Protein 7AAQ (pdb70)

Sequence (487 aa):
VTAFVIMTCIVAAMGGLLFGYDLGISGGVTSMEEFLTKFFPQVESQMKKAKHDTAYCKFDNQMLQLFTSSLYLAALVASFMASVITRKHGRKVSMFIGGLAFLIGALFNAFAVNVSMLIIGRLLLGVGVGFANQSTPVYLSEMAPAKIRGALNIGFQMAITIGILVANLINYGTSKMAQHGWRVSLGLAAVPAVVMVIGSFILPDTPNSMLERGKNEEAKQMLKKIRGADNVDHEFQDLIDAVEAAKKVENPWKNIMESKYRPALIFCSAIPFFQQITGINVIMFYAPVLFKTLGFGDDAALMSAVITGVVNMLSTFVSIYAVDRYGRRLLFLEGGIQMFICQLLVGSFIGARFGTSGTGTLTPATADWILAFICVYVAGFAWSWGPLGWLVPSEICPLEIRPAGQAINVSVNMFFTFLIGQFFLTMLCHMKFGLFYFFASMVAIMTVFIYFLLPETKGVPIEEMGRVWKQHWFWKKYIPEDAIIGG

Structure (mmCIF, N/CA/C/O backbone):
data_7AAQ
#
_entry.id   7AAQ
#
_cell.length_a   59.496
_cell.length_b   92.780
_cell.length_c   119.788
_cell.angle_alpha   90.000
_cell.angle_beta   90.000
_cell.angle_gamma   90.000
#
_symmetry.space_group_name_H-M   'P 21 21 21'
#
loop_
_entity.id
_entity.type
_entity.pdbx_description
1 polymer 'Sugar transport protein 10'
2 non-polymer beta-D-glucopyranose
3 non-polymer '(2R)-2,3-dihydroxypropyl (9Z)-octadec-9-enoate'
4 non-polymer 3,6,9,12,15,18,21,24,27-NONAOXANONACOSANE-1,29-DIOL
5 non-polymer 'ACETATE ION'
6 water water
#
loop_
_atom_site.group_PDB
_atom_site.id
_atom_site.type_symbol
_atom_site.label_atom_id
_atom_site.label_alt_id
_atom_site.label_comp_id
_a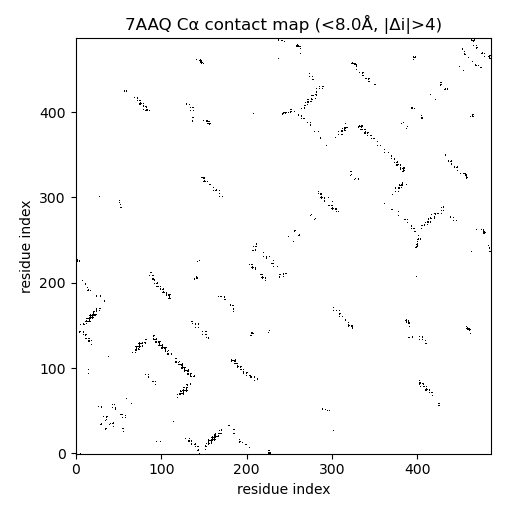tom_site.label_asym_id
_atom_site.label_entity_id
_atom_site.label_seq_id
_atom_site.pdbx_PDB_ins_code
_atom_site.Cartn_x
_atom_site.Cartn_y
_atom_site.Cartn_z
_atom_site.occupancy
_atom_site.B_iso_or_equiv
_atom_site.auth_seq_id
_atom_site.auth_comp_id
_atom_site.auth_asym_id
_atom_site.auth_atom_id
_atom_site.pdbx_PDB_model_num
ATOM 1 N N . VAL A 1 21 ? 38.698 97.960 3.151 1.00 52.85 21 VAL A N 1
ATOM 2 C CA . VAL A 1 21 ? 39.130 98.351 4.490 1.00 57.07 21 VAL A CA 1
ATOM 3 C C . VAL A 1 21 ? 40.303 99.316 4.434 1.00 57.96 21 VAL A C 1
ATOM 4 O O . VAL A 1 21 ? 41.369 98.965 3.939 1.00 67.74 21 VAL A O 1
ATOM 8 N N . THR A 1 22 ? 40.115 100.524 4.962 1.00 52.31 22 THR A N 1
ATOM 9 C CA . THR A 1 22 ? 41.140 101.556 4.950 1.00 49.26 22 THR A CA 1
ATOM 10 C C . THR A 1 22 ? 41.447 102.010 6.370 1.00 52.51 22 THR A C 1
ATOM 11 O O . THR A 1 22 ? 40.680 101.766 7.304 1.00 49.82 22 THR A O 1
ATOM 15 N N . ALA A 1 23 ? 42.583 102.693 6.519 1.00 51.21 23 ALA A N 1
ATOM 16 C CA . ALA A 1 23 ? 42.895 103.299 7.807 1.00 51.59 23 ALA A CA 1
ATOM 17 C C . ALA A 1 23 ? 41.922 104.424 8.133 1.00 52.32 23 ALA A C 1
ATOM 18 O O . ALA A 1 23 ? 41.607 104.648 9.307 1.00 54.83 23 ALA A O 1
ATOM 20 N N . PHE A 1 24 ? 41.424 105.124 7.110 1.00 44.71 24 PHE A N 1
ATOM 21 C CA . PHE A 1 24 ? 40.480 106.213 7.341 1.00 43.60 24 PHE A CA 1
ATOM 22 C C . PHE A 1 24 ? 39.164 105.705 7.923 1.00 42.49 24 PHE A C 1
ATOM 23 O O . PHE A 1 24 ? 38.613 106.315 8.849 1.00 38.34 24 PHE A O 1
ATOM 31 N N . VAL A 1 25 ? 38.641 104.595 7.396 1.00 38.05 25 VAL A N 1
ATOM 32 C CA . VAL A 1 25 ? 37.354 104.109 7.882 1.00 36.41 25 VAL A CA 1
ATOM 33 C C . VAL A 1 25 ? 37.490 103.542 9.291 1.00 35.56 25 VAL A C 1
ATOM 34 O O . VAL A 1 25 ? 36.564 103.661 10.101 1.00 35.86 25 VAL A O 1
ATOM 38 N N . ILE A 1 26 ? 38.636 102.938 9.619 1.00 34.21 26 ILE A N 1
ATOM 39 C CA . ILE A 1 26 ? 38.820 102.386 10.958 1.00 40.18 26 ILE A CA 1
ATOM 40 C C . ILE A 1 26 ? 38.922 103.510 11.982 1.00 38.65 26 ILE A C 1
ATOM 41 O O . ILE A 1 26 ? 38.284 103.466 13.041 1.00 39.12 26 ILE A O 1
ATOM 46 N N . MET A 1 27 ? 39.708 104.545 11.672 1.00 40.62 27 MET A N 1
ATOM 47 C CA . MET A 1 27 ? 39.786 105.700 12.564 1.00 45.12 27 MET A CA 1
ATOM 48 C C . MET A 1 27 ? 38.439 106.403 12.677 1.00 40.42 27 MET A C 1
ATOM 49 O O . MET A 1 27 ? 38.051 106.843 13.765 1.00 39.53 27 MET A O 1
ATOM 54 N N . THR A 1 28 ? 37.714 106.521 11.562 1.00 36.64 28 THR A N 1
ATOM 55 C CA . THR A 1 28 ? 36.370 107.089 11.596 1.00 35.54 28 THR A CA 1
ATOM 56 C C . THR A 1 28 ? 35.467 106.316 12.559 1.00 33.27 28 THR A C 1
ATOM 57 O O . THR A 1 28 ? 34.734 106.911 13.358 1.00 30.29 28 THR A O 1
ATOM 61 N N . CYS A 1 29 ? 35.516 104.984 12.501 1.00 28.81 29 CYS A N 1
ATOM 62 C CA . CYS A 1 29 ? 34.628 104.170 13.325 1.00 27.32 29 CYS A CA 1
ATOM 63 C C . CYS A 1 29 ? 35.069 104.136 14.785 1.00 30.49 29 CYS A C 1
ATOM 64 O O . CYS A 1 29 ? 34.224 104.045 15.685 1.00 30.77 29 CYS A O 1
ATOM 67 N N . ILE A 1 30 ? 36.371 104.217 15.047 1.00 28.56 30 ILE A N 1
ATOM 68 C CA . ILE A 1 30 ? 36.836 104.278 16.426 1.00 29.89 30 ILE A CA 1
ATOM 69 C C . ILE A 1 30 ? 36.367 105.570 17.087 1.00 35.09 30 ILE A C 1
ATOM 70 O O . ILE A 1 30 ? 35.860 105.562 18.217 1.00 30.73 30 ILE A O 1
ATOM 75 N N . VAL A 1 31 ? 36.512 106.700 16.384 1.00 35.06 31 VAL A N 1
ATOM 76 C CA . VAL A 1 31 ? 36.078 107.984 16.937 1.00 30.31 31 VAL A CA 1
ATOM 77 C C . VAL A 1 31 ? 34.571 107.986 17.157 1.00 26.59 31 VAL A C 1
ATOM 78 O O . VAL A 1 31 ? 34.079 108.415 18.206 1.00 30.96 31 VAL A O 1
ATOM 82 N N . ALA A 1 32 ? 33.815 107.506 16.170 1.00 24.24 32 ALA A N 1
ATOM 83 C CA . ALA A 1 32 ? 32.365 107.457 16.326 1.00 32.00 32 ALA A CA 1
ATOM 84 C C . ALA A 1 32 ? 31.964 106.546 17.479 1.00 30.27 32 ALA A C 1
ATOM 85 O O . ALA A 1 32 ? 31.043 106.864 18.239 1.00 28.85 32 ALA A O 1
ATOM 87 N N . ALA A 1 33 ? 32.632 105.396 17.618 1.00 29.65 33 ALA A N 1
ATOM 88 C CA . ALA A 1 33 ? 32.270 104.461 18.676 1.00 25.98 33 ALA A CA 1
ATOM 89 C C . ALA A 1 33 ? 32.448 105.055 20.066 1.00 28.94 33 ALA A C 1
ATOM 90 O O . ALA A 1 33 ? 31.821 104.574 21.016 1.00 27.37 33 ALA A O 1
ATOM 92 N N . MET A 1 34 ? 33.268 106.098 20.212 1.00 28.75 34 MET A N 1
ATOM 93 C CA . MET A 1 34 ? 33.444 106.709 21.525 1.00 35.97 34 MET A CA 1
ATOM 94 C C . MET A 1 34 ? 32.168 107.359 22.053 1.00 30.63 34 MET A C 1
ATOM 95 O O . MET A 1 34 ? 32.111 107.688 23.245 1.00 25.43 34 MET A O 1
ATOM 100 N N . GLY A 1 35 ? 31.134 107.505 21.222 1.00 29.11 35 GLY A N 1
ATOM 101 C CA . GLY A 1 35 ? 29.818 107.850 21.729 1.00 31.28 35 GLY A CA 1
ATOM 102 C C . GLY A 1 35 ? 29.255 106.871 22.750 1.00 28.71 35 GLY A C 1
ATOM 103 O O . GLY A 1 35 ? 28.399 107.258 23.552 1.00 28.80 35 GLY A O 1
ATOM 104 N N . GLY A 1 36 ? 29.680 105.600 22.720 1.00 23.39 36 GLY A N 1
ATOM 105 C CA . GLY A 1 36 ? 29.262 104.666 23.764 1.00 25.10 36 GLY A CA 1
ATOM 106 C C . GLY A 1 36 ? 29.858 104.949 25.136 1.00 27.81 36 GLY A C 1
ATOM 107 O O . GLY A 1 36 ? 29.358 104.425 26.145 1.00 26.54 36 GLY A O 1
ATOM 108 N N . LEU A 1 37 ? 30.925 105.750 25.199 1.00 29.49 37 LEU A N 1
ATOM 109 C CA . LEU A 1 37 ? 31.497 106.103 26.497 1.00 30.59 37 LEU A CA 1
ATOM 110 C C . LEU A 1 37 ? 30.497 106.852 27.365 1.00 31.09 37 LEU A C 1
ATOM 111 O O . LEU A 1 37 ? 30.556 106.766 28.598 1.00 29.37 37 LEU A O 1
ATOM 116 N N . LEU A 1 38 ? 29.568 107.575 26.745 1.00 27.60 38 LEU A N 1
ATOM 117 C CA . LEU A 1 38 ? 28.637 108.410 27.502 1.00 29.99 38 LEU A CA 1
ATOM 118 C C . LEU A 1 38 ? 27.709 107.552 28.359 1.00 26.91 38 LEU A C 1
ATOM 119 O O . LEU A 1 38 ? 27.690 107.667 29.595 1.00 22.93 38 LEU A O 1
ATOM 124 N N . PHE A 1 39 ? 26.928 106.684 27.710 1.00 24.76 39 PHE A N 1
ATOM 125 C CA . PHE A 1 39 ? 26.049 105.753 28.415 1.00 24.44 39 PHE A CA 1
ATOM 126 C C . PHE A 1 39 ? 26.836 104.875 29.382 1.00 25.69 39 PHE A C 1
ATOM 127 O O . PHE A 1 39 ? 26.384 104.623 30.505 1.00 23.82 39 PHE A O 1
ATOM 135 N N . GLY A 1 40 ? 28.014 104.398 28.970 1.00 22.53 40 GLY A N 1
ATOM 136 C CA . GLY A 1 40 ? 28.782 103.514 29.842 1.00 24.11 40 GLY A CA 1
ATOM 137 C C . GLY A 1 40 ? 29.287 104.235 31.079 1.00 24.70 40 GLY A C 1
ATOM 138 O O . GLY A 1 40 ? 29.243 103.696 32.188 1.00 25.93 40 GLY A O 1
ATOM 139 N N . TYR A 1 41 ? 29.768 105.465 30.908 1.00 23.35 41 TYR A N 1
ATOM 140 C CA . TYR A 1 41 ? 30.180 106.266 32.060 1.00 22.35 41 TYR A CA 1
ATOM 141 C C . TYR A 1 41 ? 29.034 106.406 33.047 1.00 27.12 41 TYR A C 1
ATOM 142 O O . TYR A 1 41 ? 29.211 106.237 34.263 1.00 26.69 41 TYR A O 1
ATOM 151 N N . ASP A 1 42 ? 27.842 106.722 32.540 1.00 23.73 42 ASP A N 1
ATOM 152 C CA . ASP A 1 42 ? 26.719 106.923 33.444 1.00 24.76 42 ASP A CA 1
ATOM 153 C C . ASP A 1 42 ? 26.341 105.635 34.158 1.00 28.71 42 ASP A C 1
ATOM 154 O O . ASP A 1 42 ? 26.019 105.658 35.352 1.00 27.89 42 ASP A O 1
ATOM 159 N N . LEU A 1 43 ? 26.358 104.503 33.439 1.00 23.84 43 LEU A N 1
ATOM 160 C CA . LEU A 1 43 ? 26.044 103.215 34.056 1.00 21.81 43 LEU A CA 1
ATOM 161 C C . LEU A 1 43 ? 27.024 102.879 35.167 1.00 25.24 43 LEU A C 1
ATOM 162 O O . LEU A 1 43 ? 26.645 102.278 36.179 1.00 28.86 43 LEU A O 1
ATOM 167 N N . GLY A 1 44 ? 28.293 103.247 34.995 1.00 23.41 44 GLY A N 1
ATOM 168 C CA . GLY A 1 44 ? 29.307 102.863 35.954 1.00 22.82 44 GLY A CA 1
ATOM 169 C C . GLY A 1 44 ? 29.502 103.855 37.086 1.00 27.16 44 GLY A C 1
ATOM 170 O O . GLY A 1 44 ? 30.019 103.483 38.140 1.00 25.26 44 GLY A O 1
ATOM 171 N N . ILE A 1 45 ? 29.117 105.117 36.887 1.00 24.05 45 ILE A N 1
ATOM 172 C CA . ILE A 1 45 ? 29.383 106.131 37.905 1.00 26.56 45 ILE A CA 1
ATOM 173 C C . ILE A 1 45 ? 28.295 106.176 38.977 1.00 27.17 45 ILE A C 1
ATOM 174 O O . ILE A 1 45 ? 28.584 106.537 40.122 1.00 24.34 45 ILE A O 1
ATOM 179 N N . SER A 1 46 ? 27.056 105.806 38.638 1.00 26.31 46 SER A N 1
ATOM 180 C CA . SER A 1 46 ? 25.918 106.143 39.495 1.00 27.73 46 SER A CA 1
ATOM 181 C C . SER A 1 46 ? 25.959 105.399 40.817 1.00 32.44 46 SER A C 1
ATOM 182 O O . SER A 1 46 ? 25.679 105.987 41.866 1.00 33.30 46 SER A O 1
ATOM 185 N N . GLY A 1 47 ? 26.271 104.103 40.783 1.00 30.00 47 GLY A N 1
ATOM 186 C CA . GLY A 1 47 ? 26.308 103.328 42.014 1.00 30.08 47 GLY A CA 1
ATOM 187 C C . GLY A 1 47 ? 27.223 103.939 43.056 1.00 34.42 47 GLY A C 1
ATOM 188 O O . GLY A 1 47 ? 26.816 104.182 44.193 1.00 32.15 47 GLY A O 1
ATOM 189 N N . GLY A 1 48 ? 28.473 104.209 42.674 1.00 29.62 48 GLY A N 1
ATOM 190 C CA . GLY A 1 48 ? 29.426 104.780 43.611 1.00 30.27 48 GLY A CA 1
ATOM 191 C C . GLY A 1 48 ? 29.064 106.176 44.086 1.00 32.33 48 GLY A C 1
ATOM 192 O O . GLY A 1 48 ? 29.374 106.540 45.223 1.00 30.20 48 GLY A O 1
ATOM 193 N N . VAL A 1 49 ? 28.420 106.982 43.232 1.00 27.87 49 VAL A N 1
ATOM 194 C CA . VAL A 1 49 ? 28.048 108.336 43.651 1.00 27.54 49 VAL A CA 1
ATOM 195 C C . VAL A 1 49 ? 26.928 108.287 44.686 1.00 31.09 49 VAL A C 1
ATOM 196 O O . VAL A 1 49 ? 26.957 109.017 45.687 1.00 29.23 49 VAL A O 1
ATOM 200 N N . THR A 1 50 ? 25.938 107.413 44.485 1.00 28.35 50 THR A N 1
ATOM 201 C CA . THR A 1 50 ? 24.863 107.310 45.466 1.00 32.34 50 THR A CA 1
ATOM 202 C C . THR A 1 50 ? 25.366 106.834 46.820 1.00 31.75 50 THR A C 1
ATOM 203 O O . THR A 1 50 ? 24.720 107.105 47.837 1.00 33.40 50 THR A O 1
ATOM 207 N N . SER A 1 51 ? 26.503 106.142 46.868 1.00 28.04 51 SER A N 1
ATOM 208 C CA . SER A 1 51 ? 26.995 105.689 48.165 1.00 34.29 51 SER A CA 1
ATOM 209 C C . SER A 1 51 ? 27.808 106.749 48.894 1.00 35.75 51 SER A C 1
ATOM 210 O O . SER A 1 51 ? 28.176 106.533 50.050 1.00 36.46 51 SER A O 1
ATOM 213 N N . MET A 1 52 ? 28.098 107.889 48.263 1.00 29.09 52 MET A N 1
ATOM 214 C CA . MET A 1 52 ? 28.870 108.937 48.921 1.00 29.75 52 MET A CA 1
ATOM 215 C C . MET A 1 52 ? 27.961 109.713 49.868 1.00 35.74 52 MET A C 1
ATOM 216 O O . MET A 1 52 ? 26.971 110.312 49.431 1.00 34.82 52 MET A O 1
ATOM 221 N N . GLU A 1 53 ? 28.296 109.716 51.165 1.00 39.12 53 GLU A N 1
ATOM 222 C CA . GLU A 1 53 ? 27.393 110.336 52.130 1.00 39.53 53 GLU A CA 1
ATOM 223 C C . GLU A 1 53 ? 27.311 111.850 51.945 1.00 36.24 53 GLU A C 1
ATOM 224 O O . GLU A 1 53 ? 26.293 112.457 52.299 1.00 39.36 53 GLU A O 1
ATOM 230 N N . GLU A 1 54 ? 28.343 112.478 51.374 1.00 39.30 54 GLU A N 1
ATOM 231 C CA . GLU A 1 54 ? 28.255 113.912 51.096 1.00 43.67 54 GLU A CA 1
ATOM 232 C C . GLU A 1 54 ? 27.196 114.198 50.033 1.00 39.93 54 GLU A C 1
ATOM 233 O O . GLU A 1 54 ? 26.447 115.179 50.132 1.00 38.12 54 GLU A O 1
ATOM 239 N N . PHE A 1 55 ? 27.128 113.351 49.010 1.00 33.90 55 PHE A N 1
ATOM 240 C CA . PHE A 1 55 ? 26.090 113.462 47.989 1.00 34.36 55 PHE A CA 1
ATOM 241 C C . PHE A 1 55 ? 24.702 113.279 48.596 1.00 35.65 55 PHE A C 1
ATOM 242 O O . PHE A 1 55 ? 23.807 114.106 48.389 1.00 34.27 55 PHE A O 1
ATOM 250 N N . LEU A 1 56 ? 24.512 112.191 49.356 1.00 35.51 56 LEU A N 1
ATOM 251 C CA . LEU A 1 56 ? 23.240 111.927 50.033 1.00 34.50 56 LEU A CA 1
ATOM 252 C C . LEU A 1 56 ? 22.840 113.068 50.964 1.00 36.22 56 LEU A C 1
ATOM 253 O O . LEU A 1 56 ? 21.676 113.490 50.983 1.00 35.68 56 LEU A O 1
ATOM 258 N N . THR A 1 57 ? 23.783 113.559 51.774 1.00 33.26 57 THR A N 1
ATOM 259 C CA . THR A 1 57 ? 23.455 114.625 52.718 1.00 37.92 57 THR A CA 1
ATOM 260 C C . THR A 1 57 ? 22.920 115.852 51.993 1.00 39.38 57 THR A C 1
ATOM 261 O O . THR A 1 57 ? 21.981 116.505 52.464 1.00 41.95 57 THR A O 1
ATOM 265 N N . LYS A 1 58 ? 23.481 116.164 50.831 1.00 40.93 58 LYS A N 1
ATOM 266 C CA . LYS A 1 58 ? 23.084 117.380 50.130 1.00 44.26 58 LYS A CA 1
ATOM 267 C C . LYS A 1 58 ? 21.740 117.225 49.427 1.00 44.73 58 LYS A C 1
ATOM 268 O O . LYS A 1 58 ? 20.885 118.113 49.520 1.00 45.44 58 LYS A O 1
ATOM 274 N N . PHE A 1 59 ? 21.524 116.107 48.732 1.00 35.80 59 PHE A N 1
ATOM 275 C CA . PHE A 1 59 ? 20.358 115.969 47.867 1.00 36.44 59 PHE A CA 1
ATOM 276 C C . PHE A 1 59 ? 19.286 115.019 48.385 1.00 39.29 59 PHE A C 1
ATOM 277 O O . PHE A 1 59 ? 18.111 115.213 48.063 1.00 38.78 59 PHE A O 1
ATOM 285 N N . PHE A 1 60 ? 19.640 114.008 49.177 1.00 33.18 60 PHE A N 1
ATOM 286 C CA . PHE A 1 60 ? 18.687 112.990 49.622 1.00 34.87 60 PHE A CA 1
ATOM 287 C C . PHE A 1 60 ? 18.848 112.734 51.115 1.00 34.20 60 PHE A C 1
ATOM 288 O O . PHE A 1 60 ? 19.267 111.646 51.536 1.00 36.99 60 PHE A O 1
ATOM 296 N N . PRO A 1 61 ? 18.503 113.721 51.952 1.00 35.49 61 PRO A N 1
ATOM 297 C CA . PRO A 1 61 ? 18.736 113.565 53.398 1.00 38.15 61 PRO A CA 1
ATOM 298 C C . PRO A 1 61 ? 17.923 112.449 54.026 1.00 40.04 61 PRO A C 1
ATOM 299 O O . PRO A 1 61 ? 18.344 111.897 55.048 1.00 42.21 61 PRO A O 1
ATOM 303 N N . GLN A 1 62 ? 16.775 112.096 53.441 1.00 41.70 62 GLN A N 1
ATOM 304 C CA . GLN A 1 62 ? 16.016 110.950 53.927 1.00 44.76 62 GLN A CA 1
ATOM 305 C C . GLN A 1 62 ? 16.782 109.645 53.707 1.00 45.81 62 GLN A C 1
ATOM 306 O O . GLN A 1 62 ? 16.683 108.721 54.527 1.00 40.39 62 GLN A O 1
ATOM 312 N N . VAL A 1 63 ? 17.557 109.556 52.621 1.00 39.98 63 VAL A N 1
ATOM 313 C CA . VAL A 1 63 ? 18.390 108.382 52.381 1.00 35.04 63 VAL A CA 1
ATOM 314 C C . VAL A 1 63 ? 19.618 108.402 53.281 1.00 37.22 63 VAL A C 1
ATOM 315 O O . VAL A 1 63 ? 20.004 107.371 53.851 1.00 34.93 63 VAL A O 1
ATOM 319 N N . GLU A 1 64 ? 20.235 109.578 53.435 1.00 34.97 64 GLU A N 1
ATOM 320 C CA . GLU A 1 64 ? 21.379 109.720 54.334 1.00 35.62 64 GLU A CA 1
ATOM 321 C C . GLU A 1 64 ? 21.033 109.301 55.758 1.00 36.98 64 GLU A C 1
ATOM 322 O O . GLU A 1 64 ? 21.830 108.630 56.428 1.00 39.18 64 GLU A O 1
ATOM 328 N N . SER A 1 65 ? 19.847 109.684 56.241 1.00 38.88 65 SER A N 1
ATOM 329 C CA . SER A 1 65 ? 19.430 109.264 57.575 1.00 43.55 65 SER A CA 1
ATOM 330 C C . SER A 1 65 ? 19.370 107.743 57.688 1.00 41.56 65 SER A C 1
ATOM 331 O O . SER A 1 65 ? 19.741 107.176 58.722 1.00 42.39 65 SER A O 1
ATOM 334 N N . GLN A 1 66 ? 18.900 107.067 56.637 1.00 37.76 66 GLN A N 1
ATOM 335 C CA . GLN A 1 66 ? 18.839 105.608 56.637 1.00 38.96 66 GLN A CA 1
ATOM 336 C C . GLN A 1 66 ? 20.213 104.960 56.531 1.00 44.18 66 GLN A C 1
ATOM 337 O O . GLN A 1 66 ? 20.372 103.803 56.939 1.00 41.20 66 GLN A O 1
ATOM 343 N N . MET A 1 67 ? 21.195 105.660 55.967 1.00 37.48 67 MET A N 1
ATOM 344 C CA . MET A 1 67 ? 22.517 105.093 55.736 1.00 35.72 67 MET A CA 1
ATOM 345 C C . MET A 1 67 ? 23.497 105.401 56.860 1.00 39.93 67 MET A C 1
ATOM 346 O O . MET A 1 67 ? 24.595 104.830 56.880 1.00 40.24 67 MET A O 1
ATOM 351 N N . LYS A 1 68 ? 23.132 106.282 57.787 1.00 41.85 68 LYS A N 1
ATOM 352 C CA . LYS A 1 68 ? 24.043 106.667 58.858 1.00 49.71 68 LYS A CA 1
ATOM 353 C C . LYS A 1 68 ? 24.281 105.478 59.775 1.00 42.19 68 LYS A C 1
ATOM 354 O O . LYS A 1 68 ? 23.340 104.948 60.377 1.00 41.39 68 LYS A O 1
ATOM 360 N N . LYS A 1 69 ? 25.541 105.059 59.869 1.00 46.14 69 LYS A N 1
ATOM 361 C CA . LYS A 1 69 ? 25.951 103.898 60.656 1.00 41.25 69 LYS A CA 1
ATOM 362 C C . LYS A 1 69 ? 25.309 102.597 60.166 1.00 41.75 69 LYS A C 1
ATOM 363 O O . LYS A 1 69 ? 25.250 101.610 60.908 1.00 47.65 69 LYS A O 1
ATOM 369 N N . ALA A 1 70 ? 24.807 102.570 58.934 1.00 37.31 70 ALA A N 1
ATOM 370 C CA . ALA A 1 70 ? 24.282 101.333 58.356 1.00 35.51 70 ALA A CA 1
ATOM 371 C C . ALA A 1 70 ? 25.428 100.629 57.630 1.00 35.01 70 ALA A C 1
ATOM 372 O O . ALA A 1 70 ? 25.567 100.680 56.407 1.00 35.85 70 ALA A O 1
ATOM 374 N N . LYS A 1 71 ? 26.273 99.966 58.425 1.00 36.36 71 LYS A N 1
ATOM 375 C CA . LYS A 1 71 ? 27.499 99.368 57.909 1.00 36.44 71 LYS A CA 1
ATOM 376 C C . LYS A 1 71 ? 27.236 98.249 56.909 1.00 38.97 71 LYS A C 1
ATOM 377 O O . LYS A 1 71 ? 28.101 97.969 56.072 1.00 44.07 71 LYS A O 1
ATOM 383 N N . HIS A 1 72 ? 26.073 97.600 56.976 1.00 38.17 72 HIS A N 1
ATOM 384 C CA . HIS A 1 72 ? 25.766 96.469 56.104 1.00 35.49 72 HIS A CA 1
ATOM 385 C C . HIS A 1 72 ? 24.768 96.815 55.004 1.00 37.23 72 HIS A C 1
ATOM 386 O O . HIS A 1 72 ? 24.288 95.909 54.315 1.00 38.94 72 HIS A O 1
ATOM 393 N N . ASP A 1 73 ? 24.460 98.099 54.805 1.00 34.48 73 ASP A N 1
ATOM 394 C CA . ASP A 1 73 ? 23.471 98.531 53.828 1.00 31.60 73 ASP A CA 1
ATOM 395 C C . ASP A 1 73 ? 24.147 99.195 52.632 1.00 33.51 73 ASP A C 1
ATOM 396 O O . ASP A 1 73 ? 25.297 99.635 52.705 1.00 32.87 73 ASP A O 1
ATOM 401 N N . THR A 1 74 ? 23.409 99.270 51.524 1.00 30.93 74 THR A N 1
ATOM 402 C CA . THR A 1 74 ? 23.878 99.886 50.286 1.00 30.57 74 THR A CA 1
ATOM 403 C C . THR A 1 74 ? 22.906 100.989 49.894 1.00 31.07 74 THR A C 1
ATOM 404 O O . THR A 1 74 ? 21.698 100.749 49.817 1.00 33.53 74 THR A O 1
ATOM 408 N N . ALA A 1 75 ? 23.440 102.192 49.640 1.00 28.84 75 ALA A N 1
ATOM 409 C CA . ALA A 1 75 ? 22.601 103.386 49.542 1.00 28.40 75 ALA A CA 1
ATOM 410 C C . ALA A 1 75 ? 21.581 103.299 48.403 1.00 28.09 75 ALA A C 1
ATOM 411 O O . ALA A 1 75 ? 20.446 103.763 48.554 1.00 30.20 75 ALA A O 1
ATOM 413 N N . TYR A 1 76 ? 21.950 102.728 47.250 1.00 29.37 76 TYR A N 1
ATOM 414 C CA . TYR A 1 76 ? 20.968 102.744 46.161 1.00 29.95 76 TYR A CA 1
ATOM 415 C C . TYR A 1 76 ? 19.791 101.817 46.440 1.00 30.26 76 TYR A C 1
ATOM 416 O O . TYR A 1 76 ? 18.739 101.960 45.806 1.00 27.61 76 TYR A O 1
ATOM 425 N N . CYS A 1 77 ? 19.941 100.886 47.390 1.00 27.45 77 CYS A N 1
ATOM 426 C CA . CYS A 1 77 ? 18.817 100.104 47.884 1.00 31.75 77 CYS A CA 1
ATOM 427 C C . CYS A 1 77 ? 17.726 100.964 48.511 1.00 34.64 77 CYS A C 1
ATOM 428 O O . CYS A 1 77 ? 16.579 100.511 48.601 1.00 29.85 77 CYS A O 1
ATOM 431 N N . LYS A 1 78 ? 18.048 102.184 48.955 1.00 29.99 78 LYS A N 1
ATOM 432 C CA . LYS A 1 78 ? 17.050 103.057 49.568 1.00 32.49 78 LYS A CA 1
ATOM 433 C C . LYS A 1 78 ? 16.226 103.834 48.544 1.00 32.70 78 LYS A C 1
ATOM 434 O O . LYS A 1 78 ? 15.282 104.531 48.931 1.00 30.39 78 LYS A O 1
ATOM 440 N N . PHE A 1 79 ? 16.548 103.732 47.258 1.00 29.14 79 PHE A N 1
ATOM 441 C CA . PHE A 1 79 ? 15.824 104.465 46.217 1.00 33.97 79 PHE A CA 1
ATOM 442 C C . PHE A 1 79 ? 14.588 103.679 45.768 1.00 32.21 79 PHE A C 1
ATOM 443 O O . PHE A 1 79 ? 14.403 103.350 44.598 1.00 34.46 79 PHE A O 1
ATOM 451 N N . ASP A 1 80 ? 13.714 103.388 46.735 1.00 42.22 80 ASP A N 1
ATOM 452 C CA . ASP A 1 80 ? 12.556 102.541 46.481 1.00 38.91 80 ASP A CA 1
ATOM 453 C C . ASP A 1 80 ? 11.219 103.215 46.778 1.00 46.17 80 ASP A C 1
ATOM 454 O O . ASP A 1 80 ? 10.188 102.539 46.729 1.00 54.35 80 ASP A O 1
ATOM 459 N N . ASN A 1 81 ? 11.184 104.510 47.086 1.00 42.65 81 ASN A N 1
ATOM 460 C CA . ASN A 1 81 ? 9.890 105.169 47.227 1.00 40.18 81 ASN A CA 1
ATOM 461 C C . ASN A 1 81 ? 9.534 105.901 45.934 1.00 38.20 81 ASN A C 1
ATOM 462 O O . ASN A 1 81 ? 10.368 106.074 45.045 1.00 37.54 81 ASN A O 1
ATOM 467 N N . GLN A 1 82 ? 8.267 106.324 45.841 1.00 41.51 82 GLN A N 1
ATOM 468 C CA . GLN A 1 82 ? 7.741 106.880 44.593 1.00 50.42 82 GLN A CA 1
ATOM 469 C C . GLN A 1 82 ? 8.578 108.047 44.085 1.00 44.66 82 GLN A C 1
ATOM 470 O O . GLN A 1 82 ? 8.868 108.132 42.886 1.00 42.15 82 GLN A O 1
ATOM 476 N N . MET A 1 83 ? 8.969 108.963 44.976 1.00 37.84 83 MET A N 1
ATOM 477 C CA . MET A 1 83 ? 9.702 110.144 44.522 1.00 36.80 83 MET A CA 1
ATOM 478 C C . MET A 1 83 ? 11.102 109.783 44.043 1.00 37.39 83 MET A C 1
ATOM 479 O O . MET A 1 83 ? 11.577 110.317 43.032 1.00 33.07 83 MET A O 1
ATOM 484 N N . LEU A 1 84 ? 11.783 108.877 44.749 1.00 31.90 84 LEU A N 1
ATOM 485 C CA . LEU A 1 84 ? 13.125 108.501 44.318 1.00 29.34 84 LEU A CA 1
ATOM 486 C C . LEU A 1 84 ? 13.076 107.679 43.033 1.00 30.64 84 LEU A C 1
ATOM 487 O O . LEU A 1 84 ? 13.959 107.809 42.175 1.00 30.40 84 LEU A O 1
ATOM 492 N N . GLN A 1 85 ? 12.047 106.841 42.873 1.00 29.44 85 GLN A N 1
ATOM 493 C CA . GLN A 1 85 ? 11.880 106.126 41.612 1.00 29.28 85 GLN A CA 1
ATOM 494 C C . GLN A 1 85 ? 11.663 107.097 40.461 1.00 31.50 85 GLN A C 1
ATOM 495 O O . GLN A 1 85 ? 12.145 106.871 39.342 1.00 30.75 85 GLN A O 1
ATOM 501 N N . LEU A 1 86 ? 10.935 108.186 40.716 1.00 29.74 86 LEU A N 1
ATOM 502 C CA . LEU A 1 86 ? 10.751 109.200 39.685 1.00 29.01 86 LEU A CA 1
ATOM 503 C C . LEU A 1 86 ? 12.088 109.805 39.274 1.00 33.91 86 LEU A C 1
ATOM 504 O O . LEU A 1 86 ? 12.371 109.949 38.078 1.00 33.33 86 LEU A O 1
ATOM 509 N N . PHE A 1 87 ? 12.941 110.129 40.254 1.00 31.52 87 PHE A N 1
ATOM 510 C CA . PHE A 1 87 ? 14.265 110.665 39.946 1.00 28.46 87 PHE A CA 1
ATOM 511 C C . PHE A 1 87 ? 15.083 109.674 39.128 1.00 28.40 87 PHE A C 1
ATOM 512 O O . PHE A 1 87 ? 15.658 110.028 38.094 1.00 30.08 87 PHE A O 1
ATOM 520 N N . THR A 1 88 ? 15.157 108.421 39.586 1.00 23.04 88 THR A N 1
ATOM 521 C CA . THR A 1 88 ? 15.875 107.403 38.825 1.00 22.76 88 THR A CA 1
ATOM 522 C C . THR A 1 88 ? 15.303 107.252 37.420 1.00 28.73 88 THR A C 1
ATOM 523 O O . THR A 1 88 ? 16.057 107.175 36.439 1.00 25.53 88 THR A O 1
ATOM 527 N N . SER A 1 89 ? 13.970 107.223 37.300 1.00 22.07 89 SER A N 1
ATOM 528 C CA . SER A 1 89 ? 13.351 106.974 35.999 1.00 27.91 89 SER A CA 1
ATOM 529 C C . SER A 1 89 ? 13.592 108.100 35.005 1.00 29.39 89 SER A C 1
ATOM 530 O O . SER A 1 89 ? 13.498 107.866 33.791 1.00 27.58 89 SER A O 1
ATOM 533 N N . SER A 1 90 ? 13.885 109.314 35.484 1.00 27.62 90 SER A N 1
ATOM 534 C CA . SER A 1 90 ? 13.873 110.473 34.594 1.00 27.16 90 SER A CA 1
ATOM 535 C C . SER A 1 90 ? 14.913 110.337 33.488 1.00 26.94 90 SER A C 1
ATOM 536 O O . SER A 1 90 ? 14.671 110.769 32.354 1.00 25.51 90 SER A O 1
ATOM 539 N N . LEU A 1 91 ? 16.059 109.718 33.784 1.00 25.00 91 LEU A N 1
ATOM 540 C CA . LEU A 1 91 ? 17.081 109.547 32.757 1.00 28.00 91 LEU A CA 1
ATOM 541 C C . LEU A 1 91 ? 16.566 108.661 31.639 1.00 30.18 91 LEU A C 1
ATOM 542 O O . LEU A 1 91 ? 16.731 108.976 30.454 1.00 25.97 91 LEU A O 1
ATOM 547 N N . TYR A 1 92 ? 15.923 107.547 32.004 1.00 25.13 92 TYR A N 1
ATOM 548 C CA . TYR A 1 92 ? 15.471 106.588 31.004 1.00 25.23 92 TYR A CA 1
ATOM 549 C C . TYR A 1 92 ? 14.264 107.107 30.239 1.00 26.04 92 TYR A C 1
ATOM 550 O O . TYR A 1 92 ? 14.099 106.797 29.053 1.00 27.98 92 TYR A O 1
ATOM 559 N N . LEU A 1 93 ? 13.416 107.898 30.895 1.00 26.34 93 LEU A N 1
ATOM 560 C CA . LEU A 1 93 ? 12.275 108.492 30.210 1.00 29.83 93 LEU A CA 1
ATOM 561 C C . LEU A 1 93 ? 12.730 109.544 29.203 1.00 32.50 93 LEU A C 1
ATOM 562 O O . LEU A 1 93 ? 12.233 109.580 28.067 1.00 28.11 93 LEU A O 1
ATOM 567 N N . ALA A 1 94 ? 13.681 110.401 29.599 1.00 29.20 94 ALA A N 1
ATOM 568 C CA . ALA A 1 94 ? 14.235 111.381 28.663 1.00 30.54 94 ALA A CA 1
ATOM 569 C C . ALA A 1 94 ? 14.938 110.693 27.498 1.00 28.23 94 ALA A C 1
ATOM 570 O O . ALA A 1 94 ? 14.809 111.120 26.344 1.00 28.85 94 ALA A O 1
ATOM 572 N N . ALA A 1 95 ? 15.687 109.625 27.784 1.00 26.53 95 ALA A N 1
ATOM 573 C CA . ALA A 1 95 ? 16.353 108.872 26.725 1.00 26.13 95 ALA A CA 1
ATOM 574 C C . ALA A 1 95 ? 15.342 108.221 25.787 1.00 28.92 95 ALA A C 1
ATOM 575 O O . ALA A 1 95 ? 15.514 108.244 24.562 1.00 28.69 95 ALA A O 1
ATOM 577 N N . LEU A 1 96 ? 14.275 107.644 26.347 1.00 28.18 96 LEU A N 1
ATOM 578 C CA . LEU A 1 96 ? 13.259 106.992 25.527 1.00 32.10 96 LEU A CA 1
ATOM 579 C C . LEU A 1 96 ? 12.591 107.982 24.577 1.00 30.47 96 LEU A C 1
ATOM 580 O O . LEU A 1 96 ? 12.346 107.662 23.407 1.00 28.46 96 LEU A O 1
ATOM 585 N N . VAL A 1 97 ? 12.270 109.182 25.069 1.00 26.43 97 VAL A N 1
ATOM 586 C CA . VAL A 1 97 ? 11.644 110.200 24.231 1.00 29.41 97 VAL A CA 1
ATOM 587 C C . VAL A 1 97 ? 12.645 110.774 23.234 1.00 28.25 97 VAL A C 1
ATOM 588 O O . VAL A 1 97 ? 12.326 110.959 22.054 1.00 30.74 97 VAL A O 1
ATOM 592 N N . ALA A 1 98 ? 13.859 111.088 23.691 1.00 25.70 98 ALA A N 1
ATOM 593 C CA . ALA A 1 98 ? 14.860 111.662 22.793 1.00 29.92 98 ALA A CA 1
ATOM 594 C C . ALA A 1 98 ? 15.212 110.704 21.663 1.00 31.52 98 ALA A C 1
ATOM 595 O O . ALA A 1 98 ? 15.561 111.139 20.559 1.00 29.09 98 ALA A O 1
ATOM 597 N N . SER A 1 99 ? 15.151 109.400 21.934 1.00 25.32 99 SER A N 1
ATOM 598 C CA . SER A 1 99 ? 15.405 108.409 20.899 1.00 25.12 99 SER A CA 1
ATOM 599 C C . SER A 1 99 ? 14.433 108.570 19.738 1.00 28.01 99 SER A C 1
ATOM 600 O O . SER A 1 99 ? 14.837 108.536 18.567 1.00 27.14 99 SER A O 1
ATOM 603 N N . PHE A 1 100 ? 13.148 108.776 20.036 1.00 27.68 100 PHE A N 1
ATOM 604 C CA . PHE A 1 100 ? 12.188 108.977 18.954 1.00 29.06 100 PHE A CA 1
ATOM 605 C C . PHE A 1 100 ? 12.471 110.270 18.195 1.00 33.25 100 PHE A C 1
ATOM 606 O O . PH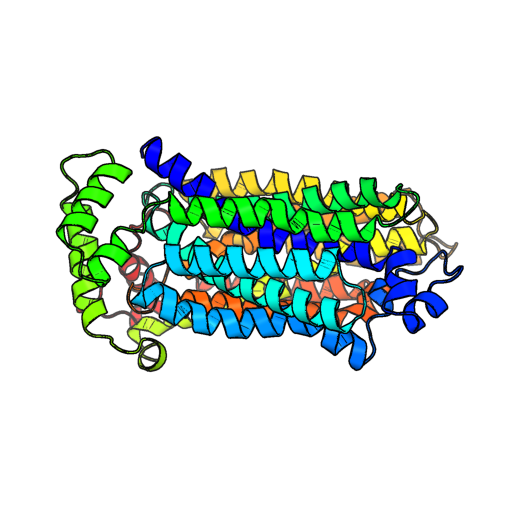E A 1 100 ? 12.376 110.302 16.962 1.00 34.53 100 PHE A O 1
ATOM 614 N N . MET A 1 101 ? 12.834 111.344 18.907 1.00 34.10 101 MET A N 1
ATOM 615 C CA . MET A 1 101 ? 13.204 112.582 18.224 1.00 34.05 101 MET A CA 1
ATOM 616 C C . MET A 1 101 ? 14.429 112.370 17.344 1.00 31.09 101 MET A C 1
ATOM 617 O O . MET A 1 101 ? 14.513 112.912 16.234 1.00 31.35 101 MET A O 1
ATOM 622 N N . ALA A 1 102 ? 15.387 111.583 17.832 1.00 28.10 102 ALA A N 1
ATOM 623 C CA . ALA A 1 102 ? 16.615 111.327 17.091 1.00 31.40 102 ALA A CA 1
ATOM 624 C C . ALA A 1 102 ? 16.350 110.588 15.785 1.00 35.58 102 ALA A C 1
ATOM 625 O O . ALA A 1 102 ? 17.091 110.777 14.817 1.00 33.43 102 ALA A O 1
ATOM 627 N N . SER A 1 103 ? 15.313 109.740 15.734 1.00 31.00 103 SER A N 1
ATOM 628 C CA . SER A 1 103 ? 15.015 109.034 14.490 1.00 32.54 103 SER A CA 1
ATOM 629 C C . SER A 1 103 ? 14.682 110.013 13.372 1.00 33.41 103 SER A C 1
ATOM 630 O O . SER A 1 103 ? 15.053 109.792 12.214 1.00 30.68 103 SER A O 1
ATOM 633 N N . VAL A 1 104 ? 13.965 111.087 13.697 1.00 31.87 104 VAL A N 1
ATOM 634 C CA . VAL A 1 104 ? 13.599 112.075 12.686 1.00 34.89 104 VAL A CA 1
ATOM 635 C C . VAL A 1 104 ? 14.823 112.879 12.263 1.00 32.60 104 VAL A C 1
ATOM 636 O O . VAL A 1 104 ? 15.066 113.096 11.070 1.00 37.21 104 VAL A O 1
ATOM 640 N N . ILE A 1 105 ? 15.611 113.332 13.239 1.00 32.77 105 ILE A N 1
ATOM 641 C CA . ILE A 1 105 ? 16.785 114.148 12.944 1.00 34.34 105 ILE A CA 1
ATOM 642 C C . ILE A 1 105 ? 17.837 113.336 12.192 1.00 34.28 105 ILE A C 1
ATOM 643 O O . ILE A 1 105 ? 18.435 113.819 11.217 1.00 32.65 105 ILE A O 1
ATOM 648 N N . THR A 1 106 ? 18.074 112.093 12.629 1.00 28.65 106 THR A N 1
ATOM 649 C CA . THR A 1 106 ? 19.051 111.228 11.972 1.00 28.56 106 THR A CA 1
ATOM 650 C C . THR A 1 106 ? 18.724 111.033 10.500 1.00 29.28 106 THR A C 1
ATOM 651 O O . THR A 1 106 ? 19.622 111.047 9.646 1.00 33.17 106 THR A O 1
ATOM 655 N N . ARG A 1 107 ? 17.444 110.863 10.174 1.00 31.16 107 ARG A N 1
ATOM 656 C CA . ARG A 1 107 ? 17.084 110.673 8.770 1.00 30.56 107 ARG A CA 1
ATOM 657 C C . ARG A 1 107 ? 17.118 111.988 8.000 1.00 36.96 107 ARG A C 1
ATOM 658 O O . ARG A 1 107 ? 17.663 112.058 6.890 1.00 35.53 107 ARG A O 1
ATOM 666 N N . LYS A 1 108 ? 16.534 113.040 8.575 1.00 34.70 108 LYS A N 1
ATOM 667 C CA . LYS A 1 108 ? 16.339 114.284 7.830 1.00 40.68 108 LYS A CA 1
ATOM 668 C C . LYS A 1 108 ? 17.637 115.071 7.677 1.00 37.04 108 LYS A C 1
ATOM 669 O O . LYS A 1 108 ? 17.862 115.715 6.639 1.00 38.65 108 LYS A O 1
ATOM 675 N N . HIS A 1 109 ? 18.500 115.041 8.689 1.00 35.27 109 HIS A N 1
ATOM 676 C CA . HIS A 1 109 ? 19.712 115.848 8.689 1.00 41.96 109 HIS A CA 1
ATOM 677 C C . HIS A 1 109 ? 21.008 115.049 8.714 1.00 38.75 109 HIS A C 1
ATOM 678 O O . HIS A 1 109 ? 22.051 115.600 8.345 1.00 38.40 109 HIS A O 1
ATOM 685 N N . GLY A 1 110 ? 20.980 113.779 9.113 1.00 37.39 110 GLY A N 1
ATOM 686 C CA . GLY A 1 110 ? 22.175 112.957 9.073 1.00 37.86 110 GLY A CA 1
ATOM 687 C C . GLY A 1 110 ? 22.504 112.320 10.408 1.00 35.32 110 GLY A C 1
ATOM 688 O O . GLY A 1 110 ? 22.083 112.809 11.456 1.00 31.56 110 GLY A O 1
ATOM 689 N N . ARG A 1 111 ? 23.248 111.213 10.378 1.00 30.49 111 ARG A N 1
ATOM 690 C CA . ARG A 1 111 ? 23.578 110.502 11.606 1.00 27.82 111 ARG A CA 1
ATOM 691 C C . ARG A 1 111 ? 24.474 111.356 12.497 1.00 28.61 111 ARG A C 1
ATOM 692 O O . ARG A 1 111 ? 24.331 111.354 13.728 1.00 28.55 111 ARG A O 1
ATOM 700 N N . LYS A 1 112 ? 25.367 112.127 11.871 1.00 32.80 112 LYS A N 1
ATOM 701 C CA . LYS A 1 112 ? 26.316 112.984 12.578 1.00 40.89 112 LYS A CA 1
ATOM 702 C C . LYS A 1 112 ? 25.618 114.061 13.397 1.00 37.43 112 LYS A C 1
ATOM 703 O O . LYS A 1 112 ? 26.122 114.479 14.451 1.00 35.00 112 LYS A O 1
ATOM 709 N N . VAL A 1 113 ? 24.497 114.581 12.893 1.00 36.84 113 VAL A N 1
ATOM 710 C CA . VAL A 1 113 ? 23.795 115.645 13.606 1.00 37.00 113 VAL A CA 1
ATOM 711 C C . VAL A 1 113 ? 23.220 115.115 14.917 1.00 34.88 113 VAL A C 1
ATOM 712 O O . VAL A 1 113 ? 23.320 115.766 15.965 1.00 31.73 113 VAL A O 1
ATOM 716 N N . SER A 1 114 ? 22.642 113.909 14.890 1.00 32.25 114 SER A N 1
ATOM 717 C CA . SER A 1 114 ? 22.141 113.312 16.128 1.00 31.34 114 SER A CA 1
ATOM 718 C C . SER A 1 114 ? 23.282 112.981 17.088 1.00 30.67 114 SER A C 1
ATOM 719 O O . SER A 1 114 ? 23.124 113.097 18.310 1.00 30.85 114 SER A O 1
ATOM 722 N N . MET A 1 115 ? 24.430 112.545 16.559 1.00 27.58 115 MET A N 1
ATOM 723 C CA . MET A 1 115 ? 25.577 112.293 17.425 1.00 27.58 115 MET A CA 1
ATOM 724 C C . MET A 1 115 ? 26.051 113.584 18.080 1.00 27.51 115 MET A C 1
ATOM 725 O O . MET A 1 115 ? 26.416 113.594 19.265 1.00 27.73 115 MET A O 1
ATOM 730 N N . PHE A 1 116 ? 26.020 114.690 17.330 1.00 28.75 116 PHE A N 1
ATOM 731 C CA . PHE A 1 116 ? 26.346 115.996 17.892 1.00 30.17 116 PHE A CA 1
ATOM 732 C C . PHE A 1 116 ? 25.381 116.378 19.010 1.00 31.42 116 PHE A C 1
ATOM 733 O O . PHE A 1 116 ? 25.802 116.804 20.093 1.00 31.38 116 PHE A O 1
ATOM 741 N N . ILE A 1 117 ? 24.074 116.275 18.746 1.00 28.71 117 ILE A N 1
ATOM 742 C CA . ILE A 1 117 ? 23.076 116.615 19.755 1.00 28.74 117 ILE A CA 1
ATOM 743 C C . ILE A 1 117 ? 23.254 115.751 20.997 1.00 31.44 117 ILE A C 1
ATOM 744 O O . ILE A 1 117 ? 23.122 116.231 22.130 1.00 29.59 117 ILE A O 1
ATOM 749 N N . GLY A 1 118 ? 23.552 114.461 20.806 1.00 29.22 118 GLY A N 1
ATOM 750 C CA . GLY A 1 118 ? 23.727 113.583 21.956 1.00 33.47 118 GLY A CA 1
ATOM 751 C C . GLY A 1 118 ? 24.895 114.003 22.830 1.00 31.51 118 GLY A C 1
ATOM 752 O O . GLY A 1 118 ? 24.785 114.058 24.061 1.00 27.66 118 GLY A O 1
ATOM 753 N N . GLY A 1 119 ? 26.035 114.301 22.203 1.00 26.66 119 GLY A N 1
ATOM 754 C CA . GLY A 1 119 ? 27.189 114.739 22.965 1.00 28.85 119 GLY A CA 1
ATOM 755 C C . GLY A 1 119 ? 26.938 116.057 23.669 1.00 28.42 119 GLY A C 1
ATOM 756 O O . GLY A 1 119 ? 27.361 116.255 24.810 1.00 27.29 119 GLY A O 1
ATOM 757 N N . LEU A 1 120 ? 26.218 116.966 23.006 1.00 27.10 120 LEU A N 1
ATOM 758 C CA . LEU A 1 120 ? 26.015 118.305 23.565 1.00 25.77 120 LEU A CA 1
ATOM 759 C C . LEU A 1 120 ? 25.057 118.269 24.753 1.00 31.32 120 LEU A C 1
ATOM 760 O O . LEU A 1 120 ? 25.314 118.907 25.778 1.00 28.06 120 LEU A O 1
ATOM 765 N N . ALA A 1 121 ? 23.953 117.519 24.640 1.00 28.96 121 ALA A N 1
ATOM 766 C CA . ALA A 1 121 ? 23.031 117.389 25.770 1.00 32.61 121 ALA A CA 1
ATOM 767 C C . ALA A 1 121 ? 23.713 116.735 26.966 1.00 32.02 121 ALA A C 1
ATOM 768 O O . ALA A 1 121 ? 23.524 117.159 28.118 1.00 29.18 121 ALA A O 1
ATOM 770 N N . PHE A 1 122 ? 24.501 115.690 26.707 1.00 27.79 122 PHE A N 1
ATOM 771 C CA . PHE A 1 122 ? 25.209 114.992 27.777 1.00 28.26 122 PHE A CA 1
ATOM 772 C C . PHE A 1 122 ? 26.231 115.908 28.431 1.00 29.20 122 PHE A C 1
ATOM 773 O O . PHE A 1 122 ? 26.402 115.896 29.658 1.00 27.57 122 PHE A O 1
ATOM 781 N N . LEU A 1 123 ? 26.923 116.705 27.616 1.00 30.54 123 LEU A N 1
ATOM 782 C CA . LEU A 1 123 ? 27.894 117.663 28.130 1.00 31.47 123 LEU A CA 1
ATOM 783 C C . LEU A 1 123 ? 27.237 118.672 29.065 1.00 30.55 123 LEU A C 1
ATOM 784 O O . LEU A 1 123 ? 27.745 118.941 30.160 1.00 29.24 123 LEU A O 1
ATOM 789 N N . ILE A 1 124 ? 26.116 119.261 28.641 1.00 27.32 124 ILE A N 1
ATOM 790 C CA . ILE A 1 124 ? 25.451 120.260 29.475 1.00 30.80 124 ILE A CA 1
ATOM 791 C C . ILE A 1 124 ? 24.886 119.610 30.733 1.00 32.62 124 ILE A C 1
ATOM 792 O O . ILE A 1 124 ? 24.954 120.182 31.826 1.00 30.34 124 ILE A O 1
ATOM 797 N N . GLY A 1 125 ? 24.339 118.399 30.597 1.00 28.15 125 GLY A N 1
ATOM 798 C CA . GLY A 1 125 ? 23.875 117.660 31.763 1.00 29.06 125 GLY A CA 1
ATOM 799 C C . GLY A 1 125 ? 24.970 117.404 32.781 1.00 29.95 125 GLY A C 1
ATOM 800 O O . GLY A 1 125 ? 24.761 117.577 33.988 1.00 28.31 125 GLY A O 1
ATOM 801 N N . ALA A 1 126 ? 26.153 116.989 32.312 1.00 26.09 126 ALA A N 1
ATOM 802 C CA . ALA A 1 126 ? 27.265 116.739 33.224 1.00 27.99 126 ALA A CA 1
ATOM 803 C C . ALA A 1 126 ? 27.623 117.990 34.015 1.00 31.34 126 ALA A C 1
ATOM 804 O O . ALA A 1 126 ? 27.995 117.905 35.190 1.00 30.68 126 ALA A O 1
ATOM 806 N N . LEU A 1 127 ? 27.543 119.161 33.379 1.00 28.61 127 LEU A N 1
ATOM 807 C CA . LEU A 1 127 ? 27.897 120.394 34.070 1.00 31.38 127 LEU A CA 1
ATOM 808 C C . LEU A 1 127 ? 26.837 120.782 35.090 1.00 27.33 127 LEU A C 1
ATOM 809 O O . LEU A 1 127 ? 27.168 121.226 36.192 1.00 29.03 127 LEU A O 1
ATOM 814 N N . PHE A 1 128 ? 25.557 120.645 34.734 1.00 25.37 128 PHE A N 1
ATOM 815 C CA . PHE A 1 128 ? 24.501 120.875 35.714 1.00 28.04 128 PHE A CA 1
ATOM 816 C C . PHE A 1 128 ? 24.691 119.981 36.936 1.00 27.72 128 PHE A C 1
ATOM 817 O O . PHE A 1 128 ? 24.508 120.431 38.075 1.00 28.97 128 PHE A O 1
ATOM 825 N N . ASN A 1 129 ? 25.083 118.718 36.715 1.00 26.51 129 ASN A N 1
ATOM 826 C CA . ASN A 1 129 ? 25.303 117.787 37.823 1.00 26.92 129 ASN A CA 1
ATOM 827 C C . ASN A 1 129 ? 26.494 118.206 38.669 1.00 27.67 129 ASN A C 1
ATOM 828 O O . ASN A 1 129 ? 26.378 118.345 39.890 1.00 27.09 129 ASN A O 1
ATOM 833 N N . ALA A 1 130 ? 27.649 118.416 38.030 1.00 25.37 130 ALA A N 1
ATOM 834 C CA . ALA A 1 130 ? 28.875 118.691 38.775 1.00 26.87 130 ALA A CA 1
ATOM 835 C C . ALA A 1 130 ? 28.758 119.964 39.605 1.00 26.45 130 ALA A C 1
ATOM 836 O O . ALA A 1 130 ? 29.326 120.057 40.704 1.00 28.58 130 ALA A O 1
ATOM 838 N N . PHE A 1 131 ? 28.046 120.965 39.090 1.00 30.94 131 PHE A N 1
ATOM 839 C CA . PHE A 1 131 ? 27.905 122.243 39.776 1.00 31.12 131 PHE A CA 1
ATOM 840 C C . PHE A 1 131 ? 26.514 122.414 40.385 1.00 34.57 131 PHE A C 1
ATOM 841 O O . PHE A 1 131 ? 26.114 123.533 40.723 1.00 36.31 131 PHE A O 1
ATOM 849 N N . ALA A 1 132 ? 25.793 121.302 40.572 1.00 33.35 132 ALA A N 1
ATOM 850 C CA . ALA A 1 132 ? 24.475 121.337 41.192 1.00 30.79 132 ALA A CA 1
ATOM 851 C C . ALA A 1 132 ? 24.562 121.913 42.600 1.00 36.84 132 ALA A C 1
ATOM 852 O O . ALA A 1 132 ? 25.410 121.507 43.401 1.00 32.75 132 ALA A O 1
ATOM 854 N N . VAL A 1 133 ? 23.692 122.881 42.891 1.00 35.52 133 VAL A N 1
ATOM 855 C CA . VAL A 1 133 ? 23.543 123.408 44.244 1.00 35.03 133 VAL A CA 1
ATOM 856 C C . VAL A 1 133 ? 22.224 123.004 44.888 1.00 41.80 133 VAL A C 1
ATOM 857 O O . VAL A 1 133 ? 22.034 123.266 46.089 1.00 40.63 133 VAL A O 1
ATOM 861 N N . ASN A 1 134 ? 21.310 122.385 44.140 1.00 35.51 134 ASN A N 1
ATOM 862 C CA . ASN A 1 134 ? 20.064 121.866 44.689 1.00 37.52 134 ASN A CA 1
ATOM 863 C C . ASN A 1 134 ? 19.617 120.699 43.821 1.00 38.85 134 ASN A C 1
ATOM 864 O O . ASN A 1 134 ? 20.196 120.432 42.765 1.00 35.69 134 ASN A O 1
ATOM 869 N N . VAL A 1 135 ? 18.574 119.999 44.274 1.00 36.53 135 VAL A N 1
ATOM 870 C CA . VAL A 1 135 ? 18.117 118.825 43.537 1.00 39.39 135 VAL A CA 1
ATOM 871 C C . VAL A 1 135 ? 17.455 119.225 42.223 1.00 39.60 135 VAL A C 1
ATOM 872 O O . VAL A 1 135 ? 17.385 118.406 41.298 1.00 38.22 135 VAL A O 1
ATOM 876 N N . SER A 1 136 ? 17.004 120.479 42.091 1.00 36.40 136 SER A N 1
ATOM 877 C CA . SER A 1 136 ? 16.481 120.929 40.805 1.00 33.12 136 SER A CA 1
ATOM 878 C C . SER A 1 136 ? 17.544 120.831 39.724 1.00 35.26 136 SER A C 1
ATOM 879 O O . SER A 1 136 ? 17.267 120.369 38.611 1.00 35.19 136 SER A O 1
ATOM 882 N N . MET A 1 137 ? 18.770 121.260 40.034 1.00 34.49 137 MET A N 1
ATOM 883 C CA . MET A 1 137 ? 19.849 121.172 39.057 1.00 33.49 137 MET A CA 1
ATOM 884 C C . MET A 1 137 ? 20.231 119.724 38.772 1.00 30.65 137 MET A C 1
ATOM 885 O O . MET A 1 137 ? 20.601 119.399 37.639 1.00 31.18 137 MET A O 1
ATOM 890 N N . LEU A 1 138 ? 20.149 118.841 39.777 1.00 32.87 138 LEU A N 1
ATOM 891 C CA . LEU A 1 138 ? 20.399 117.423 39.527 1.00 30.07 138 LEU A CA 1
ATOM 892 C C . LEU A 1 138 ? 19.344 116.838 38.602 1.00 28.44 138 LEU A C 1
ATOM 893 O O . LEU A 1 138 ? 19.642 115.966 37.774 1.00 31.71 138 LEU A O 1
ATOM 898 N N . ILE A 1 139 ? 18.096 117.284 38.744 1.00 28.80 139 ILE A N 1
ATOM 899 C CA . ILE A 1 139 ? 17.042 116.750 37.887 1.00 33.01 139 ILE A CA 1
ATOM 900 C C . ILE A 1 139 ? 17.229 117.234 36.457 1.00 31.60 139 ILE A C 1
ATOM 901 O O . ILE A 1 139 ? 17.140 116.450 35.506 1.00 30.40 139 ILE A O 1
ATOM 906 N N . ILE A 1 140 ? 17.524 118.524 36.282 1.00 28.62 140 ILE A N 1
ATOM 907 C CA . ILE A 1 140 ? 17.817 119.035 34.945 1.00 28.44 140 ILE A CA 1
ATOM 908 C C . ILE A 1 140 ? 19.002 118.287 34.342 1.00 27.69 140 ILE A C 1
ATOM 909 O O . ILE A 1 140 ? 18.975 117.883 33.174 1.00 27.96 140 ILE A O 1
ATOM 914 N N . GLY A 1 141 ? 20.070 118.112 35.124 1.00 24.13 141 GLY A N 1
ATOM 915 C CA . GLY A 1 141 ? 21.251 117.449 34.597 1.00 28.30 141 GLY A CA 1
ATOM 916 C C . GLY A 1 141 ? 20.977 116.014 34.186 1.00 30.79 141 GLY A C 1
ATOM 917 O O . GLY A 1 141 ? 21.438 115.562 33.137 1.00 27.76 141 GLY A O 1
ATOM 918 N N . ARG A 1 142 ? 20.215 115.287 35.009 1.00 26.63 142 ARG A N 1
ATOM 919 C CA . ARG A 1 142 ? 19.874 113.896 34.721 1.00 22.17 142 ARG A CA 1
ATOM 920 C C . ARG A 1 142 ? 19.002 113.780 33.477 1.00 24.92 142 ARG A C 1
ATOM 921 O O . ARG A 1 142 ? 19.196 112.871 32.657 1.00 26.02 142 ARG A O 1
ATOM 929 N N . LEU A 1 143 ? 18.023 114.677 33.332 1.00 25.72 143 LEU A N 1
ATOM 930 C CA . LEU A 1 143 ? 17.216 114.703 32.115 1.00 29.53 143 LEU A CA 1
ATOM 931 C C . LEU A 1 143 ? 18.089 114.945 30.886 1.00 32.01 143 LEU A C 1
ATOM 932 O O . LEU A 1 143 ? 17.906 114.301 29.844 1.00 27.28 143 LEU A O 1
ATOM 937 N N . LEU A 1 144 ? 19.058 115.860 30.994 1.00 27.80 144 LEU A N 1
ATOM 938 C CA . LEU A 1 144 ? 19.935 116.141 29.859 1.00 27.72 144 LEU A CA 1
ATOM 939 C C . LEU A 1 144 ? 20.860 114.970 29.557 1.00 31.28 144 LEU A C 1
ATOM 940 O O . LEU A 1 144 ? 21.129 114.682 28.384 1.00 28.93 144 LEU A O 1
ATOM 945 N N . LEU A 1 145 ? 21.370 114.288 30.590 1.00 25.84 145 LEU A N 1
ATOM 946 C CA . LEU A 1 145 ? 22.098 113.050 30.326 1.00 25.14 145 LEU A CA 1
ATOM 947 C C . LEU A 1 145 ? 21.225 112.087 29.539 1.00 23.24 145 LEU A C 1
ATOM 948 O O . LEU A 1 145 ? 21.684 111.480 28.567 1.00 26.29 145 LEU A O 1
ATOM 953 N N . GLY A 1 146 ? 19.960 111.942 29.946 1.00 24.95 146 GLY A N 1
ATOM 954 C CA . GLY A 1 146 ? 19.064 111.033 29.252 1.00 23.96 146 GLY A CA 1
ATOM 955 C C . GLY A 1 146 ? 18.877 111.415 27.798 1.00 26.71 146 GLY A C 1
ATOM 956 O O . GLY A 1 146 ? 18.945 110.564 26.909 1.00 25.51 146 GLY A O 1
ATOM 957 N N . VAL A 1 147 ? 18.655 112.715 27.535 1.00 26.29 147 VAL A N 1
ATOM 958 C CA . VAL A 1 147 ? 18.584 113.187 26.153 1.00 24.95 147 VAL A CA 1
ATOM 959 C C . VAL A 1 147 ? 19.847 112.795 25.408 1.00 26.20 147 VAL A C 1
ATOM 960 O O . VAL A 1 147 ? 19.793 112.297 24.276 1.00 24.90 147 VAL A O 1
ATOM 964 N N . GLY A 1 148 ? 21.004 112.987 26.046 1.00 24.84 148 GLY A N 1
ATOM 965 C CA . GLY A 1 148 ? 22.261 112.655 25.396 1.00 27.09 148 GLY A CA 1
ATOM 966 C C . GLY A 1 148 ? 22.361 111.184 25.031 1.00 29.48 148 GLY A C 1
ATOM 967 O O . GLY A 1 148 ? 22.767 110.840 23.918 1.00 28.18 148 GLY A O 1
ATOM 968 N N . VAL A 1 149 ? 21.983 110.297 25.966 1.00 24.11 149 VAL A N 1
ATOM 969 C CA . VAL A 1 149 ? 22.023 108.856 25.707 1.00 24.04 149 VAL A CA 1
ATOM 970 C C . VAL A 1 149 ? 21.038 108.475 24.610 1.00 26.22 149 VAL A C 1
ATOM 971 O O . VAL A 1 149 ? 21.348 107.652 23.738 1.00 27.69 149 VAL A O 1
ATOM 975 N N . GLY A 1 150 ? 19.829 109.041 24.652 1.00 22.33 150 GLY A N 1
ATOM 976 C CA . GLY A 1 150 ? 18.853 108.745 23.614 1.00 24.16 150 GLY A CA 1
ATOM 977 C C . GLY A 1 150 ? 19.367 109.076 22.224 1.00 27.06 150 GLY A C 1
ATOM 978 O O . GLY A 1 150 ? 19.257 108.266 21.298 1.00 26.15 150 GLY A O 1
ATOM 979 N N . PHE A 1 151 ? 19.949 110.270 22.058 1.00 27.21 151 PHE A N 1
ATOM 980 C CA . PHE A 1 151 ? 20.472 110.640 20.741 1.00 26.08 151 PHE A CA 1
ATOM 981 C C . PHE A 1 151 ? 21.715 109.828 20.386 1.00 28.47 151 PHE A C 1
ATOM 982 O O . PHE A 1 151 ? 21.840 109.336 19.255 1.00 28.31 151 PHE A O 1
ATOM 990 N N . ALA A 1 152 ? 22.647 109.681 21.334 1.00 23.33 152 ALA A N 1
ATOM 991 C CA . ALA A 1 152 ? 23.893 108.968 21.046 1.00 28.78 152 ALA A CA 1
ATOM 992 C C . ALA A 1 152 ? 23.646 107.497 20.738 1.00 27.99 152 ALA A C 1
ATOM 993 O O . ALA A 1 152 ? 24.265 106.931 19.822 1.00 26.48 152 ALA A O 1
ATOM 995 N N . ASN A 1 153 ? 22.767 106.849 21.506 1.00 21.11 153 ASN A N 1
ATOM 996 C CA . ASN A 1 153 ? 22.534 105.419 21.292 1.00 21.14 153 ASN A CA 1
ATOM 997 C C . ASN A 1 153 ? 21.656 105.154 20.074 1.00 24.11 153 ASN A C 1
ATOM 998 O O . ASN A 1 153 ? 21.748 104.074 19.482 1.00 25.77 153 ASN A O 1
ATOM 1003 N N . GLN A 1 154 ? 20.781 106.096 19.710 1.00 24.40 154 GLN A N 1
ATOM 1004 C CA . GLN A 1 154 ? 19.970 105.920 18.508 1.00 26.33 154 GLN A CA 1
ATOM 1005 C C . GLN A 1 154 ? 20.827 106.023 17.252 1.00 26.00 154 GLN A C 1
ATOM 1006 O O . GLN A 1 154 ? 20.647 105.243 16.313 1.00 26.50 154 GLN A O 1
ATOM 1012 N N . SER A 1 155 ? 21.773 106.958 17.223 1.00 27.59 155 SER A N 1
ATOM 1013 C CA . SER A 1 155 ? 22.443 107.332 15.979 1.00 28.92 155 SER A CA 1
ATOM 1014 C C . SER A 1 155 ? 23.763 106.614 15.757 1.00 26.20 155 SER A C 1
ATOM 1015 O O . SER A 1 155 ? 24.062 106.217 14.622 1.00 27.91 155 SER A O 1
ATOM 1018 N N . THR A 1 156 ? 24.560 106.428 16.809 1.00 24.41 156 THR A N 1
ATOM 1019 C CA . THR A 1 156 ? 25.895 105.865 16.626 1.00 23.17 156 THR A CA 1
ATOM 1020 C C . THR A 1 156 ? 25.886 104.449 16.049 1.00 22.31 156 THR A C 1
ATOM 1021 O O . THR A 1 156 ? 26.690 104.189 15.135 1.00 25.26 156 THR A O 1
ATOM 1025 N N . PRO A 1 157 ? 25.034 103.515 16.484 1.00 25.39 157 PRO A N 1
ATOM 1026 C CA . PRO A 1 157 ? 25.055 102.187 15.842 1.00 25.94 157 PRO A CA 1
ATOM 1027 C C . PRO A 1 157 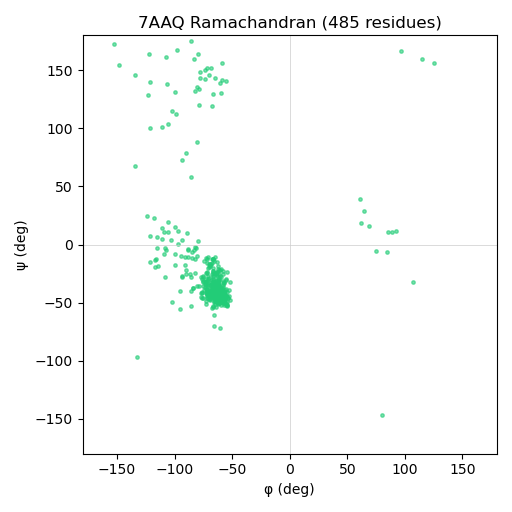? 24.672 102.241 14.365 1.00 27.31 157 PRO A C 1
ATOM 1028 O O . PRO A 1 157 ? 25.237 101.487 13.562 1.00 27.01 157 PRO A O 1
ATOM 1032 N N . VAL A 1 158 ? 23.750 103.130 13.979 1.00 25.51 158 VAL A N 1
ATOM 1033 C CA . VAL A 1 158 ? 23.441 103.315 12.559 1.00 29.26 158 VAL A CA 1
ATOM 1034 C C . VAL A 1 158 ? 24.678 103.799 11.814 1.00 32.88 158 VAL A C 1
ATOM 1035 O O . VAL A 1 158 ? 25.021 103.292 10.736 1.00 27.65 158 VAL A O 1
ATOM 1039 N N . TYR A 1 159 ? 25.360 104.797 12.381 1.00 28.60 159 TYR A N 1
ATOM 1040 C CA . TYR A 1 159 ? 26.567 105.347 11.775 1.00 30.10 159 TYR A CA 1
ATOM 1041 C C . TYR A 1 159 ? 27.594 104.250 11.505 1.00 29.44 159 TYR A C 1
ATOM 1042 O O . TYR A 1 159 ? 28.094 104.106 10.382 1.00 31.68 159 TYR A O 1
ATOM 1051 N N . LEU A 1 160 ? 27.907 103.455 12.533 1.00 24.15 160 LEU A N 1
ATOM 1052 C CA . LEU A 1 160 ? 28.930 102.418 12.408 1.00 27.20 160 LEU A CA 1
ATOM 1053 C C . LEU A 1 160 ? 28.530 101.356 11.395 1.00 27.36 160 LEU A C 1
ATOM 1054 O O . LEU A 1 160 ? 29.342 100.948 10.552 1.00 26.70 160 LEU A O 1
ATOM 1059 N N . SER A 1 161 ? 27.273 100.915 11.439 1.00 24.39 161 SER A N 1
ATOM 1060 C CA . SER A 1 161 ? 26.865 99.819 10.566 1.00 26.72 161 SER A CA 1
ATOM 1061 C C . SER A 1 161 ? 26.795 100.253 9.105 1.00 28.69 161 SER A C 1
ATOM 1062 O O . SER A 1 161 ? 26.993 99.423 8.207 1.00 29.41 161 SER A O 1
ATOM 1065 N N . GLU A 1 162 ? 26.555 101.543 8.839 1.00 26.82 162 GLU A N 1
ATOM 1066 C CA . GLU A 1 162 ? 26.577 102.007 7.453 1.00 28.22 162 GLU A CA 1
ATOM 1067 C C . GLU A 1 162 ? 27.994 102.322 6.991 1.00 30.13 162 GLU A C 1
ATOM 1068 O O . GLU A 1 162 ? 28.347 102.049 5.839 1.00 31.55 162 GLU A O 1
ATOM 1074 N N . MET A 1 163 ? 28.821 102.887 7.875 1.00 32.14 163 MET A N 1
ATOM 1075 C CA . MET A 1 163 ? 30.172 103.283 7.483 1.00 29.31 163 MET A CA 1
ATOM 1076 C C . MET A 1 163 ? 31.081 102.075 7.269 1.00 32.86 163 MET A C 1
ATOM 1077 O O . MET A 1 163 ? 31.934 102.086 6.372 1.00 30.67 163 MET A O 1
ATOM 1082 N N . ALA A 1 164 ? 30.920 101.036 8.086 1.00 30.20 164 ALA A N 1
ATOM 1083 C CA . ALA A 1 164 ? 31.846 99.909 8.081 1.00 30.25 164 ALA A CA 1
ATOM 1084 C C . ALA A 1 164 ? 31.794 99.155 6.758 1.00 27.72 164 ALA A C 1
ATOM 1085 O O . ALA A 1 164 ? 30.717 98.990 6.175 1.00 31.23 164 ALA A O 1
ATOM 1087 N N . PRO A 1 165 ? 32.929 98.657 6.276 1.00 29.93 165 PRO A N 1
ATOM 1088 C CA . PRO A 1 165 ? 32.882 97.662 5.200 1.00 34.42 165 PRO A CA 1
ATOM 1089 C C . PRO A 1 165 ? 32.086 96.461 5.685 1.00 36.46 165 PRO A C 1
ATOM 1090 O O . PRO A 1 165 ? 32.175 96.076 6.853 1.00 29.52 165 PRO A O 1
ATOM 1094 N N . ALA A 1 166 ? 31.284 95.885 4.781 1.00 33.82 166 ALA A N 1
ATOM 1095 C CA . ALA A 1 166 ? 30.404 94.779 5.161 1.00 35.26 166 ALA A CA 1
ATOM 1096 C C . ALA A 1 166 ? 31.162 93.650 5.853 1.00 34.86 166 ALA A C 1
ATOM 1097 O O . ALA A 1 166 ? 30.661 93.058 6.817 1.00 32.13 166 ALA A O 1
ATOM 1099 N N . LYS A 1 167 ? 32.376 93.341 5.377 1.00 29.79 167 LYS A N 1
ATOM 1100 C CA . LYS A 1 167 ? 33.118 92.189 5.892 1.00 33.83 167 LYS A CA 1
ATOM 1101 C C . LYS A 1 167 ? 33.441 92.322 7.376 1.00 34.87 167 LYS A C 1
ATOM 1102 O O . LYS A 1 167 ? 33.528 91.308 8.076 1.00 34.20 167 LYS A O 1
ATOM 1108 N N . ILE A 1 168 ? 33.629 93.544 7.878 1.00 30.14 168 ILE A N 1
ATOM 1109 C CA . ILE A 1 168 ? 33.991 93.734 9.279 1.00 29.22 168 ILE A CA 1
ATOM 1110 C C . ILE A 1 168 ? 33.004 94.644 10.008 1.00 25.40 168 ILE A C 1
ATOM 1111 O O . ILE A 1 168 ? 33.357 95.267 11.011 1.00 26.44 168 ILE A O 1
ATOM 1116 N N . ARG A 1 169 ? 31.761 94.727 9.521 1.00 27.26 169 ARG A N 1
ATOM 1117 C CA . ARG A 1 169 ? 30.776 95.589 10.168 1.00 27.00 169 ARG A CA 1
ATOM 1118 C C . ARG A 1 169 ? 30.563 95.192 11.622 1.00 29.92 169 ARG A C 1
ATOM 1119 O O . ARG A 1 169 ? 30.459 96.058 12.495 1.00 26.62 169 ARG A O 1
ATOM 1127 N N . GLY A 1 170 ? 30.476 93.887 11.898 1.00 27.69 170 GLY A N 1
ATOM 1128 C CA . GLY A 1 170 ? 30.275 93.457 13.272 1.00 26.85 170 GLY A CA 1
ATOM 1129 C C . GLY A 1 170 ? 31.338 94.004 14.206 1.00 23.63 170 GLY A C 1
ATOM 1130 O O . GLY A 1 170 ? 31.029 94.592 15.246 1.00 25.68 170 GLY A O 1
ATOM 1131 N N . ALA A 1 171 ? 32.609 93.803 13.845 1.00 26.69 171 ALA A N 1
ATOM 1132 C CA . ALA A 1 171 ? 33.715 94.232 14.697 1.00 25.99 171 ALA A CA 1
ATOM 1133 C C . ALA A 1 171 ? 33.707 95.742 14.914 1.00 27.29 171 ALA A C 1
ATOM 1134 O O . ALA A 1 171 ? 33.903 96.217 16.042 1.00 27.05 171 ALA A O 1
ATOM 1136 N N . LEU A 1 172 ? 33.463 96.517 13.855 1.00 28.05 172 LEU A N 1
ATOM 1137 C CA . LEU A 1 172 ? 33.516 97.973 14.001 1.00 27.69 172 LEU A CA 1
ATOM 1138 C C . LEU A 1 172 ? 32.302 98.506 14.749 1.00 27.30 172 LEU A C 1
ATOM 1139 O O . LEU A 1 172 ? 32.423 99.444 15.547 1.00 28.38 172 LEU A O 1
ATOM 1144 N N . ASN A 1 173 ? 31.119 97.948 14.491 1.00 25.63 173 ASN A N 1
ATOM 1145 C CA . ASN A 1 173 ? 29.948 98.367 15.254 1.00 25.44 173 ASN A CA 1
ATOM 1146 C C . ASN A 1 173 ? 30.128 98.075 16.739 1.00 28.14 173 ASN A C 1
ATOM 1147 O O . ASN A 1 173 ? 29.769 98.900 17.593 1.00 25.58 173 ASN A O 1
ATOM 1152 N N . ILE A 1 174 ? 30.704 96.914 17.071 1.00 27.08 174 ILE A N 1
ATOM 1153 C CA . ILE A 1 174 ? 30.889 96.545 18.472 1.00 22.79 174 ILE A CA 1
ATOM 1154 C C . ILE A 1 174 ? 31.880 97.454 19.185 1.00 25.13 174 ILE A C 1
ATOM 1155 O O . ILE A 1 174 ? 31.919 97.463 20.416 1.00 23.71 174 ILE A O 1
ATOM 1160 N N . GLY A 1 175 ? 32.642 98.275 18.451 1.00 27.65 175 GLY A N 1
ATOM 1161 C CA . GLY A 1 175 ? 33.381 99.341 19.109 1.00 24.86 175 GLY A CA 1
ATOM 1162 C C . GLY A 1 175 ? 32.496 100.193 19.999 1.00 25.94 175 GLY A C 1
ATOM 1163 O O . GLY A 1 175 ? 32.947 100.706 21.028 1.00 24.21 175 GLY A O 1
ATOM 1164 N N . PHE A 1 176 ? 31.228 100.359 19.616 1.00 24.95 176 PHE A N 1
ATOM 1165 C CA . PHE A 1 176 ? 30.288 101.121 20.430 1.00 26.22 176 PHE A CA 1
ATOM 1166 C C . PHE A 1 176 ? 30.061 100.435 21.771 1.00 26.73 176 PHE A C 1
ATOM 1167 O O . PHE A 1 176 ? 30.052 101.084 22.825 1.00 22.49 176 PHE A O 1
ATOM 1175 N N . GLN A 1 177 ? 29.855 99.118 21.739 1.00 23.77 177 GLN A N 1
ATOM 1176 C CA . GLN A 1 177 ? 29.705 98.346 22.969 1.00 21.38 177 GLN A CA 1
ATOM 1177 C C . GLN A 1 177 ? 30.994 98.337 23.781 1.00 23.62 177 GLN A C 1
ATOM 1178 O O . GLN A 1 177 ? 30.963 98.426 25.017 1.00 24.85 177 GLN A O 1
ATOM 1184 N N . MET A 1 178 ? 32.138 98.197 23.110 1.00 24.06 178 MET A N 1
ATOM 1185 C CA . MET A 1 178 ? 33.414 98.281 23.816 1.00 25.36 178 MET A CA 1
ATOM 1186 C C . MET A 1 178 ? 33.519 99.595 24.584 1.00 26.96 178 MET A C 1
ATOM 1187 O O . MET A 1 178 ? 33.930 99.617 25.752 1.00 25.19 178 MET A O 1
ATOM 1192 N N . ALA A 1 179 ? 33.150 100.708 23.930 1.00 22.53 179 ALA A N 1
ATOM 1193 C CA . ALA A 1 179 ? 33.162 102.009 24.601 1.00 19.99 179 ALA A CA 1
ATOM 1194 C C . ALA A 1 179 ? 32.228 102.024 25.808 1.00 24.55 179 ALA A C 1
ATOM 1195 O O . ALA A 1 179 ? 32.562 102.607 26.843 1.00 25.46 179 ALA A O 1
ATOM 1197 N N . ILE A 1 180 ? 31.056 101.389 25.704 1.00 22.64 180 ILE A N 1
ATOM 1198 C CA . ILE A 1 180 ? 30.186 101.282 26.877 1.00 23.11 180 ILE A CA 1
ATOM 1199 C C . ILE A 1 180 ? 30.920 100.601 28.029 1.00 27.90 180 ILE A C 1
ATOM 1200 O O . ILE A 1 180 ? 30.875 101.069 29.176 1.00 25.39 180 ILE A O 1
ATOM 1205 N N . THR A 1 181 ? 31.601 99.478 27.751 1.00 24.21 181 THR A N 1
ATOM 1206 C CA . THR A 1 181 ? 32.262 98.764 28.845 1.00 23.25 181 THR A CA 1
ATOM 1207 C C . THR A 1 181 ? 33.479 99.527 29.348 1.00 24.56 181 THR A C 1
ATOM 1208 O O . THR A 1 181 ? 33.830 99.429 30.529 1.00 26.48 181 THR A O 1
ATOM 1212 N N . ILE A 1 182 ? 34.154 100.265 28.471 1.00 25.84 182 ILE A N 1
ATOM 1213 C CA . ILE A 1 182 ? 35.257 101.093 28.932 1.00 22.57 182 ILE A CA 1
ATOM 1214 C C . ILE A 1 182 ? 34.735 102.195 29.849 1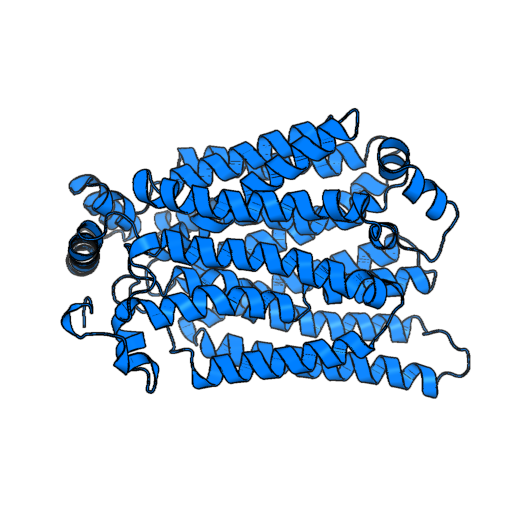.00 26.38 182 ILE A C 1
ATOM 1215 O O . ILE A 1 182 ? 35.325 102.476 30.897 1.00 25.84 182 ILE A O 1
ATOM 1220 N N . GLY A 1 183 ? 33.599 102.802 29.492 1.00 23.92 183 GLY A N 1
ATOM 1221 C CA . GLY A 1 183 ? 33.016 103.822 30.349 1.00 24.15 183 GLY A CA 1
ATOM 1222 C C . GLY A 1 183 ? 32.606 103.278 31.706 1.00 29.20 183 GLY A C 1
ATOM 1223 O O . GLY A 1 183 ? 32.824 103.925 32.737 1.00 24.71 183 GLY A O 1
ATOM 1224 N N . ILE A 1 184 ? 32.005 102.082 31.729 1.00 26.67 184 ILE A N 1
ATOM 1225 C CA . ILE A 1 184 ? 31.620 101.481 33.003 1.00 24.48 184 ILE A CA 1
ATOM 1226 C C . ILE A 1 184 ? 32.846 101.295 33.884 1.00 27.64 184 ILE A C 1
ATOM 1227 O O . ILE A 1 184 ? 32.857 101.685 35.057 1.00 29.19 184 ILE A O 1
ATOM 1232 N N . LEU A 1 185 ? 33.902 100.702 33.322 1.00 24.53 185 LEU A N 1
ATOM 1233 C CA . LEU A 1 185 ? 35.101 100.425 34.106 1.00 26.54 185 LEU A CA 1
ATOM 1234 C C . LEU A 1 185 ? 35.758 101.717 34.570 1.00 26.34 185 LEU A C 1
ATOM 1235 O O . LEU A 1 185 ? 36.066 101.876 35.757 1.00 28.29 185 LEU A O 1
ATOM 1240 N N . VAL A 1 186 ? 35.997 102.647 33.638 1.00 24.25 186 VAL A N 1
ATOM 1241 C CA . VAL A 1 186 ? 36.651 103.906 33.991 1.00 26.89 186 VAL A CA 1
ATOM 1242 C C . VAL A 1 186 ? 35.868 104.620 35.086 1.00 29.05 186 VAL A C 1
ATOM 1243 O O . VAL A 1 186 ? 36.443 105.114 36.065 1.00 29.37 186 VAL A O 1
ATOM 1247 N N . ALA A 1 187 ? 34.544 104.684 34.939 1.00 26.09 187 ALA A N 1
ATOM 1248 C CA . ALA A 1 187 ? 33.732 105.372 35.939 1.00 27.50 187 ALA A CA 1
ATOM 1249 C C . ALA A 1 187 ? 33.885 104.729 37.313 1.00 27.90 187 ALA A C 1
ATOM 1250 O O . ALA A 1 187 ? 33.979 105.435 38.324 1.00 26.89 187 ALA A O 1
ATOM 1252 N N . ASN A 1 188 ? 33.929 103.389 37.380 1.00 28.28 188 ASN A N 1
ATOM 1253 C CA . ASN A 1 188 ? 34.119 102.753 38.684 1.00 29.48 188 ASN A CA 1
ATOM 1254 C C . ASN A 1 188 ? 35.475 103.112 39.273 1.00 29.31 188 ASN A C 1
ATOM 1255 O O . ASN A 1 188 ? 35.601 103.322 40.484 1.00 30.68 188 ASN A O 1
ATOM 1260 N N . LEU A 1 189 ? 36.504 103.187 38.430 1.00 28.64 189 LEU A N 1
ATOM 1261 C CA . LEU A 1 189 ? 37.822 103.575 38.916 1.00 28.84 189 LEU A CA 1
ATOM 1262 C C . LEU A 1 189 ? 37.837 105.027 39.382 1.00 30.52 189 LEU A C 1
ATOM 1263 O O . LEU A 1 189 ? 38.515 105.362 40.360 1.00 32.06 189 LEU A O 1
ATOM 1268 N N . ILE A 1 190 ? 37.111 105.905 38.683 1.00 31.25 190 ILE A N 1
ATOM 1269 C CA . ILE A 1 190 ? 37.022 107.301 39.106 1.00 30.39 190 ILE A CA 1
ATOM 1270 C C . ILE A 1 190 ? 36.368 107.397 40.479 1.00 31.26 190 ILE A C 1
ATOM 1271 O O . ILE A 1 190 ? 36.846 108.123 41.357 1.00 35.32 190 ILE A O 1
ATOM 1276 N N . ASN A 1 191 ? 35.277 106.656 40.694 1.00 28.44 191 ASN A N 1
ATOM 1277 C CA . ASN A 1 191 ? 34.663 106.648 42.021 1.00 31.65 191 ASN A CA 1
ATOM 1278 C C . ASN A 1 191 ? 35.611 106.096 43.076 1.00 39.05 191 ASN A C 1
ATOM 1279 O O . ASN A 1 191 ? 35.571 106.533 44.231 1.00 38.34 191 ASN A O 1
ATOM 1284 N N . TYR A 1 192 ? 36.461 105.130 42.715 1.00 42.90 192 TYR A N 1
ATOM 1285 C CA . TYR A 1 192 ? 37.481 104.693 43.663 1.00 46.14 192 TYR A CA 1
ATOM 1286 C C . TYR A 1 192 ? 38.350 105.866 44.096 1.00 47.17 192 TYR A C 1
ATOM 1287 O O . TYR A 1 192 ? 38.669 106.012 45.282 1.00 52.64 192 TYR A O 1
ATOM 1296 N N . GLY A 1 193 ? 38.731 106.722 43.148 1.00 47.90 193 GLY A N 1
ATOM 1297 C CA . GLY A 1 193 ? 39.574 107.855 43.486 1.00 45.53 193 GLY A CA 1
ATOM 1298 C C . GLY A 1 193 ? 38.828 108.938 44.243 1.00 44.08 193 GLY A C 1
ATOM 1299 O O . GLY A 1 193 ? 39.278 109.393 45.299 1.00 50.87 193 GLY A O 1
ATOM 1300 N N . THR A 1 194 ? 37.677 109.370 43.716 1.00 39.25 194 THR A N 1
ATOM 1301 C CA . THR A 1 194 ? 36.982 110.497 44.335 1.00 37.77 194 THR A CA 1
ATOM 1302 C C . THR A 1 194 ? 36.382 110.135 45.688 1.00 40.44 194 THR A C 1
ATOM 1303 O O . THR A 1 194 ? 36.097 111.037 46.483 1.00 43.79 194 THR A O 1
ATOM 1307 N N . SER A 1 195 ? 36.194 108.842 45.971 1.00 37.33 195 SER A N 1
ATOM 1308 C CA . SER A 1 195 ? 35.787 108.427 47.311 1.00 44.41 195 SER A CA 1
ATOM 1309 C C . SER A 1 195 ? 36.823 108.770 48.369 1.00 50.43 195 SER A C 1
ATOM 1310 O O . SER A 1 195 ? 36.502 108.725 49.561 1.00 52.52 195 SER A O 1
ATOM 1313 N N . LYS A 1 196 ? 38.049 109.101 47.971 1.00 50.26 196 LYS A N 1
ATOM 1314 C CA . LYS A 1 196 ? 39.110 109.400 48.918 1.00 55.09 196 LYS A CA 1
ATOM 1315 C C . LYS A 1 196 ? 39.328 110.893 49.118 1.00 55.78 196 LYS A C 1
ATOM 1316 O O . LYS A 1 196 ? 40.104 111.274 49.998 1.00 57.15 196 LYS A O 1
ATOM 1322 N N . MET A 1 197 ? 38.674 111.741 48.327 1.00 44.90 197 MET A N 1
ATOM 1323 C CA . MET A 1 197 ? 38.813 113.179 48.488 1.00 45.12 197 MET A CA 1
ATOM 1324 C C . MET A 1 197 ? 38.128 113.634 49.770 1.00 46.56 197 MET A C 1
ATOM 1325 O O . MET A 1 197 ? 37.099 113.088 50.176 1.00 46.66 197 MET A O 1
ATOM 1330 N N . ALA A 1 198 ? 38.711 114.650 50.410 1.00 47.93 198 ALA A N 1
ATOM 1331 C CA . ALA A 1 198 ? 38.137 115.153 51.654 1.00 52.90 198 ALA A CA 1
ATOM 1332 C C . ALA A 1 198 ? 36.746 115.730 51.423 1.00 49.57 198 ALA A C 1
ATOM 1333 O O . ALA A 1 198 ? 35.844 115.550 52.252 1.00 48.70 198 ALA A O 1
ATOM 1335 N N . GLN A 1 199 ? 36.552 116.407 50.293 1.00 40.75 199 GLN A N 1
ATOM 1336 C CA . GLN A 1 199 ? 35.295 117.066 49.975 1.00 42.52 199 GLN A CA 1
ATOM 1337 C C . GLN A 1 199 ? 35.076 117.042 48.470 1.00 37.41 199 GLN A C 1
ATOM 1338 O O . GLN A 1 199 ? 36.031 116.979 47.693 1.00 41.29 199 GLN A O 1
ATOM 1344 N N . HIS A 1 200 ? 33.801 117.111 48.077 1.00 37.23 200 HIS A N 1
ATOM 1345 C CA . HIS A 1 200 ? 33.360 117.379 46.706 1.00 38.85 200 HIS A CA 1
ATOM 1346 C C . HIS A 1 200 ? 33.658 116.245 45.740 1.00 36.88 200 HIS A C 1
ATOM 1347 O O . HIS A 1 200 ? 33.593 116.447 44.516 1.00 34.97 200 HIS A O 1
ATOM 1354 N N . GLY A 1 201 ? 33.963 115.049 46.253 1.00 34.53 201 GLY A N 1
ATOM 1355 C CA . GLY A 1 201 ? 34.288 113.941 45.373 1.00 32.78 201 GLY A CA 1
ATOM 1356 C C . GLY A 1 201 ? 33.201 113.654 44.353 1.00 35.09 201 GLY A C 1
ATOM 1357 O O . GLY A 1 201 ? 33.492 113.333 43.195 1.00 31.55 201 GLY A O 1
ATOM 1358 N N . TRP A 1 202 ? 31.934 113.766 44.765 1.00 33.24 202 TRP A N 1
ATOM 1359 C CA . TRP A 1 202 ? 30.837 113.454 43.851 1.00 34.63 202 TRP A CA 1
ATOM 1360 C C . TRP A 1 202 ? 30.771 114.453 42.700 1.00 35.53 202 TRP A C 1
ATOM 1361 O O . TRP A 1 202 ? 30.328 114.100 41.601 1.00 29.25 202 TRP A O 1
ATOM 1372 N N . ARG A 1 203 ? 31.196 115.700 42.939 1.00 31.24 203 ARG A N 1
ATOM 1373 C CA . ARG A 1 203 ? 31.231 116.696 41.871 1.00 30.72 203 ARG A CA 1
ATOM 1374 C C . ARG A 1 203 ? 32.241 116.306 40.801 1.00 32.55 203 ARG A C 1
ATOM 1375 O O . ARG A 1 203 ? 31.981 116.467 39.601 1.00 32.57 203 ARG A O 1
ATOM 1383 N N . VAL A 1 204 ? 33.393 115.775 41.215 1.00 31.86 204 VAL A N 1
ATOM 1384 C CA . VAL A 1 204 ? 34.387 115.314 40.252 1.00 33.55 204 VAL A CA 1
ATOM 1385 C C . VAL A 1 204 ? 33.878 114.098 39.486 1.00 36.04 204 VAL A C 1
ATOM 1386 O O . VAL A 1 204 ? 34.049 114.007 38.260 1.00 32.12 204 VAL A O 1
ATOM 1390 N N . SER A 1 205 ? 33.253 113.140 40.185 1.00 27.53 205 SER A N 1
ATOM 1391 C CA . SER A 1 205 ? 32.730 111.950 39.510 1.00 31.64 205 SER A CA 1
ATOM 1392 C C . SER A 1 205 ? 31.687 112.320 38.458 1.00 30.14 205 SER A C 1
ATOM 1393 O O . SER A 1 205 ? 31.708 111.807 37.331 1.00 28.30 205 SER A O 1
ATOM 1396 N N . LEU A 1 206 ? 30.742 113.182 38.819 1.00 27.62 206 LEU A N 1
ATOM 1397 C CA . LEU A 1 206 ? 29.685 113.524 37.877 1.00 31.06 206 LEU A CA 1
ATOM 1398 C C . LEU A 1 206 ? 30.187 114.479 36.800 1.00 35.21 206 LEU A C 1
ATOM 1399 O O . LEU A 1 206 ? 29.740 114.393 35.650 1.00 29.61 206 LEU A O 1
ATOM 1404 N N . GLY A 1 207 ? 31.140 115.354 37.141 1.00 31.32 207 GLY A N 1
ATOM 1405 C CA . GLY A 1 207 ? 31.636 116.330 36.181 1.00 33.37 207 GLY A CA 1
ATOM 1406 C C . GLY A 1 207 ? 32.578 115.760 35.138 1.00 36.31 207 GLY A C 1
ATOM 1407 O O . GLY A 1 207 ? 32.643 116.269 34.012 1.00 32.59 207 GLY A O 1
ATOM 1408 N N . LEU A 1 208 ? 33.328 114.714 35.488 1.00 32.12 208 LEU A N 1
ATOM 1409 C CA . LEU A 1 208 ? 34.206 114.092 34.504 1.00 31.83 208 LEU A CA 1
ATOM 1410 C C . LEU A 1 208 ? 33.442 113.424 33.373 1.00 27.96 208 LEU A C 1
ATOM 1411 O O . LEU A 1 208 ? 34.049 113.116 32.341 1.00 28.01 208 LEU A O 1
ATOM 1416 N N . ALA A 1 209 ? 32.133 113.215 33.524 1.00 27.80 209 ALA A N 1
ATOM 1417 C CA . ALA A 1 209 ? 31.332 112.757 32.393 1.00 28.58 209 ALA A CA 1
ATOM 1418 C C . ALA A 1 209 ? 31.386 113.732 31.223 1.00 26.98 209 ALA A C 1
ATOM 1419 O O . ALA A 1 209 ? 31.111 113.333 30.082 1.00 28.19 209 ALA A O 1
ATOM 1421 N N . ALA A 1 210 ? 31.735 114.995 31.484 1.00 27.96 210 ALA A N 1
ATOM 1422 C CA . ALA A 1 210 ? 31.838 115.990 30.423 1.00 28.63 210 ALA A CA 1
ATOM 1423 C C . ALA A 1 210 ? 32.975 115.675 29.463 1.00 33.94 210 ALA A C 1
ATOM 1424 O O . ALA A 1 210 ? 32.938 116.096 28.300 1.00 30.51 210 ALA A O 1
ATOM 1426 N N . VAL A 1 211 ? 33.985 114.940 29.917 1.00 29.61 211 VAL A N 1
ATOM 1427 C CA . VAL A 1 211 ? 35.179 114.725 29.105 1.00 31.96 211 VAL A CA 1
ATOM 1428 C C . VAL A 1 211 ? 34.853 113.885 27.866 1.00 33.53 211 VAL A C 1
ATOM 1429 O O . VAL A 1 211 ? 35.171 114.328 26.746 1.00 30.03 211 VAL A O 1
ATOM 1433 N N . PRO A 1 212 ? 34.246 112.690 27.973 1.00 31.97 212 PRO A N 1
ATOM 1434 C CA . PRO A 1 212 ? 33.878 111.988 26.729 1.00 31.97 212 PRO A CA 1
ATOM 1435 C C . PRO A 1 212 ? 32.802 112.712 25.935 1.00 30.48 212 PRO A C 1
ATOM 1436 O O . PRO A 1 212 ? 32.727 112.536 24.709 1.00 31.19 212 PRO A O 1
ATOM 1440 N N . ALA A 1 213 ? 31.973 113.530 26.588 1.00 29.98 213 ALA A N 1
ATOM 1441 C CA . ALA A 1 213 ? 30.986 114.296 25.840 1.00 29.83 213 ALA A CA 1
ATOM 1442 C C . ALA A 1 213 ? 31.657 115.341 24.950 1.00 26.84 213 ALA A C 1
ATOM 1443 O O . ALA A 1 213 ? 31.268 115.511 23.790 1.00 31.32 213 ALA A O 1
ATOM 1445 N N . VAL A 1 214 ? 32.669 116.048 25.460 1.00 30.63 214 VAL A N 1
ATOM 1446 C CA . VAL A 1 214 ? 33.376 117.005 24.609 1.00 30.72 214 VAL A CA 1
ATOM 1447 C C . VAL A 1 214 ? 34.032 116.278 23.442 1.00 39.24 214 VAL A C 1
ATOM 1448 O O . VAL A 1 214 ? 34.003 116.751 22.299 1.00 34.36 214 VAL A O 1
ATOM 1452 N N . VAL A 1 215 ? 34.632 115.116 23.710 1.00 29.54 215 VAL A N 1
ATOM 1453 C CA . VAL A 1 215 ? 35.224 114.321 22.632 1.00 33.03 215 VAL A CA 1
ATOM 1454 C C . VAL A 1 215 ? 34.183 114.000 21.567 1.00 33.52 215 VAL A C 1
ATOM 1455 O O . VAL A 1 215 ? 34.437 114.136 20.361 1.00 34.15 215 VAL A O 1
ATOM 1459 N N . MET A 1 216 ? 32.992 113.577 21.993 1.00 30.26 216 MET A N 1
ATOM 1460 C CA . MET A 1 216 ? 31.951 113.218 21.032 1.00 31.89 216 MET A CA 1
ATOM 1461 C C . MET A 1 216 ? 31.479 114.426 20.223 1.00 31.38 216 MET A C 1
ATOM 1462 O O . MET A 1 216 ? 31.201 114.302 19.021 1.00 29.86 216 MET A O 1
ATOM 1467 N N . VAL A 1 217 ? 31.366 115.599 20.854 1.00 31.10 217 VAL A N 1
ATOM 1468 C CA . VAL A 1 217 ? 30.931 116.780 20.110 1.00 29.03 217 VAL A CA 1
ATOM 1469 C C . VAL A 1 217 ? 31.960 117.141 19.047 1.00 31.19 217 VAL A C 1
ATOM 1470 O O . VAL A 1 217 ? 31.620 117.370 17.880 1.00 31.58 217 VAL A O 1
ATOM 1474 N N . ILE A 1 218 ? 33.237 117.202 19.435 1.00 28.89 218 ILE A N 1
ATOM 1475 C CA . ILE A 1 218 ? 34.272 117.567 18.471 1.00 32.35 218 ILE A CA 1
ATOM 1476 C C . ILE A 1 218 ? 34.380 116.503 17.389 1.00 35.96 218 ILE A C 1
ATOM 1477 O O . ILE A 1 218 ? 34.562 116.821 16.204 1.00 37.00 218 ILE A O 1
ATOM 1482 N N . GLY A 1 219 ? 34.265 115.230 17.778 1.00 34.39 219 GLY A N 1
ATOM 1483 C CA . GLY A 1 219 ? 34.200 114.159 16.793 1.00 34.24 219 GLY A CA 1
ATOM 1484 C C . GLY A 1 219 ? 33.097 114.368 15.775 1.00 37.01 219 GLY A C 1
ATOM 1485 O O . GLY A 1 219 ? 33.312 114.218 14.571 1.00 37.95 219 GLY A O 1
ATOM 1486 N N . SER A 1 220 ? 31.907 114.759 16.239 1.00 36.31 220 SER A N 1
ATOM 1487 C CA . SER A 1 220 ? 30.798 114.989 15.320 1.00 32.94 220 SER A CA 1
ATOM 1488 C C . SER A 1 220 ? 31.073 116.125 14.336 1.00 36.66 220 SER A C 1
ATOM 1489 O O . SER A 1 220 ? 30.462 116.147 13.261 1.00 36.58 220 SER A O 1
ATOM 1492 N N . PHE A 1 221 ? 31.968 117.067 14.671 1.00 31.78 221 PHE A N 1
ATOM 1493 C CA . PHE A 1 221 ? 32.358 118.105 13.715 1.00 35.85 221 PHE A CA 1
ATOM 1494 C C . PHE A 1 221 ? 33.235 117.533 12.611 1.00 36.80 221 PHE A C 1
ATOM 1495 O O . PHE A 1 221 ? 33.145 117.952 11.448 1.00 38.42 221 PHE A O 1
ATOM 1503 N N . ILE A 1 222 ? 34.145 116.637 12.981 1.00 37.44 222 ILE A N 1
ATOM 1504 C CA . ILE A 1 222 ? 35.233 116.238 12.098 1.00 38.90 222 ILE A CA 1
ATOM 1505 C C . ILE A 1 222 ? 34.886 114.992 11.291 1.00 33.26 222 ILE A C 1
ATOM 1506 O O . ILE A 1 222 ? 35.426 114.795 10.200 1.00 35.26 222 ILE A O 1
ATOM 1511 N N . LEU A 1 223 ? 34.003 114.148 11.810 1.00 27.84 223 LEU A N 1
ATOM 1512 C CA . LEU A 1 223 ? 33.630 112.918 11.120 1.00 30.02 223 LEU A CA 1
ATOM 1513 C C . LEU A 1 223 ? 32.846 113.245 9.851 1.00 34.67 223 LEU A C 1
ATOM 1514 O O . LEU A 1 223 ? 32.186 114.278 9.768 1.00 39.51 223 LEU A O 1
ATOM 1519 N N . PRO A 1 224 ? 32.913 112.390 8.840 1.00 37.60 224 PRO A N 1
ATOM 1520 C CA . PRO A 1 224 ? 31.999 112.530 7.707 1.00 41.54 224 PRO A CA 1
ATOM 1521 C C . PRO A 1 224 ? 30.678 111.862 8.049 1.00 38.46 224 PRO A C 1
ATOM 1522 O O . PRO A 1 224 ? 30.603 111.036 8.957 1.00 37.24 224 PRO A O 1
ATOM 1526 N N . ASP A 1 225 ? 29.615 112.235 7.333 1.00 37.35 225 ASP A N 1
ATOM 1527 C CA . ASP A 1 225 ? 28.426 111.425 7.545 1.00 39.13 225 ASP A CA 1
ATOM 1528 C C . ASP A 1 225 ? 28.485 110.213 6.619 1.00 32.60 225 ASP A C 1
ATOM 1529 O O . ASP A 1 225 ? 29.406 110.063 5.816 1.00 31.25 225 ASP A O 1
ATOM 1534 N N . THR A 1 226 ? 27.519 109.329 6.760 1.00 34.63 226 THR A N 1
ATOM 1535 C CA . THR A 1 226 ? 27.566 108.088 6.000 1.00 33.38 226 THR A CA 1
ATOM 1536 C C . THR A 1 226 ? 27.137 108.342 4.560 1.00 35.74 226 THR A C 1
ATOM 1537 O O . THR A 1 226 ? 26.258 109.174 4.313 1.00 35.75 226 THR A O 1
ATOM 1541 N N . PRO A 1 227 ? 27.761 107.664 3.592 1.00 34.45 227 PRO A N 1
ATOM 1542 C CA . PRO A 1 227 ? 27.300 107.801 2.203 1.00 33.05 227 PRO A CA 1
ATOM 1543 C C . PRO A 1 227 ? 25.838 107.435 2.039 1.00 39.08 227 PRO A C 1
ATOM 1544 O O . PRO A 1 227 ? 25.152 108.036 1.201 1.00 35.69 227 PRO A O 1
ATOM 1548 N N . ASN A 1 228 ? 25.341 106.468 2.823 1.00 33.61 228 ASN A N 1
ATOM 1549 C CA . ASN A 1 228 ? 23.940 106.064 2.720 1.00 35.85 228 ASN A CA 1
ATOM 1550 C C . ASN A 1 228 ? 23.014 107.237 3.015 1.00 34.91 228 ASN A C 1
ATOM 1551 O O . ASN A 1 228 ? 22.055 107.489 2.275 1.00 34.07 228 ASN A O 1
ATOM 1556 N N . SER A 1 229 ? 23.273 107.954 4.110 1.00 32.34 229 SER A N 1
ATOM 1557 C CA . SER A 1 229 ? 22.436 109.100 4.455 1.00 30.80 229 SER A CA 1
ATOM 1558 C C . SER A 1 229 ? 22.695 110.283 3.525 1.00 31.24 229 SER A C 1
ATOM 1559 O O . SER A 1 229 ? 21.764 111.022 3.176 1.00 34.58 229 SER A O 1
ATOM 1562 N N . MET A 1 230 ? 23.953 110.505 3.135 1.00 32.56 230 MET A N 1
ATOM 1563 C CA . MET A 1 230 ? 24.232 111.590 2.194 1.00 33.74 230 MET A CA 1
ATOM 1564 C C . MET A 1 230 ? 23.414 111.431 0.920 1.00 40.57 230 MET A C 1
ATOM 1565 O O . MET A 1 230 ? 22.827 112.401 0.421 1.00 40.02 230 MET A O 1
ATOM 1570 N N . LEU A 1 231 ? 23.355 110.206 0.383 1.00 39.42 231 LEU A N 1
ATOM 1571 C CA . LEU A 1 231 ? 22.622 109.970 -0.855 1.00 39.35 231 LEU A CA 1
ATOM 1572 C C . LEU A 1 231 ? 21.118 110.090 -0.639 1.00 37.27 231 LEU A C 1
ATOM 1573 O O . LEU A 1 231 ? 20.402 110.621 -1.499 1.00 38.40 231 LEU A O 1
ATOM 1578 N N . GLU A 1 232 ? 20.620 109.587 0.493 1.00 33.82 232 GLU A N 1
ATOM 1579 C CA . GLU A 1 232 ? 19.196 109.698 0.791 1.00 37.64 232 GLU A CA 1
ATOM 1580 C C . GLU A 1 232 ? 18.769 111.151 0.919 1.00 39.60 232 GLU A C 1
ATOM 1581 O O . GLU A 1 232 ? 17.635 111.500 0.574 1.00 43.25 232 GLU A O 1
ATOM 1587 N N . ARG A 1 233 ? 19.661 112.008 1.398 1.00 36.82 233 ARG A N 1
ATOM 1588 C CA . ARG A 1 233 ? 19.391 113.428 1.546 1.00 36.10 233 ARG A CA 1
ATOM 1589 C C . ARG A 1 233 ? 19.745 114.220 0.294 1.00 45.72 233 ARG A C 1
ATOM 1590 O O . ARG A 1 233 ? 19.743 115.455 0.331 1.00 47.49 233 ARG A O 1
ATOM 1598 N N . GLY A 1 234 ? 20.053 113.541 -0.806 1.00 46.20 234 GLY A N 1
ATOM 1599 C CA . GLY A 1 234 ? 20.220 114.190 -2.088 1.00 52.38 234 GLY A CA 1
ATOM 1600 C C . GLY A 1 234 ? 21.610 114.688 -2.401 1.00 53.17 234 GLY A C 1
ATOM 1601 O O . GLY A 1 234 ? 21.772 115.426 -3.376 1.00 52.52 234 GLY A O 1
ATOM 1602 N N . LYS A 1 235 ? 22.618 114.319 -1.611 1.00 47.23 235 LYS A N 1
ATOM 1603 C CA . LYS A 1 235 ? 23.999 114.735 -1.878 1.00 43.15 235 LYS A CA 1
ATOM 1604 C C . LYS A 1 235 ? 24.703 113.658 -2.712 1.00 45.84 235 LYS A C 1
ATOM 1605 O O . LYS A 1 235 ? 25.581 112.930 -2.247 1.00 47.32 235 LYS A O 1
ATOM 1611 N N . ASN A 1 236 ? 24.314 113.596 -3.992 1.00 50.30 236 ASN A N 1
ATOM 1612 C CA . ASN A 1 236 ? 24.684 112.460 -4.837 1.00 49.99 236 ASN A CA 1
ATOM 1613 C C . ASN A 1 236 ? 26.191 112.370 -5.042 1.00 49.95 236 ASN A C 1
ATOM 1614 O O . ASN A 1 236 ? 26.795 111.313 -4.818 1.00 45.53 236 ASN A O 1
ATOM 1619 N N . GLU A 1 237 ? 26.817 113.460 -5.495 1.00 49.97 237 GLU A N 1
ATOM 1620 C CA . GLU A 1 237 ? 28.249 113.402 -5.771 1.00 52.60 237 GLU A CA 1
ATOM 1621 C C . GLU A 1 237 ? 29.062 113.346 -4.483 1.00 48.77 237 GLU A C 1
ATOM 1622 O O . GLU A 1 237 ? 30.110 112.691 -4.444 1.00 47.74 237 GLU A O 1
ATOM 1628 N N . GLU A 1 238 ? 28.596 114.003 -3.416 1.00 46.59 238 GLU A N 1
ATOM 1629 C CA . GLU A 1 238 ? 29.299 113.908 -2.146 1.00 45.54 238 GLU A CA 1
ATOM 1630 C C . GLU A 1 238 ? 29.263 112.478 -1.620 1.00 41.06 238 GLU A C 1
ATOM 1631 O O . GLU A 1 238 ? 30.256 111.981 -1.077 1.00 40.42 238 GLU A O 1
ATOM 1637 N N . ALA A 1 239 ? 28.125 111.801 -1.778 1.00 41.49 239 ALA A N 1
ATOM 1638 C CA . ALA A 1 239 ? 28.009 110.431 -1.283 1.00 43.99 239 ALA A CA 1
ATOM 1639 C C . ALA A 1 239 ? 28.936 109.491 -2.042 1.00 42.92 239 ALA A C 1
ATOM 1640 O O . ALA A 1 239 ? 29.591 108.635 -1.434 1.00 45.05 239 ALA A O 1
ATOM 1642 N N . LYS A 1 240 ? 29.024 109.643 -3.367 1.00 41.34 240 LYS A N 1
ATOM 1643 C CA . LYS A 1 240 ? 29.897 108.752 -4.124 1.00 44.02 240 LYS A CA 1
ATOM 1644 C C . LYS A 1 240 ? 31.358 108.990 -3.763 1.00 45.14 240 LYS A C 1
ATOM 1645 O O . LYS A 1 240 ? 32.106 108.036 -3.526 1.00 43.57 240 LYS A O 1
ATOM 1651 N N . GLN A 1 241 ? 31.774 110.256 -3.685 1.00 46.52 241 GLN A N 1
ATOM 1652 C CA . GLN A 1 241 ? 33.157 110.549 -3.323 1.00 47.13 241 GLN A CA 1
ATOM 1653 C C . GLN A 1 241 ? 33.473 110.065 -1.914 1.00 41.23 241 GLN A C 1
ATOM 1654 O O . GLN A 1 241 ? 34.576 109.572 -1.652 1.00 44.00 241 GLN A O 1
ATOM 1660 N N . MET A 1 242 ? 32.514 110.191 -0.992 1.00 38.19 242 MET A N 1
ATOM 1661 C CA . MET A 1 242 ? 32.717 109.674 0.355 1.00 38.16 242 MET A CA 1
ATOM 1662 C C . MET A 1 242 ? 32.888 108.157 0.354 1.00 45.53 242 MET A C 1
ATOM 1663 O O . MET A 1 242 ? 33.749 107.624 1.067 1.00 41.95 242 MET A O 1
ATOM 1668 N N . LEU A 1 243 ? 32.055 107.439 -0.410 1.00 43.33 243 LEU A N 1
ATOM 1669 C CA . LEU A 1 243 ? 32.195 105.985 -0.458 1.00 38.39 243 LEU A CA 1
ATOM 1670 C C . LEU A 1 243 ? 33.563 105.599 -1.010 1.00 38.72 243 LEU A C 1
ATOM 1671 O O . LEU A 1 243 ? 34.221 104.695 -0.484 1.00 40.33 243 LEU A O 1
ATOM 1676 N N . LYS A 1 244 ? 34.027 106.307 -2.045 1.00 39.41 244 LYS A N 1
ATOM 1677 C CA . LYS A 1 244 ? 35.360 106.042 -2.580 1.00 43.26 244 LYS A CA 1
ATOM 1678 C C . LYS A 1 244 ? 36.433 106.265 -1.522 1.00 45.42 244 LYS A C 1
ATOM 1679 O O . LYS A 1 244 ? 37.418 105.519 -1.459 1.00 46.59 244 LYS A O 1
ATOM 1685 N N . LYS A 1 245 ? 36.259 107.288 -0.682 1.00 40.47 245 LYS A N 1
ATOM 1686 C CA . LYS A 1 245 ? 37.257 107.590 0.338 1.00 46.98 245 LYS A CA 1
ATOM 1687 C C . LYS A 1 245 ? 37.300 106.509 1.419 1.00 43.45 245 LYS A C 1
ATOM 1688 O O . LYS A 1 245 ? 38.383 106.045 1.794 1.00 47.50 245 LYS A O 1
ATOM 1694 N N . ILE A 1 246 ? 36.140 106.090 1.939 1.00 42.38 246 ILE A N 1
ATOM 1695 C CA . ILE A 1 246 ? 36.169 105.116 3.032 1.00 44.12 246 ILE A CA 1
ATOM 1696 C C . ILE A 1 246 ? 36.509 103.720 2.522 1.00 48.48 246 ILE A C 1
ATOM 1697 O O . ILE A 1 246 ? 37.069 102.904 3.264 1.00 46.54 246 ILE A O 1
ATOM 1702 N N . ARG A 1 247 ? 36.179 103.410 1.270 1.00 44.71 247 ARG A N 1
ATOM 1703 C CA . ARG A 1 247 ? 36.561 102.120 0.713 1.00 45.14 247 ARG A CA 1
ATOM 1704 C C . ARG A 1 247 ? 37.938 102.154 0.063 1.00 50.76 247 ARG A C 1
ATOM 1705 O O . ARG A 1 247 ? 38.478 101.093 -0.265 1.00 51.48 247 ARG A O 1
ATOM 1713 N N . GLY A 1 248 ? 38.515 103.342 -0.117 1.00 54.56 248 GLY A N 1
ATOM 1714 C CA . GLY A 1 248 ? 39.856 103.470 -0.662 1.00 56.45 248 GLY A CA 1
ATOM 1715 C C . GLY A 1 248 ? 40.002 102.982 -2.082 1.00 57.81 248 GLY A C 1
ATOM 1716 O O . GLY A 1 248 ? 41.089 102.543 -2.469 1.00 60.66 248 GLY A O 1
ATOM 1717 N N . ALA A 1 249 ? 38.934 103.042 -2.873 1.00 59.87 249 ALA A N 1
ATOM 1718 C CA . ALA A 1 249 ? 38.952 102.545 -4.239 1.00 64.55 249 ALA A CA 1
ATOM 1719 C C . ALA A 1 249 ? 38.297 103.557 -5.167 1.00 65.80 249 ALA A C 1
ATOM 1720 O O . ALA A 1 249 ? 37.348 104.249 -4.788 1.00 64.01 249 ALA A O 1
ATOM 1722 N N . ASP A 1 250 ? 38.817 103.641 -6.394 1.00 65.48 250 ASP A N 1
ATOM 1723 C CA . ASP A 1 250 ? 38.192 104.503 -7.388 1.00 70.48 250 ASP A CA 1
ATOM 1724 C C . ASP A 1 250 ? 36.918 103.889 -7.946 1.00 66.92 250 ASP A C 1
ATOM 1725 O O . ASP A 1 250 ? 36.017 104.621 -8.368 1.00 67.73 250 ASP A O 1
ATOM 1730 N N . ASN A 1 251 ? 36.817 102.564 -7.946 1.00 60.38 251 ASN A N 1
ATOM 1731 C CA . ASN A 1 251 ? 35.638 101.867 -8.444 1.00 64.12 251 ASN A CA 1
ATOM 1732 C C . ASN A 1 251 ? 34.854 101.342 -7.249 1.00 56.42 251 ASN A C 1
ATOM 1733 O O . ASN A 1 251 ? 35.241 100.346 -6.629 1.00 60.92 251 ASN A O 1
ATOM 1738 N N . VAL A 1 252 ? 33.755 102.021 -6.931 1.00 55.61 252 VAL A N 1
ATOM 1739 C CA . VAL A 1 252 ? 32.801 101.575 -5.923 1.00 53.23 252 VAL A CA 1
ATOM 1740 C C . VAL A 1 252 ? 31.432 101.318 -6.547 1.00 51.01 252 VAL A C 1
ATOM 1741 O O . VAL A 1 252 ? 30.420 101.351 -5.857 1.00 44.39 252 VAL A O 1
ATOM 1745 N N . ASP A 1 253 ? 31.400 101.062 -7.859 1.00 52.84 253 ASP A N 1
ATOM 1746 C CA . ASP A 1 253 ? 30.136 101.042 -8.590 1.00 55.73 253 ASP A CA 1
ATOM 1747 C C . ASP A 1 253 ? 29.169 100.002 -8.033 1.00 46.72 253 ASP A C 1
ATOM 1748 O O . ASP A 1 253 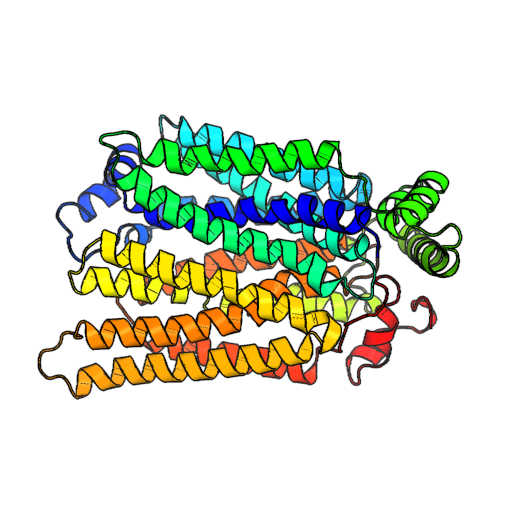? 27.974 100.279 -7.885 1.00 44.79 253 ASP A O 1
ATOM 1753 N N . HIS A 1 254 ? 29.654 98.802 -7.711 1.00 50.35 254 HIS A N 1
ATOM 1754 C CA . HIS A 1 254 ? 28.736 97.775 -7.229 1.00 54.35 254 HIS A CA 1
ATOM 1755 C C . HIS A 1 254 ? 28.107 98.186 -5.903 1.00 49.11 254 HIS A C 1
ATOM 1756 O O . HIS A 1 254 ? 26.883 98.125 -5.737 1.00 42.60 254 HIS A O 1
ATOM 1763 N N . GLU A 1 255 ? 28.931 98.624 -4.945 1.00 45.85 255 GLU A N 1
ATOM 1764 C CA . GLU A 1 255 ? 28.384 99.035 -3.659 1.00 41.99 255 GLU A CA 1
ATOM 1765 C C . GLU A 1 255 ? 27.581 100.330 -3.773 1.00 40.14 255 GLU A C 1
ATOM 1766 O O . GLU A 1 255 ? 26.586 100.506 -3.059 1.00 39.48 255 GLU A O 1
ATOM 1772 N N . PHE A 1 256 ? 27.985 101.252 -4.647 1.00 36.39 256 PHE A N 1
ATOM 1773 C CA . PHE A 1 256 ? 27.195 102.472 -4.803 1.00 39.03 256 PHE A CA 1
ATOM 1774 C C . PHE A 1 256 ? 25.839 102.185 -5.445 1.00 42.85 256 PHE A C 1
ATOM 1775 O O . PHE A 1 256 ? 24.854 102.870 -5.144 1.00 42.45 256 PHE A O 1
ATOM 1783 N N . GLN A 1 257 ? 25.767 101.182 -6.324 1.00 38.51 257 GLN A N 1
ATOM 1784 C CA . GLN A 1 257 ? 24.474 100.771 -6.864 1.00 39.85 257 GLN A CA 1
ATOM 1785 C C . GLN A 1 257 ? 23.541 100.279 -5.759 1.00 39.35 257 GLN A C 1
ATOM 1786 O O . GLN A 1 257 ? 22.329 100.517 -5.815 1.00 39.73 257 GLN A O 1
ATOM 1792 N N . ASP A 1 258 ? 24.083 99.580 -4.753 1.00 40.52 258 ASP A N 1
ATOM 1793 C CA . ASP A 1 258 ? 23.294 99.243 -3.567 1.00 39.50 258 ASP A CA 1
ATOM 1794 C C . ASP A 1 258 ? 22.684 100.494 -2.943 1.00 43.02 258 ASP A C 1
ATOM 1795 O O . ASP A 1 258 ? 21.492 100.528 -2.614 1.00 38.80 258 ASP A O 1
ATOM 1800 N N . LEU A 1 259 ? 23.509 101.526 -2.737 1.00 38.57 259 LEU A N 1
ATOM 1801 C CA . LEU A 1 259 ? 23.014 102.763 -2.138 1.00 37.73 259 LEU A CA 1
ATOM 1802 C C . LEU A 1 259 ? 21.977 103.432 -3.032 1.00 36.10 259 LEU A C 1
ATOM 1803 O O . LEU A 1 259 ? 20.926 103.876 -2.552 1.00 38.20 259 LEU A O 1
ATOM 1808 N N . ILE A 1 260 ? 22.250 103.509 -4.335 1.00 36.74 260 ILE A N 1
ATOM 1809 C CA . ILE A 1 260 ? 21.268 104.058 -5.267 1.00 38.15 260 ILE A CA 1
ATOM 1810 C C . ILE A 1 260 ? 19.945 103.312 -5.144 1.00 43.67 260 ILE A C 1
ATOM 1811 O O . ILE A 1 260 ? 18.879 103.923 -4.999 1.00 41.08 260 ILE A O 1
ATOM 1816 N N . ASP A 1 261 ? 19.999 101.976 -5.187 1.00 42.76 261 ASP A N 1
ATOM 1817 C CA . ASP A 1 261 ? 18.779 101.182 -5.095 1.00 41.82 261 ASP A CA 1
ATOM 1818 C C . ASP A 1 261 ? 18.077 101.405 -3.757 1.00 38.92 261 ASP A C 1
ATOM 1819 O O . ASP A 1 261 ? 16.852 101.571 -3.715 1.00 39.78 261 ASP A O 1
ATOM 1824 N N . ALA A 1 262 ? 18.840 101.454 -2.654 1.00 32.98 262 ALA A N 1
ATOM 1825 C CA . ALA A 1 262 ? 18.226 101.656 -1.344 1.00 34.99 262 ALA A CA 1
ATOM 1826 C C . ALA A 1 262 ? 17.539 103.014 -1.261 1.00 39.32 262 ALA A C 1
ATOM 1827 O O . ALA A 1 262 ? 16.458 103.139 -0.671 1.00 36.46 262 ALA A O 1
ATOM 1829 N N . VAL A 1 263 ? 18.151 104.044 -1.850 1.00 38.47 263 VAL A N 1
ATOM 1830 C CA . VAL A 1 263 ? 17.572 105.382 -1.791 1.00 37.79 263 VAL A CA 1
ATOM 1831 C C . VAL A 1 263 ? 16.357 105.491 -2.708 1.00 38.94 263 VAL A C 1
ATOM 1832 O O . VAL A 1 263 ? 15.381 106.175 -2.374 1.00 40.10 263 VAL A O 1
ATOM 1836 N N . GLU A 1 264 ? 16.367 104.796 -3.849 1.00 37.92 264 GLU A N 1
ATOM 1837 C CA . GLU A 1 264 ? 15.190 104.809 -4.715 1.00 45.77 264 GLU A CA 1
ATOM 1838 C C . GLU A 1 264 ? 13.967 104.290 -3.967 1.00 43.05 264 GLU A C 1
ATOM 1839 O O . GLU A 1 264 ? 12.895 104.904 -4.002 1.00 42.09 264 GLU A O 1
ATOM 1845 N N . ALA A 1 265 ? 14.120 103.169 -3.256 1.00 42.23 265 ALA A N 1
ATOM 1846 C CA . ALA A 1 265 ? 13.030 102.675 -2.420 1.00 42.84 265 ALA A CA 1
ATOM 1847 C C . ALA A 1 265 ? 12.749 103.624 -1.257 1.00 41.86 265 ALA A C 1
ATOM 1848 O O . ALA A 1 265 ? 11.586 103.922 -0.958 1.00 46.30 265 ALA A O 1
ATOM 1850 N N . ALA A 1 266 ? 13.800 104.123 -0.603 1.00 36.31 266 ALA A N 1
ATOM 1851 C CA . ALA A 1 266 ? 13.609 104.918 0.606 1.00 36.45 266 ALA A CA 1
ATOM 1852 C C . ALA A 1 266 ? 12.910 106.244 0.312 1.00 44.34 266 ALA A C 1
ATOM 1853 O O . ALA A 1 266 ? 12.089 106.706 1.116 1.00 42.08 266 ALA A O 1
ATOM 1855 N N . LYS A 1 267 ? 13.206 106.871 -0.837 1.00 42.95 267 LYS A N 1
ATOM 1856 C CA . LYS A 1 267 ? 12.580 108.155 -1.152 1.00 52.41 267 LYS A CA 1
ATOM 1857 C C . LYS A 1 267 ? 11.065 108.045 -1.277 1.00 53.56 267 LYS A C 1
ATOM 1858 O O . LYS A 1 267 ? 10.370 109.061 -1.189 1.00 56.81 267 LYS A O 1
ATOM 1864 N N . LYS A 1 268 ? 10.541 106.835 -1.469 1.00 52.24 268 LYS A N 1
ATOM 1865 C CA . LYS A 1 268 ? 9.099 106.632 -1.534 1.00 57.02 268 LYS A CA 1
ATOM 1866 C C . LYS A 1 268 ? 8.424 106.783 -0.178 1.00 53.90 268 LYS A C 1
ATOM 1867 O O . LYS A 1 268 ? 7.197 106.924 -0.126 1.00 56.81 268 LYS A O 1
ATOM 1873 N N . VAL A 1 269 ? 9.186 106.746 0.912 1.00 43.40 269 VAL A N 1
ATOM 1874 C CA . VAL A 1 269 ? 8.639 106.657 2.262 1.00 41.63 269 VAL A CA 1
ATOM 1875 C C . VAL A 1 269 ? 8.902 107.989 2.953 1.00 45.78 269 VAL A C 1
ATOM 1876 O O . VAL A 1 269 ? 10.014 108.255 3.420 1.00 46.28 269 VAL A O 1
ATOM 1880 N N . GLU A 1 270 ? 7.871 108.831 3.025 1.00 44.39 270 GLU A N 1
ATOM 1881 C CA . GLU A 1 270 ? 8.023 110.116 3.697 1.00 48.55 270 GLU A CA 1
ATOM 1882 C C . GLU A 1 270 ? 8.006 109.967 5.216 1.00 49.35 270 GLU A C 1
ATOM 1883 O O . GLU A 1 270 ? 8.792 110.618 5.912 1.00 49.91 270 GLU A O 1
ATOM 1889 N N . ASN A 1 271 ? 7.131 109.118 5.750 1.00 43.92 271 ASN A N 1
ATOM 1890 C CA . ASN A 1 271 ? 7.026 108.923 7.197 1.00 44.66 271 ASN A CA 1
ATOM 1891 C C . ASN A 1 271 ? 7.280 107.461 7.523 1.00 40.57 271 ASN A C 1
ATOM 1892 O O . ASN A 1 271 ? 6.377 106.621 7.362 1.00 44.13 271 ASN A O 1
ATOM 1897 N N . PRO A 1 272 ? 8.481 107.106 7.978 1.00 36.55 272 PRO A N 1
ATOM 1898 C CA . PRO A 1 272 ? 8.740 105.698 8.311 1.00 38.32 272 PRO A CA 1
ATOM 1899 C C . PRO A 1 272 ? 7.851 105.178 9.418 1.00 40.95 272 PRO A C 1
ATOM 1900 O O . PRO A 1 272 ? 7.519 103.985 9.426 1.00 41.29 272 PRO A O 1
ATOM 1904 N N . TRP A 1 273 ? 7.442 106.039 10.351 1.00 41.01 273 TRP A N 1
ATOM 1905 C CA . TRP A 1 273 ? 6.617 105.568 11.456 1.00 40.45 273 TRP A CA 1
ATOM 1906 C C . TRP A 1 273 ? 5.244 105.122 10.975 1.00 44.98 273 TRP A C 1
ATOM 1907 O O . TRP A 1 273 ? 4.633 104.241 11.588 1.00 52.22 273 TRP A O 1
ATOM 1918 N N . LYS A 1 274 ? 4.759 105.682 9.870 1.00 49.65 274 LYS A N 1
ATOM 1919 C CA . LYS A 1 274 ? 3.475 105.287 9.306 1.00 53.72 274 LYS A CA 1
ATOM 1920 C C . LYS A 1 274 ? 3.594 104.125 8.329 1.00 53.22 274 LYS A C 1
ATOM 1921 O O . LYS A 1 274 ? 2.569 103.654 7.822 1.00 60.06 274 LYS A O 1
ATOM 1927 N N . ASN A 1 275 ? 4.813 103.662 8.041 1.00 44.19 275 ASN A N 1
ATOM 1928 C CA . ASN A 1 275 ? 5.025 102.521 7.158 1.00 44.76 275 ASN A CA 1
ATOM 1929 C C . ASN A 1 275 ? 5.668 101.328 7.849 1.00 42.73 275 ASN A C 1
ATOM 1930 O O . ASN A 1 275 ? 5.677 100.236 7.269 1.00 42.62 275 ASN A O 1
ATOM 1935 N N . ILE A 1 276 ? 6.205 101.498 9.061 1.00 40.11 276 ILE A N 1
ATOM 1936 C CA . ILE A 1 276 ? 6.969 100.425 9.700 1.00 41.47 276 ILE A CA 1
ATOM 1937 C C . ILE A 1 276 ? 6.090 99.236 10.075 1.00 38.70 276 ILE A C 1
ATOM 1938 O O . ILE A 1 276 ? 6.608 98.141 10.337 1.00 39.22 276 ILE A O 1
ATOM 1943 N N . MET A 1 277 ? 4.771 99.419 10.099 1.00 40.92 277 MET A N 1
ATOM 1944 C CA . MET A 1 277 ? 3.840 98.332 10.363 1.00 45.88 277 MET A CA 1
ATOM 1945 C C . MET A 1 277 ? 3.560 97.470 9.136 1.00 43.40 277 MET A C 1
ATOM 1946 O O . MET A 1 277 ? 2.823 96.486 9.254 1.00 43.54 277 MET A O 1
ATOM 1951 N N . GLU A 1 278 ? 4.114 97.810 7.973 1.00 43.90 278 GLU A N 1
ATOM 1952 C CA . GLU A 1 278 ? 3.859 97.033 6.767 1.00 43.10 278 GLU A CA 1
ATOM 1953 C C . GLU A 1 278 ? 4.565 95.681 6.831 1.00 40.59 278 GLU A C 1
ATOM 1954 O O . GLU A 1 278 ? 5.614 95.532 7.464 1.00 37.30 278 GLU A O 1
ATOM 1960 N N . SER A 1 279 ? 3.976 94.698 6.141 1.00 38.33 279 SER A N 1
ATOM 1961 C CA . SER A 1 279 ? 4.447 93.314 6.210 1.00 39.66 279 SER A CA 1
ATOM 1962 C C . SER A 1 279 ? 5.924 93.198 5.871 1.00 39.52 279 SER A C 1
ATOM 1963 O O . SER A 1 279 ? 6.658 92.434 6.510 1.00 37.00 279 SER A O 1
ATOM 1966 N N . LYS A 1 280 ? 6.379 93.945 4.862 1.00 34.24 280 LYS A N 1
ATOM 1967 C CA . LYS A 1 280 ? 7.745 93.780 4.384 1.00 36.49 280 LYS A CA 1
ATOM 1968 C C . LYS A 1 280 ? 8.788 94.234 5.395 1.00 35.29 280 LYS A C 1
ATOM 1969 O O . LYS A 1 280 ? 9.970 93.927 5.212 1.00 38.90 280 LYS A O 1
ATOM 1975 N N . TYR A 1 281 ? 8.390 94.947 6.448 1.00 28.93 281 TYR A N 1
ATOM 1976 C CA . TYR A 1 281 ? 9.299 95.319 7.526 1.00 30.70 281 TYR A CA 1
ATOM 1977 C C . TYR A 1 281 ? 9.117 94.472 8.778 1.00 33.30 281 TYR A C 1
ATOM 1978 O O . TYR A 1 281 ? 9.766 94.751 9.791 1.00 32.64 281 TYR A O 1
ATOM 1987 N N . ARG A 1 282 ? 8.243 93.464 8.747 1.00 33.39 282 ARG A N 1
ATOM 1988 C CA . ARG A 1 282 ? 7.882 92.775 9.987 1.00 33.10 282 ARG A CA 1
ATOM 1989 C C . ARG A 1 282 ? 9.064 92.085 10.660 1.00 33.36 282 ARG A C 1
ATOM 1990 O O . ARG A 1 282 ? 9.199 92.214 11.890 1.00 32.35 282 ARG A O 1
ATOM 1998 N N . PRO A 1 283 ? 9.936 91.344 9.957 1.00 37.62 283 PRO A N 1
ATOM 1999 C CA . PRO A 1 283 ? 11.092 90.747 10.661 1.00 34.60 283 PRO A CA 1
ATOM 2000 C C . PRO A 1 283 ? 11.935 91.777 11.389 1.00 35.24 283 PRO A C 1
ATOM 2001 O O . PRO A 1 283 ? 12.289 91.587 12.562 1.00 32.53 283 PRO A O 1
ATOM 2005 N N . ALA A 1 284 ? 12.258 92.886 10.717 1.00 33.46 284 ALA A N 1
ATOM 2006 C CA . ALA A 1 284 ? 13.033 93.939 11.359 1.00 33.37 284 ALA A CA 1
ATOM 2007 C C . ALA A 1 284 ? 12.305 94.501 12.575 1.00 31.65 284 ALA A C 1
ATOM 2008 O O . ALA A 1 284 ? 12.917 94.736 13.626 1.00 30.78 284 ALA A O 1
ATOM 2010 N N . LEU A 1 285 ? 11.001 94.751 12.440 1.00 28.26 285 LEU A N 1
ATOM 2011 C CA . LEU A 1 285 ? 10.246 95.353 13.533 1.00 27.88 285 LEU A CA 1
ATOM 2012 C C . LEU A 1 285 ? 10.232 94.444 14.757 1.00 29.56 285 LEU A C 1
ATOM 2013 O O . LEU A 1 285 ? 10.425 94.907 15.884 1.00 30.60 285 LEU A O 1
ATOM 2018 N N . ILE A 1 286 ? 10.017 93.143 14.545 1.00 29.20 286 ILE A N 1
ATOM 2019 C CA . ILE A 1 286 ? 9.987 92.188 15.650 1.00 30.75 286 ILE A CA 1
ATOM 2020 C C . ILE A 1 286 ? 11.316 92.187 16.391 1.00 28.18 286 ILE A C 1
ATOM 2021 O O . ILE A 1 286 ? 11.360 92.213 17.627 1.00 26.80 286 ILE A O 1
ATOM 2026 N N . PHE A 1 287 ? 12.423 92.137 15.650 1.00 24.37 287 PHE A N 1
ATOM 2027 C CA . PHE A 1 287 ? 13.725 92.050 16.305 1.00 24.36 287 PHE A CA 1
ATOM 2028 C C . PHE A 1 287 ? 14.135 93.374 16.950 1.00 30.16 287 PHE A C 1
ATOM 2029 O O . PHE A 1 287 ? 14.764 93.375 18.017 1.00 26.07 287 PHE A O 1
ATOM 2037 N N . CYS A 1 288 ? 13.806 94.513 16.324 1.00 23.84 288 CYS A N 1
ATOM 2038 C CA . CYS A 1 288 ? 14.114 95.797 16.956 1.00 21.43 288 CYS A CA 1
ATOM 2039 C C . CYS A 1 288 ? 13.350 95.964 18.257 1.00 25.75 288 CYS A C 1
ATOM 2040 O O . CYS A 1 288 ? 13.797 96.691 19.152 1.00 25.36 288 CYS A O 1
ATOM 2043 N N . SER A 1 289 ? 12.193 95.314 18.369 1.00 26.81 289 SER A N 1
ATOM 2044 C CA . SER A 1 289 ? 11.410 95.335 19.600 1.00 29.05 289 SER A CA 1
ATOM 2045 C C . SER A 1 289 ? 11.861 94.262 20.591 1.00 31.87 289 SER A C 1
ATOM 2046 O O . SER A 1 289 ? 11.892 94.508 21.804 1.00 27.92 289 SER A O 1
ATOM 2049 N N . ALA A 1 290 ? 12.187 93.060 20.106 1.00 27.93 290 ALA A N 1
ATOM 2050 C CA . ALA A 1 290 ? 12.416 91.945 21.028 1.00 26.50 290 ALA A CA 1
ATOM 2051 C C . ALA A 1 290 ? 13.834 91.939 21.583 1.00 24.62 290 ALA A C 1
ATOM 2052 O O . ALA A 1 290 ? 14.040 91.586 22.748 1.00 27.44 290 ALA A O 1
ATOM 2054 N N . ILE A 1 291 ? 14.819 92.292 20.751 1.00 24.09 291 ILE A N 1
ATOM 2055 C CA . ILE A 1 291 ? 16.217 92.258 21.187 1.00 25.67 291 ILE A CA 1
ATOM 2056 C C . ILE A 1 291 ? 16.482 93.144 22.400 1.00 27.66 291 ILE A C 1
ATOM 2057 O O . ILE A 1 291 ? 17.181 92.692 23.325 1.00 24.38 291 ILE A O 1
ATOM 2062 N N . PRO A 1 292 ? 15.996 94.392 22.465 1.00 24.22 292 PRO A N 1
ATOM 2063 C CA . PRO A 1 292 ? 16.269 95.191 23.672 1.00 21.13 292 PRO A CA 1
ATOM 2064 C C . PRO A 1 292 ? 15.571 94.658 24.908 1.00 25.12 292 PRO A C 1
ATOM 2065 O O . PRO A 1 292 ? 16.144 94.706 26.004 1.00 22.77 292 PRO A O 1
ATOM 2069 N N . PHE A 1 293 ? 14.328 94.189 24.769 1.00 23.22 293 PHE A N 1
ATOM 2070 C CA . PHE A 1 293 ? 13.664 93.527 25.889 1.00 26.06 293 PHE A CA 1
ATOM 2071 C C . PHE A 1 293 ? 14.477 92.336 26.375 1.00 27.69 293 PHE A C 1
ATOM 2072 O O . PHE A 1 293 ? 14.745 92.203 27.577 1.00 25.88 293 PHE A O 1
ATOM 2080 N N . PHE A 1 294 ? 14.877 91.451 25.449 1.00 28.37 294 PHE A N 1
ATOM 2081 C CA . PHE A 1 294 ? 15.676 90.289 25.827 1.00 24.72 294 PHE A CA 1
ATOM 2082 C C . PHE A 1 294 ? 17.010 90.699 26.447 1.00 27.64 294 PHE A C 1
ATOM 2083 O O . PHE A 1 294 ? 17.456 90.087 27.424 1.00 23.35 294 PHE A O 1
ATOM 2091 N N . GLN A 1 295 ? 17.655 91.749 25.913 1.00 24.58 295 GLN A N 1
ATOM 2092 C CA . GLN A 1 295 ? 18.959 92.145 26.444 1.00 23.93 295 GLN A CA 1
ATOM 2093 C C . GLN A 1 295 ? 18.874 92.493 27.922 1.00 24.34 295 GLN A C 1
ATOM 2094 O O . GLN A 1 295 ? 19.774 92.154 28.701 1.00 24.10 295 GLN A O 1
ATOM 2100 N N . GLN A 1 296 ? 17.802 93.178 28.323 1.00 23.52 296 GLN A N 1
ATOM 2101 C CA . GLN A 1 296 ? 17.650 93.582 29.714 1.00 23.13 296 GLN A CA 1
ATOM 2102 C C . GLN A 1 296 ? 17.163 92.437 30.588 1.00 24.05 296 GLN A C 1
ATOM 2103 O O . GLN A 1 296 ? 17.580 92.319 31.750 1.00 24.69 296 GLN A O 1
ATOM 2109 N N . ILE A 1 297 ? 16.297 91.569 30.050 1.00 25.98 297 ILE A N 1
ATOM 2110 C CA . ILE A 1 297 ? 15.758 90.477 30.860 1.00 25.34 297 ILE A CA 1
ATOM 2111 C C . ILE A 1 297 ? 16.730 89.311 30.988 1.00 26.34 297 ILE A C 1
ATOM 2112 O O . ILE A 1 297 ? 16.394 88.310 31.631 1.00 25.71 297 ILE A O 1
ATOM 2117 N N . THR A 1 298 ? 17.944 89.424 30.432 1.00 25.19 298 THR A N 1
ATOM 2118 C CA . THR A 1 298 ? 19.056 88.600 30.897 1.00 24.16 298 THR A CA 1
ATOM 2119 C C . THR A 1 298 ? 19.320 88.797 32.384 1.00 26.67 298 THR A C 1
ATOM 2120 O O . THR A 1 298 ? 19.956 87.939 33.003 1.00 27.33 298 THR A O 1
ATOM 2124 N N . GLY A 1 299 ? 18.898 89.933 32.947 1.00 26.75 299 GLY A N 1
ATOM 2125 C CA . GLY A 1 299 ? 19.207 90.324 34.311 1.00 24.38 299 GLY A CA 1
ATOM 2126 C C . GLY A 1 299 ? 20.530 91.035 34.492 1.00 25.01 299 GLY A C 1
ATOM 2127 O O . GLY A 1 299 ? 20.949 91.245 35.639 1.00 27.11 299 GLY A O 1
ATOM 2128 N N . ILE A 1 300 ? 21.186 91.428 33.396 1.00 23.13 300 ILE A N 1
ATOM 2129 C CA . ILE A 1 300 ? 22.560 91.941 33.445 1.00 25.10 300 ILE A CA 1
ATOM 2130 C C . ILE A 1 300 ? 22.709 93.075 34.466 1.00 24.99 300 ILE A C 1
ATOM 2131 O O . ILE A 1 300 ? 23.649 93.078 35.273 1.00 24.86 300 ILE A O 1
ATOM 2136 N N . ASN A 1 301 ? 21.805 94.064 34.441 1.00 23.39 301 ASN A N 1
ATOM 2137 C CA . ASN A 1 301 ? 21.984 95.224 35.307 1.00 24.92 301 ASN A CA 1
ATOM 2138 C C . ASN A 1 301 ? 21.524 94.971 36.731 1.00 27.85 301 ASN A C 1
ATOM 2139 O O . ASN A 1 301 ? 21.786 95.802 37.606 1.00 27.25 301 ASN A O 1
ATOM 2144 N N . VAL A 1 302 ? 20.851 93.855 36.979 1.00 23.47 302 VAL A N 1
ATOM 2145 C CA . VAL A 1 302 ? 20.584 93.402 38.341 1.00 26.48 302 VAL A CA 1
ATOM 2146 C C . VAL A 1 302 ? 21.749 92.580 38.874 1.00 26.03 302 VAL A C 1
ATOM 2147 O O . VAL A 1 302 ? 22.295 92.863 39.945 1.00 27.44 302 VAL A O 1
ATOM 2151 N N . ILE A 1 303 ? 22.148 91.565 38.102 1.00 25.26 303 ILE A N 1
ATOM 2152 C CA . ILE A 1 303 ? 23.189 90.632 38.516 1.00 25.01 303 ILE A CA 1
ATOM 2153 C C . ILE A 1 303 ? 24.533 91.340 38.686 1.00 24.36 303 ILE A C 1
ATOM 2154 O O . ILE A 1 303 ? 25.355 90.933 39.521 1.00 27.48 303 ILE A O 1
ATOM 2159 N N . MET A 1 304 ? 24.788 92.403 37.913 1.00 26.41 304 MET A N 1
ATOM 2160 C CA . MET A 1 304 ? 26.078 93.078 38.036 1.00 28.14 304 MET A CA 1
ATOM 2161 C C . MET A 1 304 ? 26.263 93.760 39.382 1.00 31.69 304 MET A C 1
ATOM 2162 O O . MET A 1 304 ? 27.386 94.158 39.707 1.00 31.32 304 MET A O 1
ATOM 2167 N N . PHE A 1 305 ? 25.205 93.896 40.171 1.00 25.79 305 PHE A N 1
ATOM 2168 C CA . PHE A 1 305 ? 25.314 94.485 41.497 1.00 29.46 305 PHE A CA 1
ATOM 2169 C C . PHE A 1 305 ? 25.085 93.483 42.618 1.00 29.48 305 PHE A C 1
ATOM 2170 O O . PHE A 1 305 ? 25.103 93.872 43.792 1.00 29.53 305 PHE A O 1
ATOM 2178 N N . TYR A 1 306 ? 24.910 92.198 42.291 1.00 26.51 306 TYR A N 1
ATOM 2179 C CA . TYR A 1 306 ? 24.644 91.205 43.324 1.00 26.90 306 TYR A CA 1
ATOM 2180 C C . TYR A 1 306 ? 25.838 91.042 44.255 1.00 29.88 306 TYR A C 1
ATOM 2181 O O . TYR A 1 306 ? 25.681 91.029 45.480 1.00 29.01 306 TYR A O 1
ATOM 2190 N N . ALA A 1 307 ? 27.036 90.886 43.696 1.00 29.18 307 ALA A N 1
ATOM 2191 C CA . ALA A 1 307 ? 28.231 90.721 44.518 1.00 32.94 307 ALA A CA 1
ATOM 2192 C C . ALA A 1 307 ? 28.573 91.994 45.299 1.00 31.96 307 ALA A C 1
ATOM 2193 O O . ALA A 1 307 ? 28.917 91.888 46.488 1.00 32.36 307 ALA A O 1
ATOM 2195 N N . PRO A 1 308 ? 28.512 93.201 44.697 1.00 31.04 308 PRO A N 1
ATOM 2196 C CA . PRO A 1 308 ? 28.714 94.420 45.514 1.00 30.60 308 PRO A CA 1
ATOM 2197 C C . PRO A 1 308 ? 27.801 94.494 46.731 1.00 34.63 308 PRO A C 1
ATOM 2198 O O . PRO A 1 308 ? 28.261 94.812 47.838 1.00 33.47 308 PRO A O 1
ATOM 2202 N N . VAL A 1 309 ? 26.511 94.206 46.551 1.00 30.56 309 VAL A N 1
ATOM 2203 C CA . VAL A 1 309 ? 25.585 94.177 47.681 1.00 29.33 309 VAL A CA 1
ATOM 2204 C C . VAL A 1 309 ? 25.977 93.074 48.662 1.00 31.70 309 VAL A C 1
ATOM 2205 O O . VAL A 1 309 ? 26.055 93.299 49.876 1.00 33.65 309 VAL A O 1
ATOM 2209 N N . LEU A 1 310 ? 26.257 91.871 48.148 1.00 28.76 310 LEU A N 1
ATOM 2210 C CA . LEU A 1 310 ? 26.631 90.754 49.016 1.00 29.98 310 LEU A CA 1
ATOM 2211 C C . LEU A 1 310 ? 27.832 91.104 49.889 1.00 32.96 310 LEU A C 1
ATOM 2212 O O . LEU A 1 310 ? 27.817 90.872 51.104 1.00 32.10 310 LEU A O 1
ATOM 2217 N N . PHE A 1 311 ? 28.882 91.681 49.291 1.00 32.72 311 PHE A N 1
ATOM 2218 C CA . PHE A 1 311 ? 30.080 92.003 50.068 1.00 33.73 311 PHE A CA 1
ATOM 2219 C C . PHE A 1 311 ? 29.763 93.006 51.173 1.00 31.10 311 PHE A C 1
ATOM 2220 O O . PHE A 1 311 ? 30.299 92.913 52.286 1.00 37.15 311 PHE A O 1
ATOM 2228 N N . LYS A 1 312 ? 28.888 93.969 50.887 1.00 29.11 312 LYS A N 1
ATOM 2229 C CA . LYS A 1 312 ? 28.490 94.944 51.899 1.00 35.22 312 LYS A CA 1
ATOM 2230 C C . LYS A 1 312 ? 27.703 94.280 53.028 1.00 35.34 312 LYS A C 1
ATOM 2231 O O . LYS A 1 312 ? 27.964 94.544 54.210 1.00 35.97 312 LYS A O 1
ATOM 2237 N N . THR A 1 313 ? 26.749 93.403 52.687 1.00 35.36 313 THR A N 1
ATOM 2238 C CA . THR A 1 313 ? 25.976 92.717 53.725 1.00 33.81 313 THR A CA 1
ATOM 2239 C C . THR A 1 313 ? 26.863 91.855 54.613 1.00 40.40 313 THR A C 1
ATOM 2240 O O . THR A 1 313 ? 26.546 91.650 55.793 1.00 37.51 313 THR A O 1
ATOM 2244 N N . LEU A 1 314 ? 27.960 91.327 54.065 1.00 38.21 314 LEU A N 1
ATOM 2245 C CA . LEU A 1 314 ? 28.858 90.462 54.819 1.00 41.72 314 LEU A CA 1
ATOM 2246 C C . LEU A 1 314 ? 29.852 91.234 55.675 1.00 45.15 314 LEU A C 1
ATOM 2247 O O . LEU A 1 314 ? 30.641 90.608 56.391 1.00 44.52 314 LEU A O 1
ATOM 2252 N N . GLY A 1 315 ? 29.833 92.564 55.621 1.00 42.98 315 GLY A N 1
ATOM 2253 C CA . GLY A 1 315 ? 30.694 93.375 56.458 1.00 45.22 315 GLY A CA 1
ATOM 2254 C C . GLY A 1 315 ? 32.027 93.763 55.855 1.00 53.94 315 GLY A C 1
ATOM 2255 O O . GLY A 1 315 ? 32.887 94.271 56.582 1.00 52.19 315 GLY A O 1
ATOM 2256 N N . PHE A 1 316 ? 32.227 93.558 54.550 1.00 50.75 316 PHE A N 1
ATOM 2257 C CA . PHE A 1 316 ? 33.534 93.788 53.945 1.00 46.83 316 PHE A CA 1
ATOM 2258 C C . PHE A 1 316 ? 33.795 95.247 53.590 1.00 45.80 316 PHE A C 1
ATOM 2259 O O . PHE A 1 316 ? 34.939 95.590 53.272 1.00 57.34 316 PHE A O 1
ATOM 2267 N N . GLY A 1 317 ? 32.783 96.108 53.619 1.00 46.28 317 GLY A N 1
ATOM 2268 C CA . GLY A 1 317 ? 32.985 97.535 53.460 1.00 46.32 317 GLY A CA 1
ATOM 2269 C C . GLY A 1 317 ? 32.749 98.011 52.033 1.00 48.53 317 GLY A C 1
ATOM 2270 O O . GLY A 1 317 ? 32.661 97.232 51.079 1.00 43.49 317 GLY A O 1
ATOM 2271 N N . ASP A 1 318 ? 32.642 99.339 51.906 1.00 51.49 318 ASP A N 1
ATOM 2272 C CA . ASP A 1 318 ? 32.384 99.961 50.607 1.00 50.60 318 ASP A CA 1
ATOM 2273 C C . ASP A 1 318 ? 33.518 99.715 49.621 1.00 46.97 318 ASP A C 1
ATOM 2274 O O . ASP A 1 318 ? 33.278 99.619 48.411 1.00 44.00 318 ASP A O 1
ATOM 2279 N N . ASP A 1 319 ? 34.758 99.639 50.111 1.00 46.65 319 ASP A N 1
ATOM 2280 C CA . ASP A 1 319 ? 35.892 99.476 49.208 1.00 51.33 319 ASP A CA 1
ATOM 2281 C C . ASP A 1 319 ? 35.907 98.088 48.584 1.00 49.08 319 ASP A C 1
ATOM 2282 O O . ASP A 1 319 ? 36.197 97.942 47.390 1.00 42.18 319 ASP A O 1
ATOM 2287 N N . ALA A 1 320 ? 35.594 97.057 49.372 1.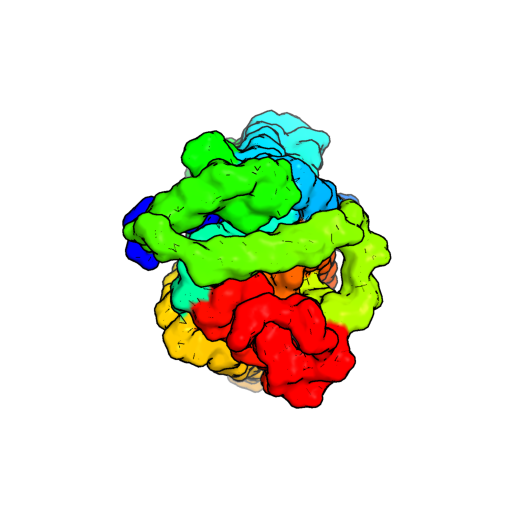00 45.72 320 ALA A N 1
ATOM 2288 C CA . ALA A 1 320 ? 35.499 95.711 48.819 1.00 45.15 320 ALA A CA 1
ATOM 2289 C C . ALA A 1 320 ? 34.353 95.604 47.822 1.00 43.97 320 ALA A C 1
ATOM 2290 O O . ALA A 1 320 ? 34.480 94.932 46.793 1.00 41.06 320 ALA A O 1
ATOM 2292 N N . ALA A 1 321 ? 33.227 96.261 48.107 1.00 42.96 321 ALA A N 1
ATOM 2293 C CA . ALA A 1 321 ? 32.119 96.281 47.157 1.00 38.88 321 ALA A CA 1
ATOM 2294 C C . ALA A 1 321 ? 32.534 96.941 45.845 1.00 41.39 321 ALA A C 1
ATOM 2295 O O . ALA A 1 321 ? 32.288 96.401 44.760 1.00 40.25 321 ALA A O 1
ATOM 2297 N N . LEU A 1 322 ? 33.173 98.112 45.924 1.00 43.35 322 LEU A N 1
ATOM 2298 C CA . LEU A 1 322 ? 33.644 98.775 44.712 1.00 44.83 322 LEU A CA 1
ATOM 2299 C C . LEU A 1 322 ? 34.685 97.927 43.990 1.00 42.83 322 LEU A C 1
ATOM 2300 O O . LEU A 1 322 ? 34.698 97.864 42.754 1.00 39.79 322 LEU A O 1
ATOM 2305 N N . MET A 1 323 ? 35.546 97.238 44.744 1.00 40.66 323 MET A N 1
ATOM 2306 C CA . MET A 1 323 ? 36.556 96.391 44.117 1.00 42.32 323 MET A CA 1
ATOM 2307 C C . MET A 1 323 ? 35.923 95.262 43.308 1.00 40.87 323 MET A C 1
ATOM 2308 O O . MET A 1 323 ? 36.414 94.912 42.224 1.00 34.39 323 MET A O 1
ATOM 2313 N N . SER A 1 324 ? 34.840 94.664 43.814 1.00 31.14 324 SER A N 1
ATOM 2314 C CA . SER A 1 324 ? 34.188 93.629 43.020 1.00 34.91 324 SER A CA 1
ATOM 2315 C C . SER A 1 324 ? 33.571 94.217 41.757 1.00 32.53 324 SER A C 1
ATOM 2316 O O . SER A 1 324 ? 33.523 93.544 40.723 1.00 31.09 324 SER A O 1
ATOM 2319 N N . ALA A 1 325 ? 33.109 95.469 41.816 1.00 35.77 325 ALA A N 1
ATOM 2320 C CA . ALA A 1 325 ? 32.607 96.128 40.613 1.00 34.98 325 ALA A CA 1
ATOM 2321 C C . ALA A 1 325 ? 33.733 96.396 39.620 1.00 27.51 325 ALA A C 1
ATOM 2322 O O . ALA A 1 325 ? 33.536 96.280 38.407 1.00 29.22 325 ALA A O 1
ATOM 2324 N N . VAL A 1 326 ? 34.918 96.758 40.115 1.00 29.21 326 VAL A N 1
ATOM 2325 C CA . VAL A 1 326 ? 36.065 96.957 39.233 1.00 29.88 326 VAL A CA 1
ATOM 2326 C C . VAL A 1 326 ? 36.472 95.636 38.585 1.00 33.07 326 VAL A C 1
ATOM 2327 O O . VAL A 1 326 ? 36.740 95.574 37.375 1.00 29.64 326 VAL A O 1
ATOM 2331 N N . ILE A 1 327 ? 36.517 94.557 39.375 1.00 36.07 327 ILE A N 1
ATOM 2332 C CA . ILE A 1 327 ? 36.848 93.239 38.828 1.00 28.88 327 ILE A CA 1
ATOM 2333 C C . ILE A 1 327 ? 35.843 92.838 37.762 1.00 26.93 327 ILE A C 1
ATOM 2334 O O . ILE A 1 327 ? 36.212 92.424 36.657 1.00 27.25 327 ILE A O 1
ATOM 2339 N N . THR A 1 328 ? 34.555 92.909 38.098 1.00 26.65 328 THR A N 1
ATOM 2340 C CA . THR A 1 328 ? 33.510 92.615 37.125 1.00 25.16 328 THR A CA 1
ATOM 2341 C C . THR A 1 328 ? 33.650 93.504 35.891 1.00 26.35 328 THR A C 1
ATOM 2342 O O . THR A 1 328 ? 33.471 93.044 34.754 1.00 27.60 328 THR A O 1
ATOM 2346 N N . GLY A 1 329 ? 34.008 94.774 36.096 1.00 24.93 329 GLY A N 1
ATOM 2347 C CA . GLY A 1 329 ? 34.152 95.687 34.971 1.00 26.53 329 GLY A CA 1
ATOM 2348 C C . GLY A 1 329 ? 35.316 95.346 34.059 1.00 25.13 329 GLY A C 1
ATOM 2349 O O . GLY A 1 329 ? 35.234 95.543 32.841 1.00 28.11 329 GLY A O 1
ATOM 2350 N N . VAL A 1 330 ? 36.420 94.851 34.627 1.00 26.35 330 VAL A N 1
ATOM 2351 C CA . VAL A 1 330 ? 37.545 94.422 33.796 1.00 27.06 330 VAL A CA 1
ATOM 2352 C C . VAL A 1 330 ? 37.154 93.210 32.952 1.00 27.39 330 VAL A C 1
ATOM 2353 O O . VAL A 1 330 ? 37.454 93.140 31.752 1.00 27.74 330 VAL A O 1
ATOM 2357 N N . VAL A 1 331 ? 36.497 92.225 33.575 1.00 28.65 331 VAL A N 1
ATOM 2358 C CA . VAL A 1 331 ? 36.043 91.041 32.836 1.00 32.10 331 VAL A CA 1
ATOM 2359 C C . VAL A 1 331 ? 35.091 91.452 31.724 1.00 28.08 331 VAL A C 1
ATOM 2360 O O . VAL A 1 331 ? 35.181 90.978 30.581 1.00 27.28 331 VAL A O 1
ATOM 2364 N N . ASN A 1 332 ? 34.155 92.337 32.063 1.00 25.43 332 ASN A N 1
ATOM 2365 C CA . ASN A 1 332 ? 33.162 92.840 31.124 1.00 27.59 332 ASN A CA 1
ATOM 2366 C C . ASN A 1 332 ? 33.831 93.479 29.905 1.00 29.20 332 ASN A C 1
ATOM 2367 O O . ASN A 1 332 ? 33.473 93.185 28.756 1.00 26.46 332 ASN A O 1
ATOM 2372 N N . MET A 1 333 ? 34.833 94.336 30.142 1.00 27.72 333 MET A N 1
ATOM 2373 C CA . MET A 1 333 ? 35.532 94.999 29.043 1.00 28.70 333 MET A CA 1
ATOM 2374 C C . MET A 1 333 ? 36.337 94.005 28.208 1.00 31.23 333 MET A C 1
ATOM 2375 O O . MET A 1 333 ? 36.179 93.940 26.984 1.00 28.34 333 MET A 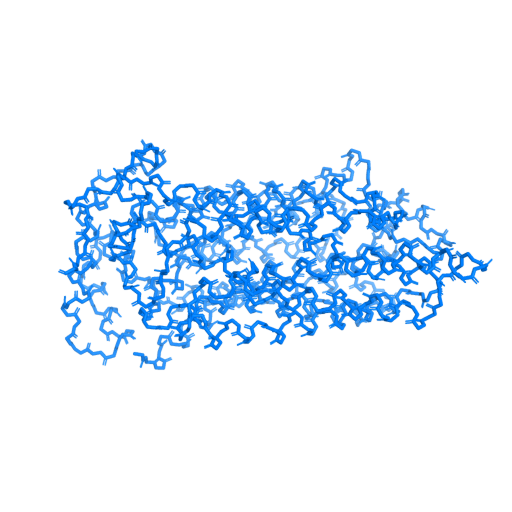O 1
ATOM 2380 N N . LEU A 1 334 ? 37.219 93.233 28.852 1.00 28.99 334 LEU A N 1
ATOM 2381 C CA . LEU A 1 334 ? 38.091 92.319 28.113 1.00 27.86 334 LEU A CA 1
ATOM 2382 C C . LEU A 1 334 ? 37.303 91.264 27.346 1.00 29.97 334 LEU A C 1
ATOM 2383 O O . LEU A 1 334 ? 37.738 90.832 26.271 1.00 29.70 334 LEU A O 1
ATOM 2388 N N . SER A 1 335 ? 36.164 90.815 27.882 1.00 26.54 335 SER A N 1
ATOM 2389 C CA . SER A 1 335 ? 35.388 89.785 27.193 1.00 28.99 335 SER A CA 1
ATOM 2390 C C . SER A 1 335 ? 34.796 90.292 25.888 1.00 33.25 335 SER A C 1
ATOM 2391 O O . SER A 1 335 ? 34.483 89.482 25.006 1.00 29.19 335 SER A O 1
ATOM 2394 N N . THR A 1 336 ? 34.626 91.613 25.760 1.00 26.96 336 THR A N 1
ATOM 2395 C CA . THR A 1 336 ? 34.099 92.183 24.526 1.00 26.64 336 THR A CA 1
ATOM 2396 C C . THR A 1 336 ? 34.966 91.810 23.328 1.00 27.78 336 THR A C 1
ATOM 2397 O O . THR A 1 336 ? 34.449 91.642 22.218 1.00 30.69 336 THR A O 1
ATOM 2401 N N . PHE A 1 337 ? 36.277 91.648 23.541 1.00 25.19 337 PHE A N 1
ATOM 2402 C CA . PHE A 1 337 ? 37.181 91.311 22.447 1.00 29.16 337 PHE A CA 1
ATOM 2403 C C . PHE A 1 337 ? 36.835 89.971 21.804 1.00 33.62 337 PHE A C 1
ATOM 2404 O O . PHE A 1 337 ? 37.178 89.746 20.639 1.00 31.12 337 PHE A O 1
ATOM 2412 N N . VAL A 1 338 ? 36.186 89.060 22.542 1.00 30.17 338 VAL A N 1
ATOM 2413 C CA . VAL A 1 338 ? 35.799 87.785 21.938 1.00 30.14 338 VAL A CA 1
ATOM 2414 C C . VAL A 1 338 ? 34.771 88.023 20.841 1.00 28.60 338 VAL A C 1
ATOM 2415 O O . VAL A 1 338 ? 34.854 87.440 19.753 1.00 27.16 338 VAL A O 1
ATOM 2419 N N . SER A 1 339 ? 33.798 88.896 21.101 1.00 28.70 339 SER A N 1
ATOM 2420 C CA . SER A 1 339 ? 32.813 89.229 20.075 1.00 30.72 339 SER A CA 1
ATOM 2421 C C . SER A 1 339 ? 33.447 90.003 18.922 1.00 27.31 339 SER A C 1
ATOM 2422 O O . SER A 1 339 ? 33.081 89.800 17.760 1.00 27.31 339 SER A O 1
ATOM 2425 N N . ILE A 1 340 ? 34.392 90.899 19.215 1.00 25.59 340 ILE A N 1
ATOM 2426 C CA . ILE A 1 340 ? 35.059 91.629 18.139 1.00 28.75 340 ILE A CA 1
ATOM 2427 C C . ILE A 1 340 ? 35.800 90.661 17.226 1.00 30.90 340 ILE A C 1
ATOM 2428 O O . ILE A 1 340 ? 35.733 90.768 15.993 1.00 31.98 340 ILE A O 1
ATOM 2433 N N . TYR A 1 341 ? 36.493 89.684 17.813 1.00 34.11 341 TYR A N 1
ATOM 2434 C CA . TYR A 1 341 ? 37.235 88.724 17.005 1.00 37.31 341 TYR A CA 1
ATOM 2435 C C . TYR A 1 341 ? 36.306 87.799 16.219 1.00 38.45 341 TYR A C 1
ATOM 2436 O O . TYR A 1 341 ? 36.591 87.481 15.058 1.00 36.15 341 TYR A O 1
ATOM 2445 N N . ALA A 1 342 ? 35.196 87.352 16.820 1.00 29.55 342 ALA A N 1
ATOM 2446 C CA . ALA A 1 342 ? 34.443 86.235 16.249 1.00 34.25 342 ALA A CA 1
ATOM 2447 C C . ALA A 1 342 ? 33.206 86.636 15.443 1.00 32.09 342 ALA A C 1
ATOM 2448 O O . ALA A 1 342 ? 32.724 85.818 14.649 1.00 34.32 342 ALA A O 1
ATOM 2450 N N . VAL A 1 343 ? 32.693 87.860 15.607 1.00 28.78 343 VAL A N 1
ATOM 2451 C CA . VAL A 1 343 ? 31.345 88.192 15.133 1.00 29.67 343 VAL A CA 1
ATOM 2452 C C . VAL A 1 343 ? 31.262 88.140 13.608 1.00 29.80 343 VAL A C 1
ATOM 2453 O O . VAL A 1 343 ? 30.235 87.731 13.047 1.00 27.93 343 VAL A O 1
ATOM 2457 N N . ASP A 1 344 ? 32.324 88.555 12.910 1.00 26.43 344 ASP A N 1
ATOM 2458 C CA . ASP A 1 344 ? 32.303 88.532 11.450 1.00 26.39 344 ASP A CA 1
ATOM 2459 C C . ASP A 1 344 ? 32.888 87.243 10.887 1.00 31.67 344 ASP A C 1
ATOM 2460 O O . ASP A 1 344 ? 32.503 86.831 9.790 1.00 35.17 344 ASP A O 1
ATOM 2465 N N . ARG A 1 345 ? 33.812 86.604 11.613 1.00 34.07 345 ARG A N 1
ATOM 2466 C CA . ARG A 1 345 ? 34.414 85.360 11.136 1.00 36.38 345 ARG A CA 1
ATOM 2467 C C . ARG A 1 345 ? 33.451 84.190 11.293 1.00 37.52 345 ARG A C 1
ATOM 2468 O O . ARG A 1 345 ? 33.290 83.369 10.381 1.00 34.09 345 ARG A O 1
ATOM 2476 N N . TYR A 1 346 ? 32.818 84.083 12.459 1.00 31.99 346 TYR A N 1
ATOM 2477 C CA . TYR A 1 346 ? 32.007 82.923 12.787 1.00 35.79 346 TYR A CA 1
ATOM 2478 C C . TYR A 1 346 ? 30.531 83.248 12.926 1.00 38.50 346 TYR A C 1
ATOM 2479 O O . TYR A 1 346 ? 29.705 82.342 12.827 1.00 34.57 346 TYR A O 1
ATOM 2488 N N . GLY A 1 347 ? 30.175 84.512 13.121 1.00 31.82 347 GLY A N 1
ATOM 2489 C CA . GLY A 1 347 ? 28.783 84.881 13.004 1.00 32.15 347 GLY A CA 1
ATOM 2490 C C . GLY A 1 347 ? 28.119 85.352 14.280 1.00 34.66 347 GLY A C 1
ATOM 2491 O O . GLY A 1 347 ? 28.582 85.076 15.395 1.00 31.75 347 GLY A O 1
ATOM 2492 N N . ARG A 1 348 ? 27.009 86.070 14.109 1.00 28.41 348 ARG A N 1
ATOM 2493 C CA . ARG A 1 348 ? 26.228 86.521 15.255 1.00 26.26 348 ARG A CA 1
ATOM 2494 C C . ARG A 1 348 ? 25.556 85.349 15.967 1.00 30.13 348 ARG A C 1
ATOM 2495 O O . ARG A 1 348 ? 25.416 85.372 17.197 1.00 27.32 348 ARG A O 1
ATOM 2503 N N . ARG A 1 349 ? 25.134 84.317 15.221 1.00 26.39 349 ARG A N 1
ATOM 2504 C CA . ARG A 1 349 ? 24.373 83.242 15.849 1.00 26.68 349 ARG A CA 1
ATOM 2505 C C . ARG A 1 349 ? 25.224 82.488 16.854 1.00 27.37 349 ARG A C 1
ATOM 2506 O O . ARG A 1 349 ? 24.761 82.177 17.960 1.00 27.51 349 ARG A O 1
ATOM 2514 N N . LEU A 1 350 ? 26.460 82.150 16.474 1.00 31.40 350 LEU A N 1
ATOM 2515 C CA . LEU A 1 350 ? 27.319 81.391 17.381 1.00 37.01 350 LEU A CA 1
ATOM 2516 C C . LEU A 1 350 ? 27.493 82.128 18.701 1.00 31.10 350 LEU A C 1
ATOM 2517 O O . LEU A 1 350 ? 27.472 81.516 19.774 1.00 30.38 350 LEU A O 1
ATOM 2522 N N . LEU A 1 351 ? 27.656 83.447 18.632 1.00 28.48 351 LEU A N 1
ATOM 2523 C CA . LEU A 1 351 ? 27.825 84.258 19.834 1.00 27.59 351 LEU A CA 1
ATOM 2524 C C . LEU A 1 351 ? 26.562 84.251 20.695 1.00 27.84 351 LEU A C 1
ATOM 2525 O O . LEU A 1 351 ? 26.631 84.000 21.901 1.00 28.16 351 LEU A O 1
ATOM 2530 N N . PHE A 1 352 ? 25.396 84.503 20.090 1.00 25.82 352 PHE A N 1
ATOM 2531 C CA . PHE A 1 352 ? 24.134 84.407 20.824 1.00 27.50 352 PHE A CA 1
ATOM 2532 C C . PHE A 1 352 ? 23.990 83.054 21.510 1.00 33.51 352 PHE A C 1
ATOM 2533 O O . PHE A 1 352 ? 23.563 82.971 22.666 1.00 27.80 352 PHE A O 1
ATOM 2541 N N . LEU A 1 353 ? 24.290 81.973 20.782 1.00 31.39 353 LEU A N 1
ATOM 2542 C CA . LEU A 1 353 ? 24.008 80.641 21.292 1.00 25.71 353 LEU A CA 1
ATOM 2543 C C . LEU A 1 353 ? 24.970 80.267 22.412 1.00 31.41 353 LEU A C 1
ATOM 2544 O O . LEU A 1 353 ? 24.541 79.824 23.482 1.00 29.06 353 LEU A O 1
ATOM 2549 N N . GLU A 1 354 ? 26.275 80.459 22.204 1.00 30.97 354 GLU A N 1
ATOM 2550 C CA . GLU A 1 354 ? 27.207 80.146 23.287 1.00 31.18 354 GLU A CA 1
ATOM 2551 C C . GLU A 1 354 ? 26.972 81.065 24.478 1.00 31.05 354 GLU A C 1
ATOM 25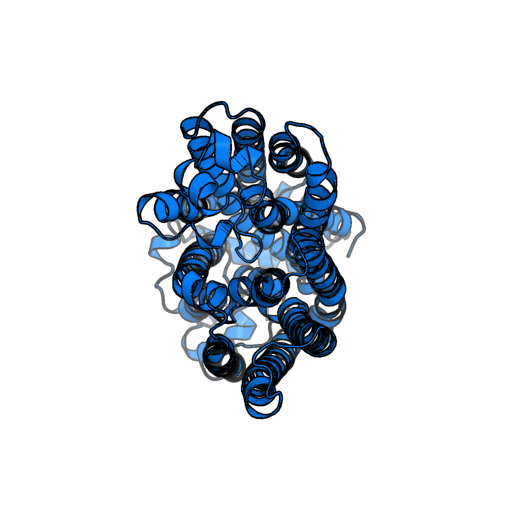52 O O . GLU A 1 354 ? 26.943 80.611 25.628 1.00 28.78 354 GLU A O 1
ATOM 2558 N N . GLY A 1 355 ? 26.801 82.363 24.216 1.00 26.59 355 GLY A N 1
ATOM 2559 C CA . GLY A 1 355 ? 26.634 83.317 25.305 1.00 28.64 355 GLY A CA 1
ATOM 2560 C C . GLY A 1 355 ? 25.400 83.034 26.137 1.00 27.86 355 GLY A C 1
ATOM 2561 O O . GLY A 1 355 ? 25.428 83.139 27.368 1.00 27.65 355 GLY A O 1
ATOM 2562 N N . GLY A 1 356 ? 24.299 82.672 25.478 1.00 24.00 356 GLY A N 1
ATOM 2563 C CA . GLY A 1 356 ? 23.093 82.327 26.212 1.00 26.22 356 GLY A CA 1
ATOM 2564 C C . GLY A 1 356 ? 23.256 81.052 27.018 1.00 26.96 356 GLY A C 1
ATOM 2565 O O . GLY A 1 356 ? 22.791 80.963 28.159 1.00 24.77 356 GLY A O 1
ATOM 2566 N N . ILE A 1 357 ? 23.937 80.059 26.452 1.00 25.24 357 ILE A N 1
ATOM 2567 C CA . ILE A 1 357 ? 24.136 78.810 27.187 1.00 28.48 357 ILE A CA 1
ATOM 2568 C C . ILE A 1 357 ? 25.042 79.050 28.385 1.00 32.06 357 ILE A C 1
ATOM 2569 O O . ILE A 1 357 ? 24.780 78.562 29.488 1.00 28.00 357 ILE A O 1
ATOM 2574 N N . GLN A 1 358 ? 26.100 79.836 28.192 1.00 29.81 358 GLN A N 1
ATOM 2575 C CA . GLN A 1 358 ? 27.035 80.102 29.279 1.00 32.86 358 GLN A CA 1
ATOM 2576 C C . GLN A 1 358 ? 26.373 80.918 30.384 1.00 31.08 358 GLN A C 1
ATOM 2577 O O . GLN A 1 358 ? 26.523 80.598 31.572 1.00 28.02 358 GLN A O 1
ATOM 2583 N N . MET A 1 359 ? 25.616 81.958 30.009 1.00 26.10 359 MET A N 1
ATOM 2584 C CA . MET A 1 359 ? 24.857 82.733 30.989 1.00 25.59 359 MET A CA 1
ATOM 2585 C C . MET A 1 359 ? 23.876 81.844 31.745 1.00 28.43 359 MET A C 1
ATOM 2586 O O . MET A 1 359 ? 23.765 81.921 32.976 1.00 26.25 359 MET A O 1
ATOM 2591 N N . PHE A 1 360 ? 23.130 81.016 31.008 1.00 25.39 360 PHE A N 1
ATOM 2592 C CA . PHE A 1 360 ? 22.148 80.125 31.614 1.00 29.47 360 PHE A CA 1
ATOM 2593 C C . PHE A 1 360 ? 22.806 79.223 32.648 1.00 28.92 360 PHE A C 1
ATOM 2594 O O . PHE A 1 360 ? 22.330 79.103 33.783 1.00 27.77 360 PHE A O 1
ATOM 2602 N N . ILE A 1 361 ? 23.907 78.578 32.267 1.00 26.38 361 ILE A N 1
ATOM 2603 C CA . ILE A 1 361 ? 24.559 77.645 33.186 1.00 28.36 361 ILE A CA 1
ATOM 2604 C C . ILE A 1 361 ? 25.068 78.386 34.419 1.00 29.92 361 ILE A C 1
ATOM 2605 O O . ILE A 1 361 ? 24.882 77.932 35.556 1.00 30.61 361 ILE A O 1
ATOM 2610 N N . CYS A 1 362 ? 25.679 79.558 34.218 1.00 25.48 362 CYS A N 1
ATOM 2611 C CA . CYS A 1 362 ? 26.206 80.311 35.353 1.00 30.65 362 CYS A CA 1
ATOM 2612 C C . CYS A 1 362 ? 25.094 80.774 36.284 1.00 31.67 362 CYS A C 1
ATOM 2613 O O . CYS A 1 362 ? 25.274 80.803 37.505 1.00 30.89 362 CYS A O 1
ATOM 2616 N N . GLN A 1 363 ? 23.944 81.163 35.730 1.00 27.89 363 GLN A N 1
ATOM 2617 C CA . GLN A 1 363 ? 22.820 81.534 36.590 1.00 25.19 363 GLN A CA 1
ATOM 2618 C C . GLN A 1 363 ? 22.341 80.344 37.420 1.00 30.86 363 GLN A C 1
ATOM 2619 O O . GLN A 1 363 ? 22.064 80.488 38.619 1.00 29.91 363 GLN A O 1
ATOM 2625 N N . LEU A 1 364 ? 22.236 79.161 36.800 1.00 29.55 364 LEU A N 1
ATOM 2626 C CA . LEU A 1 364 ? 21.874 77.959 37.550 1.00 34.64 364 LEU A CA 1
ATOM 2627 C C . LEU A 1 364 ? 22.914 77.634 38.615 1.00 32.52 364 LEU A C 1
ATOM 2628 O O . LEU A 1 364 ? 22.564 77.244 39.736 1.00 31.75 364 LEU A O 1
ATOM 2633 N N . LEU A 1 365 ? 24.197 77.781 38.286 1.00 29.04 365 LEU A N 1
ATOM 2634 C CA . LEU A 1 365 ? 25.239 77.453 39.252 1.00 31.77 365 LEU A CA 1
ATOM 2635 C C . LEU A 1 365 ? 25.223 78.416 40.440 1.00 34.68 365 LEU A C 1
ATOM 2636 O O . LEU A 1 365 ? 25.281 77.972 41.594 1.00 33.28 365 LEU A O 1
ATOM 2641 N N . VAL A 1 366 ? 25.116 79.737 40.192 1.00 33.12 366 VAL A N 1
ATOM 2642 C CA . VAL A 1 366 ? 25.126 80.684 41.314 1.00 34.57 366 VAL A CA 1
ATOM 2643 C C . VAL A 1 366 ? 23.895 80.515 42.182 1.00 31.16 366 VAL A C 1
ATOM 2644 O O . VAL A 1 366 ? 23.982 80.592 43.413 1.00 30.45 366 VAL A O 1
ATOM 2648 N N . GLY A 1 367 ? 22.720 80.373 41.562 1.00 27.66 367 GLY A N 1
ATOM 2649 C CA . GLY A 1 367 ? 21.505 80.220 42.348 1.00 28.71 367 GLY A CA 1
ATOM 2650 C C . GLY A 1 367 ? 21.563 79.004 43.255 1.00 33.18 367 GLY A C 1
ATOM 2651 O O . GLY A 1 367 ? 21.286 79.090 44.454 1.00 33.38 367 GLY A O 1
ATOM 2652 N N . SER A 1 368 ? 21.946 77.852 42.696 1.00 34.00 368 SER A N 1
ATOM 2653 C CA . SER A 1 368 ? 22.010 76.637 43.504 1.00 32.31 368 SER A CA 1
ATOM 2654 C C . SER A 1 368 ? 23.197 76.661 44.461 1.00 33.24 368 SER A C 1
ATOM 2655 O O . SER A 1 368 ? 23.131 76.059 45.537 1.00 35.21 368 SER A O 1
ATOM 2658 N N . PHE A 1 369 ? 24.290 77.336 44.094 1.00 32.54 369 PHE A N 1
ATOM 2659 C CA . PHE A 1 369 ? 25.432 77.433 45.004 1.00 35.58 369 PHE A CA 1
ATOM 2660 C C . PHE A 1 369 ? 25.056 78.210 46.265 1.00 37.44 369 PHE A C 1
ATOM 2661 O O . PHE A 1 369 ? 25.289 77.743 47.390 1.00 37.00 369 PHE A O 1
ATOM 2669 N N . ILE A 1 370 ? 24.441 79.386 46.097 1.00 35.91 370 ILE A N 1
ATOM 2670 C CA . ILE A 1 370 ? 24.004 80.170 47.256 1.00 31.72 370 ILE A CA 1
ATOM 2671 C C . ILE A 1 370 ? 22.978 79.388 48.067 1.00 38.51 370 ILE A C 1
ATOM 2672 O O . ILE A 1 370 ? 23.076 79.288 49.298 1.00 40.99 370 ILE A O 1
ATOM 2677 N N . GLY A 1 371 ? 21.992 78.795 47.387 1.00 34.73 371 GLY A N 1
ATOM 2678 C CA . GLY A 1 371 ? 21.001 77.992 48.088 1.00 36.11 371 GLY A CA 1
ATOM 2679 C C . GLY A 1 371 ? 21.601 76.840 48.873 1.00 41.33 371 GLY A C 1
ATOM 2680 O O . GLY A 1 371 ? 21.114 76.501 49.958 1.00 46.40 371 GLY A O 1
ATOM 2681 N N . ALA A 1 372 ? 22.680 76.243 48.358 1.00 44.20 372 ALA A N 1
ATOM 2682 C CA . ALA A 1 372 ? 23.291 75.087 49.013 1.00 46.43 372 ALA A CA 1
ATOM 2683 C C . ALA A 1 372 ? 24.195 75.491 50.173 1.00 49.56 372 ALA A C 1
ATOM 2684 O O . ALA A 1 372 ? 24.278 74.771 51.175 1.00 52.75 372 ALA A O 1
ATOM 2686 N N . ARG A 1 373 ? 24.895 76.622 50.052 1.00 50.68 373 ARG A N 1
ATOM 2687 C CA . ARG A 1 373 ? 25.838 77.044 51.078 1.00 59.27 373 ARG A CA 1
ATOM 2688 C C . ARG A 1 373 ? 25.151 77.515 52.350 1.00 72.39 373 ARG A C 1
ATOM 2689 O O . ARG A 1 373 ? 25.832 77.710 53.362 1.00 81.31 373 ARG A O 1
ATOM 2697 N N . PHE A 1 374 ? 23.831 77.700 52.325 1.00 89.34 374 PHE A N 1
ATOM 2698 C CA . PHE A 1 374 ? 23.079 77.980 53.540 1.00 92.12 374 PHE A CA 1
ATOM 2699 C C . PHE A 1 374 ? 22.571 76.721 54.225 1.00 95.79 374 PHE A C 1
ATOM 2700 O O . PHE A 1 374 ? 22.347 76.743 55.442 1.00 100.04 374 PHE A O 1
ATOM 2708 N N . GLY A 1 375 ? 22.387 75.634 53.479 1.00 95.41 375 GLY A N 1
ATOM 2709 C CA . GLY A 1 375 ? 21.983 74.356 54.021 1.00 99.98 375 GLY A CA 1
ATOM 2710 C C . GLY A 1 375 ? 23.115 73.466 54.474 1.00 104.89 375 GLY A C 1
ATOM 2711 O O . GLY A 1 375 ? 22.866 72.386 55.020 1.00 105.06 375 GLY A O 1
ATOM 2712 N N . THR A 1 376 ? 24.365 73.881 54.258 1.00 109.47 376 THR A N 1
ATOM 2713 C CA . THR A 1 376 ? 25.521 73.126 54.716 1.00 116.79 376 THR A CA 1
ATOM 2714 C C . THR A 1 376 ? 26.429 73.900 55.664 1.00 116.62 376 THR A C 1
ATOM 2715 O O . THR A 1 376 ? 27.256 73.275 56.337 1.00 120.64 376 THR A O 1
ATOM 2719 N N . SER A 1 377 ? 26.293 75.227 55.749 1.00 108.30 377 SER A N 1
ATOM 2720 C CA . SER A 1 377 ? 27.164 76.051 56.582 1.00 103.33 377 SER A CA 1
ATOM 2721 C C . SER A 1 377 ? 26.985 75.763 58.068 1.00 106.38 377 SER A C 1
ATOM 2722 O O . SER A 1 377 ? 27.878 75.201 58.711 1.00 111.72 377 SER A O 1
ATOM 2725 N N . GLY A 1 378 ? 25.839 76.161 58.627 1.00 103.14 378 GLY A N 1
ATOM 2726 C CA . GLY A 1 378 ? 25.546 76.016 60.038 1.00 104.41 378 GLY A CA 1
ATOM 2727 C C . GLY A 1 378 ? 25.584 77.325 60.807 1.00 101.99 378 GLY A C 1
ATOM 2728 O O . GLY A 1 378 ? 24.819 77.492 61.764 1.00 96.32 378 GLY A O 1
ATOM 2729 N N . THR A 1 379 ? 26.449 78.257 60.401 1.00 106.25 379 THR A N 1
ATOM 2730 C CA . THR A 1 379 ? 26.602 79.533 61.089 1.00 111.65 379 THR A CA 1
ATOM 2731 C C . THR A 1 379 ? 25.699 80.630 60.536 1.00 108.47 379 THR A C 1
ATOM 2732 O O . THR A 1 379 ? 25.597 81.696 61.156 1.00 108.80 379 THR A O 1
ATOM 2736 N N . GLY A 1 380 ? 25.055 80.408 59.388 1.00 101.48 380 GLY A N 1
ATOM 2737 C CA . GLY A 1 380 ? 24.124 81.367 58.834 1.00 96.27 380 GLY A CA 1
ATOM 2738 C C . GLY A 1 380 ? 24.736 82.470 57.999 1.00 95.12 380 GLY A C 1
ATOM 2739 O O . GLY A 1 380 ? 23.988 83.251 57.393 1.00 94.89 380 GLY A O 1
ATOM 2740 N N . THR A 1 381 ? 26.061 82.565 57.939 1.00 92.86 381 THR A N 1
ATOM 2741 C CA . THR A 1 381 ? 26.745 83.601 57.181 1.00 85.11 381 THR A CA 1
ATOM 2742 C C . THR A 1 381 ? 27.647 82.956 56.139 1.00 80.88 381 THR A C 1
ATOM 2743 O O . THR A 1 381 ? 28.298 81.942 56.411 1.00 84.31 381 THR A O 1
ATOM 2747 N N . LEU A 1 382 ? 27.675 83.541 54.944 1.00 75.53 382 LEU A N 1
ATOM 2748 C CA . LEU A 1 382 ? 28.572 83.060 53.902 1.00 68.18 382 LEU A CA 1
ATOM 2749 C C . LEU A 1 382 ? 30.008 83.465 54.222 1.00 68.40 382 LEU A C 1
ATOM 2750 O O . LEU A 1 382 ? 30.262 84.550 54.754 1.00 71.22 382 LEU A O 1
ATOM 2755 N N . THR A 1 383 ? 30.947 82.576 53.913 1.00 63.55 383 THR A N 1
ATOM 2756 C CA . THR A 1 383 ? 32.354 82.836 54.169 1.00 59.66 383 THR A CA 1
ATOM 2757 C C . THR A 1 383 ? 32.938 83.731 53.076 1.00 54.36 383 THR A C 1
ATOM 2758 O O . THR A 1 383 ? 32.335 83.903 52.010 1.00 50.14 383 THR A O 1
ATOM 2762 N N . PRO A 1 384 ? 34.109 84.335 53.321 1.00 54.24 384 PRO A N 1
ATOM 2763 C CA . PRO A 1 384 ? 34.757 85.105 52.242 1.00 56.15 384 PRO A CA 1
ATOM 2764 C C . PRO A 1 384 ? 35.034 84.272 50.999 1.00 52.41 384 PRO A C 1
ATOM 2765 O O . PRO A 1 384 ? 34.806 84.741 49.875 1.00 47.33 384 PRO A O 1
ATOM 2769 N N . ALA A 1 385 ? 35.516 83.038 51.177 1.00 53.41 385 ALA A N 1
ATOM 2770 C CA . ALA A 1 385 ? 35.769 82.161 50.038 1.00 53.68 385 ALA A CA 1
ATOM 2771 C C . ALA A 1 385 ? 34.492 81.903 49.248 1.00 41.13 385 ALA A C 1
ATOM 2772 O O . ALA A 1 385 ? 34.509 81.898 48.014 1.00 43.94 385 ALA A O 1
ATOM 2774 N N . THR A 1 386 ? 33.375 81.683 49.944 1.00 46.72 386 THR A N 1
ATOM 2775 C CA . THR A 1 386 ? 32.097 81.509 49.263 1.00 43.12 386 THR A CA 1
ATOM 2776 C C . THR A 1 386 ? 31.726 82.759 48.474 1.00 37.78 386 THR A C 1
ATOM 2777 O O . THR A 1 386 ? 31.302 82.674 47.310 1.00 35.33 386 THR A O 1
ATOM 2781 N N . ALA A 1 387 ? 31.904 83.937 49.082 1.00 39.90 387 ALA A N 1
ATOM 2782 C CA . ALA A 1 387 ? 31.611 85.178 48.371 1.00 37.29 387 ALA A CA 1
ATOM 2783 C C . ALA A 1 387 ? 32.475 85.316 47.122 1.00 38.28 387 ALA A C 1
ATOM 2784 O O . ALA A 1 387 ? 31.990 85.742 46.067 1.00 33.96 387 ALA A O 1
ATOM 2786 N N . ASP A 1 388 ? 33.756 84.943 47.215 1.00 42.78 388 ASP A N 1
ATOM 2787 C CA . ASP A 1 388 ? 34.632 85.035 46.050 1.00 40.00 388 ASP A CA 1
ATOM 2788 C C . ASP A 1 388 ? 34.155 84.120 44.932 1.00 40.19 388 ASP A C 1
ATOM 2789 O O . ASP A 1 388 ? 34.178 84.503 43.756 1.00 38.73 388 ASP A O 1
ATOM 2794 N N . TRP A 1 389 ? 33.725 82.901 45.276 1.00 39.32 389 TRP A N 1
ATOM 2795 C CA . TRP A 1 389 ? 33.224 81.989 44.251 1.00 35.99 389 TRP A CA 1
ATOM 2796 C C . TRP A 1 389 ? 31.940 82.517 43.623 1.00 34.56 389 TRP A C 1
ATOM 2797 O O . TRP A 1 389 ? 31.727 82.366 42.413 1.00 30.79 389 TRP A O 1
ATOM 2808 N N . ILE A 1 390 ? 31.078 83.150 44.427 1.00 32.12 390 ILE A N 1
ATOM 2809 C CA . ILE A 1 390 ? 29.881 83.782 43.876 1.00 31.21 390 ILE A CA 1
ATOM 2810 C C . ILE A 1 390 ? 30.268 84.867 42.873 1.00 32.21 390 ILE A C 1
ATOM 2811 O O . ILE A 1 390 ? 29.686 84.965 41.784 1.00 29.23 390 ILE A O 1
ATOM 2816 N N . LEU A 1 391 ? 31.269 85.688 43.213 1.00 28.03 391 LEU A N 1
ATOM 2817 C CA . LEU A 1 391 ? 31.750 86.687 42.259 1.00 31.74 391 LEU A CA 1
ATOM 2818 C C . LEU A 1 391 ? 32.343 86.023 41.015 1.00 30.87 391 LEU A C 1
ATOM 2819 O O . LEU A 1 391 ? 32.153 86.509 39.889 1.00 30.03 391 LEU A O 1
ATOM 2824 N N . ALA A 1 392 ? 33.070 84.918 41.200 1.00 30.79 392 ALA A N 1
ATOM 2825 C CA . ALA A 1 392 ? 33.680 84.224 40.068 1.00 32.03 392 ALA A CA 1
ATOM 2826 C C . ALA A 1 392 ? 32.622 83.713 39.097 1.00 30.26 392 ALA A C 1
ATOM 2827 O O . ALA A 1 392 ? 32.718 83.932 37.884 1.00 32.70 392 ALA A O 1
ATOM 2829 N N . PHE A 1 393 ? 31.610 83.011 39.612 1.00 29.72 393 PHE A N 1
ATOM 2830 C CA . PHE A 1 393 ? 30.530 82.547 38.746 1.00 30.59 393 PHE A CA 1
ATOM 2831 C C . PHE A 1 393 ? 29.839 83.715 38.046 1.00 30.96 393 PHE A C 1
ATOM 2832 O O . PHE A 1 393 ? 29.503 83.628 36.859 1.00 29.69 393 PHE A O 1
ATOM 2840 N N . ILE A 1 394 ? 29.592 84.806 38.777 1.00 27.76 394 ILE A N 1
ATOM 2841 C CA . ILE A 1 394 ? 28.939 85.972 38.185 1.00 25.14 394 ILE A CA 1
ATOM 2842 C C . ILE A 1 394 ? 29.803 86.548 37.073 1.00 26.75 394 ILE A C 1
ATOM 2843 O O . ILE A 1 394 ? 29.297 86.953 36.017 1.00 27.85 394 ILE A O 1
ATOM 2848 N N . CYS A 1 395 ? 31.123 86.560 37.273 1.00 28.01 395 CYS A N 1
ATOM 2849 C CA . CYS A 1 395 ? 32.014 87.061 36.231 1.00 30.17 395 CYS A CA 1
ATOM 2850 C C . CYS A 1 395 ? 31.954 86.210 34.967 1.00 32.08 395 CYS A C 1
ATOM 2851 O O . CYS A 1 395 ? 32.078 86.747 33.862 1.00 24.50 395 CYS A O 1
ATOM 2854 N N . VAL A 1 396 ? 31.772 84.891 35.094 1.00 24.78 396 VAL A N 1
ATOM 2855 C CA . VAL A 1 396 ? 31.672 84.089 33.874 1.00 25.73 396 VAL A CA 1
ATOM 2856 C C . VAL A 1 396 ? 30.334 84.348 33.192 1.00 28.83 396 VAL A C 1
ATOM 2857 O O . VAL A 1 396 ? 30.240 84.321 31.960 1.00 25.93 396 VAL A O 1
ATOM 2861 N N . TYR A 1 397 ? 29.287 84.633 33.973 1.00 24.88 397 TYR A N 1
ATOM 2862 C CA . TYR A 1 397 ? 28.023 85.056 33.387 1.00 25.08 397 TYR A CA 1
ATOM 2863 C C . TYR A 1 397 ? 28.182 86.386 32.649 1.00 25.57 397 TYR A C 1
ATOM 2864 O O . TYR A 1 397 ? 27.679 86.556 31.529 1.00 25.72 397 TYR A O 1
ATOM 2873 N N . VAL A 1 398 ? 28.875 87.339 33.273 1.00 23.74 398 VAL A N 1
ATOM 2874 C CA . VAL A 1 398 ? 29.078 88.645 32.656 1.00 25.89 398 VAL A CA 1
ATOM 2875 C C . VAL A 1 398 ? 29.900 88.498 31.382 1.00 26.39 398 VAL A C 1
ATOM 2876 O O . VAL A 1 398 ? 29.602 89.128 30.362 1.00 29.86 398 VAL A O 1
ATOM 2880 N N . ALA A 1 399 ? 30.930 87.647 31.412 1.00 24.56 399 ALA A N 1
ATOM 2881 C CA . ALA A 1 399 ? 31.707 87.392 30.199 1.00 25.92 399 ALA A CA 1
ATOM 2882 C C . ALA A 1 399 ? 30.817 86.886 29.068 1.00 31.38 399 ALA A C 1
ATOM 2883 O O . ALA A 1 399 ? 30.941 87.336 27.923 1.00 28.38 399 ALA A O 1
ATOM 2885 N N . GLY A 1 400 ? 29.909 85.957 29.373 1.00 26.84 400 GLY A N 1
ATOM 2886 C CA . GLY A 1 400 ? 29.004 85.451 28.351 1.00 26.61 400 GLY A CA 1
ATOM 2887 C C . GLY A 1 400 ? 28.092 86.526 27.785 1.00 27.11 400 GLY A C 1
ATOM 2888 O O . GLY A 1 400 ? 27.875 86.597 26.569 1.00 24.90 400 GLY A O 1
ATOM 2889 N N . PHE A 1 401 ? 27.525 87.364 28.659 1.00 25.86 401 PHE A N 1
ATOM 2890 C CA . PHE A 1 401 ? 26.746 88.498 28.176 1.00 25.56 401 PHE A CA 1
ATOM 2891 C C . PHE A 1 401 ? 27.616 89.423 27.331 1.00 22.96 401 PHE A C 1
ATOM 2892 O O . PHE A 1 401 ? 27.189 89.900 26.266 1.00 25.02 401 PHE A O 1
ATOM 2900 N N . ALA A 1 402 ? 28.852 89.671 27.783 1.00 21.37 402 ALA A N 1
ATOM 2901 C CA . ALA A 1 402 ? 29.698 90.712 27.194 1.00 25.90 402 ALA A CA 1
ATOM 2902 C C . ALA A 1 402 ? 30.175 90.370 25.788 1.00 26.68 402 ALA A C 1
ATOM 2903 O O . ALA A 1 402 ? 30.615 91.280 25.067 1.00 24.76 402 ALA A O 1
ATOM 2905 N N . TRP A 1 403 ? 30.137 89.090 25.384 1.00 26.15 403 TRP A N 1
ATOM 2906 C CA . TRP A 1 403 ? 30.377 88.745 23.986 1.00 26.90 403 TRP A CA 1
ATOM 2907 C C . TRP A 1 403 ? 29.128 88.240 23.283 1.00 23.46 403 TRP A C 1
ATOM 2908 O O . TRP A 1 403 ? 29.229 87.690 22.182 1.00 24.62 403 TRP A O 1
ATOM 2919 N N . SER A 1 404 ? 27.950 88.427 23.880 1.00 23.23 404 SER A N 1
ATOM 2920 C CA . SER A 1 404 ? 26.718 88.072 23.189 1.00 23.52 404 SER A CA 1
ATOM 2921 C C . SER A 1 404 ? 25.700 89.202 23.305 1.00 23.95 404 SER A C 1
ATOM 2922 O O . SER A 1 404 ? 25.768 90.171 22.545 1.00 22.83 404 SER A O 1
ATOM 2925 N N . TRP A 1 405 ? 24.767 89.117 24.259 1.00 22.45 405 TRP A N 1
ATOM 2926 C CA . TRP A 1 405 ? 23.627 90.036 24.255 1.00 23.30 405 TRP A CA 1
ATOM 2927 C C . TRP A 1 405 ? 24.037 91.497 24.436 1.00 23.11 405 TRP A C 1
ATOM 2928 O O . TRP A 1 405 ? 23.333 92.392 23.963 1.00 21.83 405 TRP A O 1
ATOM 2939 N N . GLY A 1 406 ? 25.174 91.766 25.071 1.00 23.42 406 GLY A N 1
ATOM 2940 C CA . GLY A 1 406 ? 25.670 93.123 25.166 1.00 27.49 406 GLY A CA 1
ATOM 2941 C C . GLY A 1 406 ? 25.952 93.746 23.808 1.00 28.71 406 GLY A C 1
ATOM 2942 O O . GLY A 1 406 ? 25.226 94.632 23.338 1.00 24.97 406 GLY A O 1
ATOM 2943 N N . PRO A 1 407 ? 27.022 93.290 23.148 1.00 24.37 407 PRO A N 1
ATOM 2944 C CA . PRO A 1 407 ? 27.377 93.897 21.852 1.00 22.66 407 PRO A CA 1
ATOM 2945 C C . PRO A 1 407 ? 26.343 93.645 20.765 1.00 23.58 407 PRO A C 1
ATOM 2946 O O . PRO A 1 407 ? 26.092 94.537 19.945 1.00 22.27 407 PRO A O 1
ATOM 2950 N N . LEU A 1 408 ? 25.723 92.457 20.742 1.00 22.43 408 LEU A N 1
ATOM 2951 C CA . LEU A 1 408 ? 24.769 92.140 19.682 1.00 23.17 408 LEU A CA 1
ATOM 2952 C C . LEU A 1 408 ? 23.469 92.907 19.843 1.00 22.90 408 LEU A C 1
ATOM 2953 O O . LEU A 1 408 ? 22.773 93.158 18.849 1.00 24.00 408 LEU A O 1
ATOM 2958 N N . GLY A 1 409 ? 23.143 93.324 21.067 1.00 24.30 409 GLY A N 1
ATOM 2959 C CA . GLY A 1 409 ? 21.971 94.156 21.266 1.00 22.88 409 GLY A CA 1
ATOM 2960 C C . GLY A 1 409 ? 22.100 95.558 20.700 1.00 24.10 409 GLY A C 1
ATOM 2961 O O . GLY A 1 409 ? 21.081 96.232 20.519 1.00 25.84 409 GLY A O 1
ATOM 2962 N N . TRP A 1 410 ? 23.323 96.015 20.415 1.00 21.13 410 TRP A N 1
ATOM 2963 C CA . TRP A 1 410 ? 23.532 97.284 19.715 1.00 24.62 410 TRP A CA 1
ATOM 2964 C C . TRP A 1 410 ? 24.004 97.101 18.280 1.00 27.36 410 TRP A C 1
ATOM 2965 O O . TRP A 1 410 ? 24.150 98.096 17.562 1.00 28.58 410 TRP A O 1
ATOM 2976 N N . LEU A 1 411 ? 24.272 95.868 17.851 1.00 25.84 411 LEU A N 1
ATOM 2977 C CA . LEU A 1 411 ? 24.648 95.587 16.467 1.00 24.89 411 LEU A CA 1
ATOM 2978 C C . LEU A 1 411 ? 23.447 95.162 15.632 1.00 26.30 411 LEU A C 1
ATOM 2979 O O . LEU A 1 411 ? 23.175 95.752 14.581 1.00 26.83 411 LEU A O 1
ATOM 2984 N N . VAL A 1 412 ? 22.735 94.123 16.074 1.00 25.90 412 VAL A N 1
ATOM 2985 C CA . VAL A 1 412 ? 21.788 93.449 15.187 1.00 25.76 412 VAL A CA 1
ATOM 2986 C C . VAL A 1 412 ? 20.645 94.362 14.751 1.00 28.59 412 VAL A C 1
ATOM 2987 O O . VAL A 1 412 ? 20.338 94.394 13.549 1.00 26.27 412 VAL A O 1
ATOM 2991 N N . PRO A 1 413 ? 19.997 95.135 15.634 1.00 29.00 413 PRO A N 1
ATOM 2992 C CA . PRO A 1 413 ? 18.950 96.037 15.120 1.00 26.99 413 PRO A CA 1
ATOM 2993 C C . PRO A 1 413 ? 19.462 97.021 14.070 1.00 27.98 413 PRO A C 1
ATOM 2994 O O . PRO A 1 413 ? 18.751 97.299 13.093 1.00 27.83 413 PRO A O 1
ATOM 2998 N N . SER A 1 414 ? 20.690 97.524 14.221 1.00 23.70 414 SER A N 1
ATOM 2999 C CA . SER A 1 414 ? 21.208 98.507 13.270 1.00 25.58 414 SER A CA 1
ATOM 3000 C C . SER A 1 414 ? 21.556 97.910 11.909 1.00 32.54 414 SER A C 1
ATOM 3001 O O . SER A 1 414 ? 21.784 98.678 10.965 1.00 28.49 414 SER A O 1
ATOM 3004 N N . GLU A 1 415 ? 21.604 96.585 11.766 1.00 25.93 415 GLU A N 1
ATOM 3005 C CA . GLU A 1 415 ? 22.033 95.990 10.499 1.00 26.18 415 GLU A CA 1
ATOM 3006 C C . GLU A 1 415 ? 20.937 95.198 9.786 1.00 27.70 415 GLU A C 1
ATOM 3007 O O . GLU A 1 415 ? 21.215 94.586 8.749 1.00 32.00 415 GLU A O 1
ATOM 3013 N N . ILE A 1 416 ? 19.696 95.218 10.279 1.00 26.72 416 ILE A N 1
ATOM 3014 C CA . ILE A 1 416 ? 18.629 94.399 9.711 1.00 25.57 416 ILE A CA 1
ATOM 3015 C C . ILE A 1 416 ? 17.503 95.214 9.085 1.00 31.72 416 ILE A C 1
ATOM 3016 O O . ILE A 1 416 ? 16.563 94.622 8.541 1.00 28.49 416 ILE A O 1
ATOM 3021 N N . CYS A 1 417 ? 17.555 96.565 9.154 1.00 28.63 417 CYS A N 1
ATOM 3022 C CA . CYS A 1 417 ? 16.485 97.466 8.711 1.00 29.41 417 CYS A CA 1
ATOM 3023 C C . CYS A 1 417 ? 16.783 98.036 7.337 1.00 31.63 417 CYS A C 1
ATOM 3024 O O . CYS A 1 417 ? 17.884 98.572 7.129 1.00 30.05 417 CYS A O 1
ATOM 3027 N N . PRO A 1 418 ? 15.833 98.001 6.401 1.00 27.98 418 PRO A N 1
ATOM 3028 C CA . PRO A 1 418 ? 15.992 98.786 5.171 1.00 28.21 418 PRO A CA 1
ATOM 3029 C C . PRO A 1 418 ? 16.151 100.267 5.502 1.00 33.28 418 PRO A C 1
ATOM 3030 O O . PRO A 1 418 ? 15.714 100.747 6.550 1.00 28.85 418 PRO A O 1
ATOM 3034 N N . LEU A 1 419 ? 16.785 100.992 4.571 1.00 29.94 419 LEU A N 1
ATOM 3035 C CA . LEU A 1 419 ? 17.269 102.345 4.841 1.00 27.46 419 LEU A CA 1
ATOM 3036 C C . LEU A 1 419 ? 16.182 103.251 5.405 1.00 32.13 419 LEU A C 1
ATOM 3037 O O . LEU A 1 419 ? 16.421 103.999 6.359 1.00 31.70 419 LEU A O 1
ATOM 3042 N N . GLU A 1 420 ? 14.979 103.199 4.828 1.00 34.52 420 GLU A N 1
ATOM 3043 C CA . GLU A 1 420 ? 13.945 104.169 5.176 1.00 33.49 420 GLU A CA 1
ATOM 3044 C C . GLU A 1 420 ? 13.460 104.016 6.619 1.00 33.03 420 GLU A C 1
ATOM 3045 O O . GLU A 1 420 ? 13.023 105.003 7.226 1.00 31.45 420 GLU A O 1
ATOM 3051 N N . ILE A 1 421 ? 13.529 102.808 7.183 1.00 33.41 421 ILE A N 1
ATOM 3052 C CA . ILE A 1 421 ? 13.121 102.552 8.563 1.00 30.08 421 ILE A CA 1
ATOM 3053 C C . ILE A 1 421 ? 14.314 102.267 9.466 1.00 30.35 421 ILE A C 1
ATOM 3054 O O . ILE A 1 421 ? 14.132 101.802 10.600 1.00 27.44 421 ILE A O 1
ATOM 3059 N N . ARG A 1 422 ? 15.537 102.499 8.989 1.00 25.67 422 ARG A N 1
ATOM 3060 C CA . ARG A 1 422 ? 16.701 102.171 9.812 1.00 28.52 422 ARG A CA 1
ATOM 3061 C C . ARG A 1 422 ? 16.829 103.109 11.012 1.00 30.55 422 ARG A C 1
ATOM 3062 O O . ARG A 1 422 ? 17.024 102.615 12.140 1.00 27.28 422 ARG A O 1
ATOM 3070 N N . PRO A 1 423 ? 16.712 104.434 10.869 1.00 30.01 423 PRO A N 1
ATOM 3071 C CA . PRO A 1 423 ? 16.680 105.279 12.076 1.00 28.05 423 PRO A CA 1
ATOM 3072 C C . PRO A 1 423 ? 15.507 104.974 12.991 1.00 30.96 423 PRO A C 1
ATOM 3073 O O . PRO A 1 423 ? 15.668 104.982 14.218 1.00 29.69 423 PRO A O 1
ATOM 3077 N N . ALA A 1 424 ? 14.328 104.683 12.427 1.00 26.61 424 ALA A N 1
ATOM 3078 C CA . ALA A 1 424 ? 13.166 104.376 13.260 1.00 31.77 424 ALA A CA 1
ATOM 3079 C C . ALA A 1 424 ? 13.329 103.041 13.999 1.00 31.94 424 ALA A C 1
ATOM 3080 O O . ALA A 1 424 ? 12.998 102.942 15.190 1.00 30.24 424 ALA A O 1
ATOM 3082 N N . GLY A 1 425 ? 13.839 102.003 13.321 1.00 23.49 425 GLY A N 1
ATOM 3083 C CA . GLY A 1 425 ? 14.050 100.726 13.996 1.00 25.03 425 GLY A CA 1
ATOM 3084 C C . GLY A 1 425 ? 15.070 100.830 15.117 1.00 27.17 425 GLY A C 1
ATOM 3085 O O . GLY A 1 425 ? 14.916 100.211 16.176 1.00 26.39 425 GLY A O 1
ATOM 3086 N N . GLN A 1 426 ? 16.121 101.623 14.903 1.00 24.58 426 GLN A N 1
ATOM 3087 C CA . GLN A 1 426 ? 17.112 101.822 15.952 1.00 31.56 426 GLN A CA 1
ATOM 3088 C C . GLN A 1 426 ? 16.557 102.669 17.089 1.00 30.80 426 GLN A C 1
ATOM 3089 O O . GLN A 1 426 ? 16.965 102.491 18.246 1.00 28.10 426 GLN A O 1
ATOM 3095 N N . ALA A 1 427 ? 15.616 103.573 16.787 1.00 28.81 427 ALA A N 1
ATOM 3096 C CA . ALA A 1 427 ? 14.919 104.304 17.845 1.00 32.45 427 ALA A CA 1
ATOM 3097 C C . ALA A 1 427 ? 14.020 103.378 18.665 1.00 29.45 427 ALA A C 1
ATOM 3098 O O . ALA A 1 427 ? 13.964 103.490 19.897 1.00 28.47 427 ALA A O 1
ATOM 3100 N N . ILE A 1 428 ? 13.305 102.457 18.010 1.00 27.18 428 ILE A N 1
ATOM 3101 C CA . ILE A 1 428 ? 12.574 101.435 18.758 1.00 24.87 428 ILE A CA 1
ATOM 3102 C C . ILE A 1 428 ? 13.523 100.676 19.671 1.00 25.28 428 ILE A C 1
ATOM 3103 O O . ILE A 1 428 ? 13.216 100.428 20.845 1.00 27.14 428 ILE A O 1
ATOM 3108 N N . ASN A 1 429 ? 14.686 100.280 19.136 1.00 24.29 429 ASN A N 1
ATOM 3109 C CA . ASN A 1 429 ? 15.667 99.533 19.921 1.00 25.33 429 ASN A CA 1
ATOM 3110 C C . ASN A 1 429 ? 16.063 100.305 21.175 1.00 27.67 429 ASN A C 1
ATOM 3111 O O . ASN A 1 429 ? 16.003 99.774 22.291 1.00 25.82 429 ASN A O 1
ATOM 3116 N N . VAL A 1 430 ? 16.470 101.564 21.009 1.00 24.09 430 VAL A N 1
ATOM 3117 C CA . VAL A 1 430 ? 16.891 102.373 22.158 1.00 21.05 430 VAL A CA 1
ATOM 3118 C C . VAL A 1 430 ? 15.739 102.563 23.133 1.00 27.75 430 VAL A C 1
ATOM 3119 O O . VAL A 1 430 ? 15.906 102.444 24.354 1.00 26.61 430 VAL A O 1
ATOM 3123 N N . SER A 1 431 ? 14.557 102.895 22.615 1.00 24.55 431 SER A N 1
ATOM 3124 C CA . SER A 1 431 ? 13.471 103.304 23.501 1.00 26.09 431 SER A CA 1
ATOM 3125 C C . SER A 1 431 ? 12.934 102.116 24.286 1.00 30.32 431 SER A C 1
ATOM 3126 O O . SER A 1 431 ? 12.669 102.238 25.489 1.00 29.27 431 SER A O 1
ATOM 3129 N N . VAL A 1 432 ? 12.775 100.958 23.629 1.00 24.92 432 VAL A N 1
ATOM 3130 C CA . VAL A 1 432 ? 12.424 99.744 24.367 1.00 21.96 432 VAL A CA 1
ATOM 3131 C C . VAL A 1 432 ? 13.541 99.373 25.336 1.00 21.89 432 VAL A C 1
ATOM 3132 O O . VAL A 1 432 ? 13.285 98.940 26.465 1.00 25.33 432 VAL A O 1
ATOM 3136 N N . ASN A 1 433 ? 14.795 99.565 24.927 1.00 23.50 433 ASN A N 1
ATOM 3137 C CA . ASN A 1 433 ? 15.907 99.228 25.809 1.00 23.02 433 ASN A CA 1
ATOM 3138 C C . ASN A 1 433 ? 15.874 100.077 27.076 1.00 23.79 433 ASN A C 1
ATOM 3139 O O . ASN A 1 433 ? 16.030 99.555 28.186 1.00 23.31 433 ASN A O 1
ATOM 3144 N N . MET A 1 434 ? 15.661 101.394 26.932 1.00 21.39 434 MET A N 1
ATOM 3145 C CA . MET A 1 434 ? 15.628 102.264 28.101 1.00 26.43 434 MET A CA 1
ATOM 3146 C C . MET A 1 434 ? 14.452 101.917 29.001 1.00 27.33 434 MET A C 1
ATOM 3147 O O . MET A 1 434 ? 14.575 101.916 30.233 1.00 24.35 434 MET A O 1
ATOM 3152 N N . PHE A 1 435 ? 13.298 101.633 28.394 1.00 22.75 435 PHE A N 1
ATOM 3153 C CA . PHE A 1 435 ? 12.105 101.313 29.166 1.00 26.67 435 PHE A CA 1
ATOM 3154 C C . PHE A 1 435 ? 12.334 100.091 30.052 1.00 28.20 435 PHE A C 1
ATOM 3155 O O . PHE A 1 435 ? 12.013 100.111 31.246 1.00 26.21 435 PHE A O 1
ATOM 3163 N N . PHE A 1 436 ? 12.888 99.012 29.484 1.00 24.92 436 PHE A N 1
ATOM 3164 C CA . PHE A 1 436 ? 13.077 97.795 30.267 1.00 23.24 436 PHE A CA 1
ATOM 3165 C C . PHE A 1 436 ? 14.331 97.837 31.123 1.00 24.46 436 PHE A C 1
ATOM 3166 O O . PHE A 1 436 ? 14.389 97.129 32.137 1.00 24.17 436 PHE A O 1
ATOM 3174 N N . THR A 1 437 ? 15.332 98.639 30.747 1.00 23.18 437 THR A N 1
ATOM 3175 C CA . THR A 1 437 ? 16.460 98.854 31.650 1.00 20.86 437 THR A CA 1
ATOM 3176 C C . THR A 1 437 ? 15.963 99.383 32.987 1.00 28.19 437 THR A C 1
ATOM 3177 O O . THR A 1 437 ? 16.286 98.835 34.052 1.00 27.74 437 THR A O 1
ATOM 3181 N N . PHE A 1 438 ? 15.131 100.423 32.951 1.00 27.51 438 PHE A N 1
ATOM 3182 C CA . PHE A 1 438 ? 14.619 100.966 34.201 1.00 24.76 438 PHE A CA 1
ATOM 3183 C C . PHE A 1 438 ? 13.649 99.998 34.863 1.00 29.45 438 PHE A C 1
ATOM 3184 O O . PHE A 1 438 ? 13.739 99.752 36.069 1.00 26.87 438 PHE A O 1
ATOM 3192 N N . LEU A 1 439 ? 12.694 99.460 34.097 1.00 24.50 439 LEU A N 1
ATOM 3193 C CA . LEU A 1 439 ? 11.631 98.663 34.704 1.00 28.34 439 LEU A CA 1
ATOM 3194 C C . LEU A 1 439 ? 12.198 97.440 35.418 1.00 27.77 439 LEU A C 1
ATOM 3195 O O . LEU A 1 439 ? 11.818 97.138 36.554 1.00 26.24 439 LEU A O 1
ATOM 3200 N N . ILE A 1 440 ? 13.125 96.734 34.769 1.00 26.12 440 ILE A N 1
ATOM 3201 C CA . ILE A 1 440 ? 13.682 95.517 35.353 1.00 27.75 440 ILE A CA 1
ATOM 3202 C C . ILE A 1 440 ? 14.603 95.855 36.517 1.00 30.17 440 ILE A C 1
ATOM 3203 O O . ILE A 1 440 ? 14.583 95.185 37.558 1.00 26.00 440 ILE A O 1
ATOM 3208 N N . GLY A 1 441 ? 15.421 96.900 36.365 1.00 27.33 441 GLY A N 1
ATOM 3209 C CA . GLY A 1 441 ? 16.298 97.301 37.454 1.00 28.62 441 GLY A CA 1
ATOM 3210 C C . GLY A 1 441 ? 15.528 97.735 38.687 1.00 31.45 441 GLY A C 1
ATOM 3211 O O . GLY A 1 441 ? 15.884 97.375 39.809 1.00 26.34 441 GLY A O 1
ATOM 3212 N N . GLN A 1 442 ? 14.452 98.506 38.494 1.00 29.62 442 GLN A N 1
ATOM 3213 C CA . GLN A 1 442 ? 13.639 98.930 39.635 1.00 24.03 442 GLN A CA 1
ATOM 3214 C C . GLN A 1 442 ? 12.837 97.768 40.212 1.00 27.54 442 GLN A C 1
ATOM 3215 O O . GLN A 1 442 ? 12.745 97.617 41.439 1.00 30.80 442 GLN A O 1
ATOM 3221 N N . PHE A 1 443 ? 12.250 96.931 39.349 1.00 27.56 443 PHE A N 1
ATOM 3222 C CA . PHE A 1 443 ? 11.408 95.850 39.858 1.00 32.19 443 PHE A CA 1
ATOM 3223 C C . PHE A 1 443 ? 12.195 94.904 40.757 1.00 31.75 443 PHE A C 1
ATOM 3224 O O . PHE A 1 443 ? 11.671 94.415 41.768 1.00 28.87 443 PHE A O 1
ATOM 3232 N N . PHE A 1 444 ? 13.448 94.632 40.408 1.00 25.92 444 PHE A N 1
ATOM 3233 C CA . PHE A 1 444 ? 14.266 93.667 41.132 1.00 26.45 444 PHE A CA 1
ATOM 3234 C C . PHE A 1 444 ? 15.128 94.293 42.225 1.00 27.36 444 PHE A C 1
ATOM 3235 O O . PHE A 1 444 ? 15.891 93.570 42.875 1.00 27.67 444 PHE A O 1
ATOM 3243 N N . LEU A 1 445 ? 15.008 95.604 42.463 1.00 26.44 445 LEU A N 1
ATOM 3244 C CA . LEU A 1 445 ? 15.837 96.256 43.477 1.00 23.06 445 LEU A CA 1
ATOM 3245 C C . LEU A 1 445 ? 15.666 95.614 44.852 1.00 26.55 445 LEU A C 1
ATOM 3246 O O . LEU A 1 445 ? 16.653 95.335 45.541 1.00 28.79 445 LEU A O 1
ATOM 3251 N N . THR A 1 446 ? 14.423 95.383 45.281 1.00 28.82 446 THR A N 1
ATOM 3252 C CA . THR A 1 446 ? 14.224 94.815 46.614 1.00 34.97 446 THR A CA 1
ATOM 3253 C C . THR A 1 446 ? 14.762 93.385 46.694 1.00 31.68 446 THR A C 1
ATOM 3254 O O . THR A 1 446 ? 15.404 93.017 47.685 1.00 30.15 446 THR A O 1
ATOM 3258 N N . MET A 1 447 ? 14.544 92.572 45.652 1.00 29.68 447 MET A N 1
ATOM 3259 C CA . MET A 1 447 ? 15.107 91.221 45.649 1.00 33.02 447 MET A CA 1
ATOM 3260 C C . MET A 1 447 ? 16.630 91.259 45.682 1.00 35.22 447 MET A C 1
ATOM 3261 O O . MET A 1 447 ? 17.262 90.519 46.445 1.00 30.05 447 MET A O 1
ATOM 3266 N N . LEU A 1 448 ? 17.232 92.134 44.873 1.00 30.39 448 LEU A N 1
ATOM 3267 C CA . LEU A 1 448 ? 18.679 92.319 44.908 1.00 23.68 448 LEU A CA 1
ATOM 3268 C C . LEU A 1 448 ? 19.153 92.709 46.301 1.00 29.59 448 LEU A C 1
ATOM 3269 O O . LEU A 1 448 ? 20.094 92.114 46.844 1.00 27.99 448 LEU A O 1
ATOM 3274 N N . CYS A 1 449 ? 18.515 93.725 46.892 1.00 26.93 449 CYS A N 1
ATOM 3275 C CA . CYS A 1 449 ? 18.974 94.278 48.158 1.00 27.85 449 CYS A CA 1
ATOM 3276 C C . CYS A 1 449 ? 18.720 93.342 49.341 1.00 29.81 449 CYS A C 1
ATOM 3277 O O . CYS A 1 449 ? 19.412 93.448 50.363 1.00 27.87 449 CYS A O 1
ATOM 3280 N N . HIS A 1 450 ? 17.753 92.438 49.240 1.00 29.70 450 HIS A N 1
ATOM 3281 C CA . HIS A 1 450 ? 17.556 91.441 50.288 1.00 29.91 450 HIS A CA 1
ATOM 3282 C C . HIS A 1 450 ? 18.177 90.097 49.932 1.00 31.63 450 HIS A C 1
ATOM 3283 O O . HIS A 1 450 ? 17.863 89.090 50.582 1.00 33.76 450 HIS A O 1
ATOM 3290 N N . MET A 1 451 ? 19.052 90.058 48.918 1.00 30.71 451 MET A N 1
ATOM 3291 C CA . MET A 1 451 ? 19.839 88.855 48.599 1.00 33.25 451 MET A CA 1
ATOM 3292 C C . MET A 1 451 ? 18.942 87.670 48.242 1.00 34.31 451 MET A C 1
ATOM 3293 O O . MET A 1 451 ? 19.214 86.520 48.610 1.00 34.21 451 MET A O 1
ATOM 3298 N N . LYS A 1 452 ? 17.864 87.946 47.510 1.00 30.75 452 LYS A N 1
ATOM 3299 C CA . LYS A 1 452 ? 16.921 86.905 47.101 1.00 34.35 452 LYS A CA 1
ATOM 3300 C C . LYS A 1 452 ? 17.501 86.192 45.883 1.00 32.20 452 LYS A C 1
ATOM 3301 O O . LYS A 1 452 ? 17.218 86.541 44.737 1.00 29.55 452 LYS A O 1
ATOM 3307 N N . PHE A 1 453 ? 18.310 85.156 46.131 1.00 35.09 453 PHE A N 1
ATOM 3308 C CA . PHE A 1 453 ? 19.038 84.505 45.044 1.00 33.34 453 PHE A CA 1
ATOM 3309 C C . PHE A 1 453 ? 18.128 83.773 44.062 1.00 31.89 453 PHE A C 1
ATOM 3310 O O . PHE A 1 453 ? 18.604 83.364 42.997 1.00 32.64 453 PHE A O 1
ATOM 3318 N N . GLY A 1 454 ? 16.851 83.578 44.389 1.00 28.76 454 GLY A N 1
ATOM 3319 C CA . GLY A 1 454 ? 15.910 83.037 43.426 1.00 29.00 454 GLY A CA 1
ATOM 3320 C C . GLY A 1 454 ? 15.848 83.824 42.123 1.00 29.29 454 GLY A C 1
ATOM 3321 O O . GLY A 1 454 ? 15.455 83.282 41.086 1.00 28.34 454 GLY A O 1
ATOM 3322 N N . LEU A 1 455 ? 16.231 85.103 42.157 1.00 28.51 455 LEU A N 1
ATOM 3323 C CA . LEU A 1 455 ? 16.249 85.899 40.931 1.00 28.32 455 LEU A CA 1
ATOM 3324 C C . LEU A 1 455 ? 17.128 85.261 39.858 1.00 31.05 455 LEU A C 1
ATOM 3325 O O . LEU A 1 455 ? 16.827 85.368 38.663 1.00 27.71 455 LEU A O 1
ATOM 3330 N N . PHE A 1 456 ? 18.200 84.572 40.256 1.00 28.68 456 PHE A N 1
ATOM 3331 C CA . PHE A 1 456 ? 19.039 83.896 39.269 1.00 28.91 456 PHE A CA 1
ATOM 3332 C C . PHE A 1 456 ? 18.259 82.825 38.507 1.00 28.23 456 PHE A C 1
ATOM 3333 O O . PHE A 1 456 ? 18.484 82.623 37.307 1.00 26.82 456 PHE A O 1
ATOM 3341 N N . TYR A 1 457 ? 17.339 82.129 39.187 1.00 31.44 457 TYR A N 1
ATOM 3342 C CA . TYR A 1 457 ? 16.513 81.126 38.516 1.00 30.88 457 TYR A CA 1
ATOM 3343 C C . TYR A 1 457 ? 15.533 81.768 37.545 1.00 31.47 457 TYR A C 1
ATOM 3344 O O . TYR A 1 457 ? 15.285 81.230 36.459 1.00 30.30 457 TYR A O 1
ATOM 3353 N N . PHE A 1 458 ? 14.930 82.895 37.936 1.00 27.89 458 PHE A N 1
ATOM 3354 C CA . PHE A 1 458 ? 14.050 83.602 37.014 1.00 27.37 458 PHE A CA 1
ATOM 3355 C C . PHE A 1 458 ? 14.811 84.052 35.774 1.00 25.67 458 PHE A C 1
ATOM 3356 O O . PHE A 1 458 ? 14.360 83.837 34.641 1.00 28.01 458 PHE A O 1
ATOM 3364 N N . PHE A 1 459 ? 15.963 84.697 35.958 1.00 25.69 459 PHE A N 1
ATOM 3365 C CA . PHE A 1 459 ? 16.661 85.184 34.773 1.00 24.84 459 PHE A CA 1
ATOM 3366 C C . PHE A 1 459 ? 17.196 84.027 33.937 1.00 25.86 459 PHE A C 1
ATOM 3367 O O . PHE A 1 459 ? 17.287 84.147 32.710 1.00 28.51 459 PHE A O 1
ATOM 3375 N N . ALA A 1 460 ? 17.547 82.898 34.568 1.00 28.05 460 ALA A N 1
ATOM 3376 C CA . ALA A 1 460 ? 17.933 81.731 33.780 1.00 26.68 460 ALA A CA 1
ATOM 3377 C C . ALA A 1 460 ? 16.806 81.307 32.846 1.00 24.67 460 ALA A C 1
ATOM 3378 O O . ALA A 1 460 ? 17.048 80.936 31.690 1.00 26.34 460 ALA A O 1
ATOM 3380 N N . SER A 1 461 ? 15.567 81.331 33.338 1.00 25.26 461 SER A N 1
ATOM 3381 C CA . SER A 1 461 ? 14.456 80.891 32.504 1.00 29.44 461 SER A CA 1
ATOM 3382 C C . SER A 1 461 ? 14.250 81.846 31.342 1.00 29.14 461 SER A C 1
ATOM 3383 O O . SER A 1 461 ? 13.922 81.415 30.229 1.00 27.72 461 SER A O 1
ATOM 3386 N N . MET A 1 462 ? 14.441 83.149 31.581 1.00 28.50 462 MET A N 1
ATOM 3387 C CA . MET A 1 462 ? 14.364 84.115 30.488 1.00 25.86 462 MET A CA 1
ATOM 3388 C C . MET A 1 462 ? 15.478 83.902 29.469 1.00 26.45 462 MET A C 1
ATOM 3389 O O . MET A 1 462 ? 15.252 84.026 28.260 1.00 26.19 462 MET A O 1
ATOM 3394 N N . VAL A 1 463 ? 16.696 83.621 29.933 1.00 23.09 463 VAL A N 1
ATOM 3395 C CA . VAL A 1 463 ? 17.804 83.398 29.004 1.00 23.88 463 VAL A CA 1
ATOM 3396 C C . VAL A 1 463 ? 17.560 82.144 28.159 1.00 27.67 463 VAL A C 1
ATOM 3397 O O . VAL A 1 463 ? 17.912 82.095 26.969 1.00 25.37 463 VAL A O 1
ATOM 3401 N N . ALA A 1 464 ? 16.945 81.112 28.750 1.00 26.82 464 ALA A N 1
ATOM 3402 C CA . ALA A 1 464 ? 16.533 79.958 27.955 1.00 32.04 464 ALA A CA 1
ATOM 3403 C C . ALA A 1 464 ? 15.577 80.381 26.843 1.00 28.87 464 ALA A C 1
ATOM 3404 O O . ALA A 1 464 ? 15.758 80.009 25.677 1.00 27.46 464 ALA A O 1
ATOM 3406 N N . ILE A 1 465 ? 14.568 81.189 27.188 1.00 31.66 465 ILE A N 1
ATOM 3407 C CA . ILE A 1 465 ? 13.558 81.612 26.217 1.00 31.55 465 ILE A CA 1
ATOM 3408 C C . ILE A 1 465 ? 14.196 82.393 25.074 1.00 32.35 465 ILE A C 1
ATOM 3409 O O . ILE A 1 465 ? 13.913 82.146 23.895 1.00 32.02 465 ILE A O 1
ATOM 3414 N N . MET A 1 466 ? 15.046 83.366 25.404 1.00 28.80 466 MET A N 1
ATOM 3415 C CA . MET A 1 466 ? 15.622 84.202 24.353 1.00 24.50 466 MET A CA 1
ATOM 3416 C C . MET A 1 466 ? 16.623 83.423 23.509 1.00 31.27 466 MET A C 1
ATOM 3417 O O . MET A 1 466 ? 16.791 83.718 22.322 1.00 27.63 466 MET A O 1
ATOM 3422 N N . THR A 1 467 ? 17.277 82.411 24.087 1.00 27.36 467 THR A N 1
ATOM 3423 C CA . THR A 1 467 ? 18.213 81.616 23.299 1.00 29.09 467 THR A CA 1
ATOM 3424 C C . THR A 1 467 ? 17.469 80.733 22.301 1.00 29.46 467 THR A C 1
ATOM 3425 O O . THR A 1 467 ? 17.909 80.573 21.154 1.00 29.81 467 THR A O 1
ATOM 3429 N N . VAL A 1 468 ? 16.320 80.186 22.707 1.00 27.60 468 VAL A N 1
ATOM 3430 C CA . VAL A 1 468 ? 15.481 79.431 21.779 1.00 28.10 468 VAL A CA 1
ATOM 3431 C C . VAL A 1 468 ? 14.905 80.356 20.712 1.00 35.17 468 VAL A C 1
ATOM 3432 O O . VAL A 1 468 ? 14.835 79.996 19.527 1.00 32.99 468 VAL A O 1
ATOM 3436 N N . PHE A 1 469 ? 14.471 81.551 21.117 1.00 30.96 469 PHE A N 1
ATOM 3437 C CA . PHE A 1 469 ? 13.987 82.547 20.164 1.00 32.08 469 PHE A CA 1
ATOM 3438 C C . PHE A 1 469 ? 15.024 82.815 19.080 1.00 33.87 469 PHE A C 1
ATOM 3439 O O . PHE A 1 469 ? 14.717 82.769 17.882 1.00 30.47 469 PHE A O 1
ATOM 3447 N N . ILE A 1 470 ? 16.262 83.113 19.488 1.00 26.35 470 ILE A N 1
ATOM 3448 C CA . ILE A 1 470 ? 17.339 83.330 18.519 1.00 30.98 470 ILE A CA 1
ATOM 3449 C C . ILE A 1 470 ? 17.540 82.095 17.647 1.00 33.49 470 ILE A C 1
ATOM 3450 O O . ILE A 1 470 ? 17.680 82.198 16.419 1.00 28.73 470 ILE A O 1
ATOM 3455 N N . TYR A 1 471 ? 17.586 80.909 18.271 1.00 27.73 471 TYR A N 1
ATOM 3456 C CA . TYR A 1 471 ? 17.914 79.700 17.525 1.00 27.47 471 TYR A CA 1
ATOM 3457 C C . TYR A 1 471 ? 16.960 79.495 16.356 1.00 31.12 471 TYR A C 1
ATOM 3458 O O . TYR A 1 471 ? 17.392 79.199 15.234 1.00 34.23 471 TYR A O 1
ATOM 3467 N N . PHE A 1 472 ? 15.662 79.683 16.583 1.00 31.11 472 PHE A N 1
ATOM 3468 C CA . PHE A 1 472 ? 14.697 79.434 15.517 1.00 34.21 472 PHE A CA 1
ATOM 3469 C C . PHE A 1 472 ? 14.464 80.626 14.595 1.00 35.43 472 PHE A C 1
ATOM 3470 O O . PHE A 1 472 ? 14.070 80.428 13.438 1.00 35.83 472 PHE A O 1
ATOM 3478 N N . LEU A 1 473 ? 14.687 81.860 15.055 1.00 28.52 473 LEU A N 1
ATOM 3479 C CA . LEU A 1 473 ? 14.189 83.010 14.310 1.00 32.85 473 LEU A CA 1
ATOM 3480 C C . LEU A 1 473 ? 15.237 83.972 13.770 1.00 34.37 473 LEU A C 1
ATOM 3481 O O . LEU A 1 473 ? 14.881 84.817 12.943 1.00 34.73 473 LEU A O 1
ATOM 3486 N N . LEU A 1 474 ? 16.497 83.901 14.203 1.00 31.54 474 LEU A N 1
ATOM 3487 C CA . LEU A 1 474 ? 17.467 84.886 13.741 1.00 33.38 474 LEU A CA 1
ATOM 3488 C C . LEU A 1 474 ? 18.288 84.309 12.600 1.00 35.42 474 LEU A C 1
ATOM 3489 O O . LEU A 1 474 ? 19.076 83.378 12.829 1.00 32.22 474 LEU A O 1
ATOM 3494 N N . PRO A 1 475 ? 18.156 84.813 11.376 1.00 32.24 475 PRO A N 1
ATOM 3495 C CA . PRO A 1 475 ? 19.064 84.384 10.308 1.00 34.48 475 PRO A CA 1
ATOM 3496 C C . PRO A 1 475 ? 20.439 85.006 10.498 1.00 33.31 475 PRO A C 1
ATOM 3497 O O . PRO A 1 475 ? 20.581 86.093 11.065 1.00 31.45 475 PRO A O 1
ATOM 3501 N N . GLU A 1 476 ? 21.464 84.293 10.035 1.00 31.18 476 GLU A N 1
ATOM 3502 C CA . GLU A 1 476 ? 22.830 84.801 10.132 1.00 32.10 476 GLU A CA 1
ATOM 3503 C C . GLU A 1 476 ? 23.003 86.032 9.245 1.00 31.52 476 GLU A C 1
ATOM 3504 O O . GLU A 1 476 ? 22.685 85.996 8.049 1.00 32.11 476 GLU A O 1
ATOM 3510 N N . THR A 1 477 ? 23.539 87.112 9.821 1.00 28.08 477 THR A N 1
ATOM 3511 C CA . THR A 1 477 ? 23.687 88.380 9.108 1.00 30.21 477 THR A CA 1
ATOM 3512 C C . THR A 1 477 ? 25.129 88.720 8.752 1.00 33.98 477 THR A C 1
ATOM 3513 O O . THR A 1 477 ? 25.358 89.743 8.097 1.00 30.84 477 THR A O 1
ATOM 3517 N N . LYS A 1 478 ? 26.104 87.906 9.158 1.00 32.43 478 LYS A N 1
ATOM 3518 C CA . LYS A 1 478 ? 27.500 88.294 8.992 1.00 33.39 478 LYS A CA 1
ATOM 3519 C C . LYS A 1 478 ? 27.847 88.508 7.518 1.00 29.98 478 LYS A C 1
ATOM 3520 O O . LYS A 1 478 ? 27.398 87.771 6.633 1.00 29.94 478 LYS A O 1
ATOM 3526 N N . GLY A 1 479 ? 28.633 89.555 7.262 1.00 32.82 479 GLY A N 1
ATOM 3527 C CA . GLY A 1 479 ? 29.249 89.785 5.970 1.00 34.79 479 GLY A CA 1
ATOM 3528 C C . GLY A 1 479 ? 28.345 90.300 4.869 1.00 33.64 479 GLY A C 1
ATOM 3529 O O . GLY A 1 479 ? 28.844 90.599 3.782 1.00 32.17 479 GLY A O 1
ATOM 3530 N N . VAL A 1 480 ? 27.045 90.415 5.097 1.00 31.42 480 VAL A N 1
ATOM 3531 C CA . VAL A 1 480 ? 26.129 90.853 4.038 1.00 30.53 480 VAL A CA 1
ATOM 3532 C C . VAL A 1 480 ? 26.154 92.380 3.958 1.00 32.49 480 VAL A C 1
ATOM 3533 O O . VAL A 1 480 ? 26.038 93.049 5.000 1.00 31.59 480 VAL A O 1
ATOM 3537 N N . PRO A 1 481 ? 26.294 92.965 2.767 1.00 32.68 481 PRO A N 1
ATOM 3538 C CA . PRO A 1 481 ? 26.198 94.429 2.655 1.00 30.06 481 PRO A CA 1
ATOM 3539 C C . PRO A 1 481 ? 24.879 94.923 3.224 1.00 33.69 481 PRO A C 1
ATOM 3540 O O . PRO A 1 481 ? 23.832 94.300 3.040 1.00 32.54 481 PRO A O 1
ATOM 3544 N N . ILE A 1 482 ? 24.932 96.065 3.917 1.00 28.85 482 ILE A N 1
ATOM 3545 C CA . ILE A 1 482 ? 23.813 96.428 4.782 1.00 26.91 482 ILE A CA 1
ATOM 3546 C C . ILE A 1 482 ? 22.531 96.610 3.971 1.00 29.84 482 ILE A C 1
ATOM 3547 O O . ILE A 1 482 ? 21.446 96.215 4.413 1.00 32.19 482 ILE A O 1
ATOM 3552 N N . GLU A 1 483 ? 22.628 97.188 2.768 1.00 28.68 483 GLU A N 1
ATOM 3553 C CA . GLU A 1 483 ? 21.420 97.394 1.974 1.00 28.13 483 GLU A CA 1
ATOM 3554 C C . GLU A 1 483 ? 20.896 96.107 1.348 1.00 29.48 483 GLU A C 1
ATOM 3555 O O . GLU A 1 483 ? 19.746 96.094 0.894 1.00 32.88 483 GLU A O 1
ATOM 3561 N N . GLU A 1 484 ? 21.690 95.031 1.332 1.00 31.98 484 GLU A N 1
ATOM 3562 C CA . GLU A 1 484 ? 21.297 93.748 0.752 1.00 32.43 484 GLU A CA 1
ATOM 3563 C C . GLU A 1 484 ? 20.767 92.762 1.789 1.00 32.13 484 GLU A C 1
ATOM 3564 O O . GLU A 1 484 ? 20.593 91.578 1.474 1.00 32.34 484 GLU A O 1
ATOM 3570 N N . MET A 1 485 ? 20.503 93.221 3.014 1.00 33.38 485 MET A N 1
ATOM 3571 C CA . MET A 1 485 ? 20.121 92.313 4.089 1.00 31.21 485 MET A CA 1
ATOM 3572 C C . MET A 1 485 ? 18.767 91.656 3.848 1.00 35.63 485 MET A C 1
ATOM 3573 O O . MET A 1 485 ? 18.490 90.613 4.442 1.00 32.80 485 MET A O 1
ATOM 3578 N N . GLY A 1 486 ? 17.922 92.224 2.987 1.00 37.56 486 GLY A N 1
ATOM 3579 C CA . GLY A 1 486 ? 16.685 91.540 2.641 1.00 32.75 486 GLY A CA 1
ATOM 3580 C C . GLY A 1 486 ? 16.908 90.135 2.116 1.00 33.34 486 GLY A C 1
ATOM 3581 O O . GLY A 1 486 ? 16.044 89.270 2.270 1.00 36.87 486 GLY A O 1
ATOM 3582 N N . ARG A 1 487 ? 18.057 89.894 1.472 1.00 34.47 487 ARG A N 1
ATOM 3583 C CA . ARG A 1 487 ? 18.399 88.560 0.985 1.00 34.21 487 ARG A CA 1
ATOM 3584 C C . ARG A 1 487 ? 18.426 87.536 2.106 1.00 37.66 487 ARG A C 1
ATOM 3585 O O . ARG A 1 487 ? 18.117 86.357 1.885 1.00 36.30 487 ARG A O 1
ATOM 3593 N N . VAL A 1 488 ? 18.820 87.963 3.305 1.00 36.48 488 VAL A N 1
ATOM 3594 C CA . VAL A 1 488 ? 18.959 87.048 4.427 1.00 38.42 488 VAL A CA 1
ATOM 3595 C C . VAL A 1 488 ? 17.595 86.699 5.005 1.00 33.02 488 VAL A C 1
ATOM 3596 O O . VAL A 1 488 ? 17.325 85.541 5.337 1.00 37.12 488 VAL A O 1
ATOM 3600 N N . TRP A 1 489 ? 16.711 87.691 5.134 1.00 35.70 489 TRP A N 1
ATOM 3601 C CA . TRP A 1 489 ? 15.353 87.401 5.575 1.00 35.01 489 TRP A CA 1
ATOM 3602 C C . TRP A 1 489 ? 14.633 86.522 4.561 1.00 34.64 489 TRP A C 1
ATOM 3603 O O . TRP A 1 489 ? 13.902 85.596 4.932 1.00 37.45 489 TRP A O 1
ATOM 3614 N N . LYS A 1 490 ? 14.845 86.795 3.269 1.00 28.93 490 LYS A N 1
ATOM 3615 C CA . LYS A 1 490 ? 14.151 86.065 2.205 1.00 34.83 490 LYS A CA 1
ATOM 3616 C C . LYS A 1 490 ? 14.456 84.571 2.223 1.00 41.26 490 LYS A C 1
ATOM 3617 O O . LYS A 1 490 ? 13.647 83.766 1.743 1.00 38.35 490 LYS A O 1
ATOM 3623 N N . GLN A 1 491 ? 15.616 84.172 2.734 1.00 39.42 491 GLN A N 1
ATOM 3624 C CA . GLN A 1 491 ? 15.966 82.762 2.748 1.00 39.61 491 GLN A CA 1
ATOM 3625 C C . GLN A 1 491 ? 15.660 82.092 4.082 1.00 35.03 491 GLN A C 1
ATOM 3626 O O . GLN A 1 491 ? 15.899 80.892 4.220 1.00 40.10 491 GLN A O 1
ATOM 3632 N N . HIS A 1 492 ? 15.116 82.821 5.049 1.00 33.72 492 HIS A N 1
ATOM 3633 C CA . HIS A 1 492 ? 14.812 82.231 6.349 1.00 32.57 492 HIS A CA 1
ATOM 3634 C C . HIS A 1 492 ? 13.505 81.460 6.273 1.00 34.35 492 HIS A C 1
ATOM 3635 O O . HIS A 1 492 ? 12.523 81.938 5.703 1.00 36.56 492 HIS A O 1
ATOM 3642 N N . TRP A 1 493 ? 13.501 80.257 6.861 1.00 37.16 493 TRP A N 1
ATOM 3643 C CA . TRP A 1 493 ? 12.365 79.345 6.726 1.00 37.37 493 TRP A CA 1
ATOM 3644 C C . TRP A 1 493 ? 11.051 79.990 7.156 1.00 36.92 493 TRP A C 1
ATOM 3645 O O . TRP A 1 493 ? 9.993 79.643 6.623 1.00 42.23 493 TRP A O 1
ATOM 3656 N N . PHE A 1 494 ? 11.090 80.920 8.112 1.00 35.11 494 PHE A N 1
ATOM 3657 C CA . PHE A 1 494 ? 9.875 81.555 8.604 1.00 36.54 494 PHE A CA 1
ATOM 3658 C C . PHE A 1 494 ? 9.667 82.955 8.034 1.00 37.53 494 PHE A C 1
ATOM 3659 O O . PHE A 1 494 ? 8.583 83.269 7.532 1.00 39.94 494 PHE A O 1
ATOM 3667 N N . TRP A 1 495 ? 10.688 83.809 8.083 1.00 33.56 495 TRP A N 1
ATOM 3668 C CA . TRP A 1 495 ? 10.504 85.191 7.656 1.00 30.55 495 TRP A CA 1
ATOM 3669 C C . TRP A 1 495 ? 10.352 85.352 6.148 1.00 33.96 495 TRP A C 1
ATOM 3670 O O . TRP A 1 495 ? 9.934 86.427 5.709 1.00 30.41 495 TRP A O 1
ATOM 3681 N N . LYS A 1 496 ? 10.645 84.320 5.346 1.00 33.16 496 LYS A N 1
ATOM 3682 C CA . LYS A 1 496 ? 10.629 84.510 3.896 1.00 39.70 496 LYS A CA 1
ATOM 3683 C C . LYS A 1 496 ? 9.263 84.953 3.389 1.00 40.19 496 LYS A C 1
ATOM 3684 O O . LYS A 1 496 ? 9.179 85.654 2.376 1.00 41.76 496 LYS A O 1
ATOM 3690 N N . LYS A 1 497 ? 8.187 84.588 4.089 1.00 35.90 497 LYS A N 1
ATOM 3691 C CA . LYS A 1 497 ? 6.855 84.955 3.621 1.00 36.80 497 LYS A CA 1
ATOM 3692 C C . LYS A 1 497 ? 6.592 86.457 3.698 1.00 41.05 497 LYS A C 1
ATOM 3693 O O . LYS A 1 497 ? 5.652 86.937 3.056 1.00 41.07 497 LYS A O 1
ATOM 3699 N N . TYR A 1 498 ? 7.394 87.214 4.455 1.00 34.32 498 TYR A N 1
ATOM 3700 C CA . TYR A 1 498 ? 7.169 88.653 4.576 1.00 32.32 498 TYR A CA 1
ATOM 3701 C C . TYR A 1 498 ? 7.921 89.479 3.543 1.00 35.89 498 TYR A C 1
ATOM 3702 O O . TYR A 1 498 ? 7.590 90.657 3.352 1.00 35.17 498 TYR A O 1
ATOM 3711 N N . ILE A 1 499 ? 8.937 88.917 2.902 1.00 32.69 499 ILE A N 1
ATOM 3712 C CA . ILE A 1 499 ? 9.865 89.684 2.076 1.00 33.21 499 ILE A CA 1
ATOM 3713 C C . ILE A 1 499 ? 9.499 89.469 0.611 1.00 33.60 499 ILE A C 1
ATOM 3714 O O . ILE A 1 499 ? 9.607 88.334 0.120 1.00 35.41 499 ILE A O 1
ATOM 3719 N N . PRO A 1 500 ? 9.064 90.501 -0.110 1.00 34.68 500 PRO A N 1
ATOM 3720 C CA . PRO A 1 500 ? 8.860 90.361 -1.555 1.00 36.00 500 PRO A CA 1
ATOM 3721 C C . PRO A 1 500 ? 10.182 90.413 -2.306 1.00 37.71 500 PRO A C 1
ATOM 3722 O O . PRO A 1 500 ? 11.130 91.089 -1.894 1.00 37.16 500 PRO A O 1
ATOM 3726 N N . GLU A 1 501 ? 10.233 89.676 -3.428 1.00 35.05 501 GLU A N 1
ATOM 3727 C CA . GLU A 1 501 ? 11.432 89.690 -4.265 1.00 38.24 501 GLU A CA 1
ATOM 3728 C C . GLU A 1 501 ? 11.781 91.107 -4.715 1.00 35.29 501 GLU A C 1
ATOM 3729 O O . GLU A 1 501 ? 12.953 91.502 -4.683 1.00 36.01 501 GLU A O 1
ATOM 3735 N N . ASP A 1 502 ? 10.779 91.886 -5.138 1.00 36.72 502 ASP A N 1
ATOM 3736 C CA . ASP A 1 502 ? 11.036 93.208 -5.705 1.00 45.21 502 ASP A CA 1
ATOM 3737 C C . ASP A 1 502 ? 11.718 94.157 -4.726 1.00 49.24 502 ASP A C 1
ATOM 3738 O O . ASP A 1 502 ? 12.342 95.132 -5.164 1.00 56.58 502 ASP A O 1
ATOM 3743 N N . ALA A 1 503 ? 11.618 93.911 -3.423 1.00 44.45 503 ALA A N 1
ATOM 3744 C CA . ALA A 1 503 ? 12.239 94.792 -2.442 1.00 49.46 503 ALA A CA 1
ATOM 3745 C C . ALA A 1 503 ? 13.703 94.457 -2.179 1.00 50.71 503 ALA A C 1
ATOM 3746 O O . ALA A 1 503 ? 14.406 95.267 -1.561 1.00 47.82 503 ALA A O 1
ATOM 3748 N N . ILE A 1 504 ? 14.176 93.304 -2.648 1.00 38.29 504 ILE A N 1
ATOM 3749 C CA . ILE A 1 504 ? 15.515 92.812 -2.335 1.00 38.52 504 ILE A CA 1
ATOM 3750 C C . ILE A 1 504 ? 16.550 93.523 -3.199 1.00 38.67 504 ILE A C 1
ATOM 3751 O O . ILE A 1 504 ? 16.372 93.665 -4.414 1.00 36.54 504 ILE A O 1
ATOM 3756 N N . ILE A 1 505 ? 17.644 93.965 -2.571 1.00 39.23 505 ILE A N 1
ATOM 3757 C CA . ILE A 1 505 ? 18.718 94.693 -3.239 1.00 38.20 505 ILE A CA 1
ATOM 3758 C C . ILE A 1 505 ? 19.928 93.779 -3.373 1.00 38.50 505 ILE A C 1
ATOM 3759 O O . ILE A 1 505 ? 20.279 93.057 -2.432 1.00 42.42 505 ILE A O 1
ATOM 3764 N N . GLY A 1 506 ? 20.579 93.826 -4.538 1.00 41.15 506 GLY A N 1
ATOM 3765 C CA . GLY A 1 506 ? 21.700 92.942 -4.795 1.00 55.75 506 GLY A CA 1
ATOM 3766 C C . GLY A 1 506 ? 21.233 91.554 -5.207 1.00 68.33 506 GLY A C 1
ATOM 3767 O O . GLY A 1 506 ? 20.196 91.387 -5.852 1.00 77.91 506 GLY A O 1
ATOM 3768 N N . GLY A 1 507 ? 22.011 90.545 -4.821 1.00 69.70 507 GLY A N 1
ATOM 3769 C CA . GLY A 1 507 ? 21.704 89.168 -5.173 1.00 74.78 507 GLY A CA 1
ATOM 3770 C C . GLY A 1 507 ? 22.227 88.733 -6.527 1.00 77.40 507 GLY A C 1
ATOM 3771 O O . GLY A 1 507 ? 21.787 89.233 -7.560 1.00 83.70 507 GLY A O 1
#

Radius of gyration: 22.54 Å; Cα contacts (8 Å, |Δi|>4): 877; chains: 1; bounding box: 39×50×70 Å

InterPro domains:
  IPR003663 Sugar/inositol transporter [PR00171] (36-46)
  IPR003663 Sugar/inositol transporter [PR00171] (139-158)
  IPR003663 Sugar/inositol transporter [PR00171] (295-305)
  IPR003663 Sugar/inositol transporter [PR00171] (391-412)
  IPR003663 Sugar/inositol transporter [PR00171] (414-426)
  IPR003663 Sugar/inositol transporter [TIGR00879] (22-485)
  IPR005828 Major facilitator, sugar transporter-like [PF00083] (29-489)
  IPR005829 Sugar transporter, conserved site [PS00216] (339-356)
  IPR005829 Sugar transporter, conserved site [PS00217] (144-169)
  IPR020846 Major facilitator superfamily domain [PS50850] (28-478)
  IPR036259 MFS transporter superfamily [G3DSA:1.20.1250.20] (18-492)
  IPR036259 MFS transporter superfamily [SSF103473] (26-485)
  IPR044778 Sugar transport protein STP/MST-like, plant [cd17361] (31-476)
  IPR045262 Sugar transport protein STP/Polyol transporter PLT, plant [PTHR23500] (14-498)

Solvent-accessible surface area: 18800 Å² total; per-residue (Å²): 101,29,82,67,0,61,109,6,1,86,42,2,6,52,1,0,33,0,11,0,6,10,38,5,3,39,15,12,4,21,35,23,86,72,8,0,80,92,14,9,83,80,0,8,80,89,15,136,202,22,154,90,49,18,0,39,20,39,14,75,64,160,131,6,59,109,34,34,19,14,0,30,105,13,0,38,74,2,0,81,104,0,4,70,36,0,30,137,106,1,0,43,56,0,3,63,47,0,0,65,11,0,31,71,0,0,81,66,6,5,136,0,96,71,58,64,47,4,67,74,0,29,71,45,9,0,41,0,0,0,3,0,0,0,0,0,0,0,0,0,1,4,0,4,12,22,158,41,1,0,22,23,1,0,19,0,9,18,6,6,0,62,2,19,12,62,0,13,85,35,0,112,36,11,52,111,87,109,114,88,5,2,54,56,0,20,16,67,5,13,85,17,0,62,57,10,13,87,7,6,127,140,14,24,7,0,1,5,0,16,9,19,67,44,75,87,132,78,0,69,104,16,2,45,122,0,40,56,43,129,114,9,89,136,49,21,89,7,6,70,50,3,8,116,38,0,128,168,13,163,57,18,67,159,36,8,124,75,68,74,2,63,1,3,22,61,0,0,41,18,0,0,62,17,7,9,15,0,0,6,44,5,1,24,58,2,1,12,2,7,15,16,46,37,45,81,27,71,78,31,13,25,91,1,17,18,74,2,0,54,42,5,39,97,11,0,112,67,0,45,124,11,0,22,135,125,0,0,52,100,8,0,38,74,0,0,95,28,0,64,85,8,1,68,80,2,0,54,33,4,30,52,102,94,71,103,52,80,104,59,72,12,67,81,64,10,0,82,143,0,15,44,42,2,12,71,4,0,10,0,13,0,41,0,0,0,0,0,0,6,0,0,0,0,0,2,3,54,2,7,0,1,1,1,0,0,0,20,0,0,2,36,1,0,102,45,9,41,80,10,26,30,135,14,21,70,55,9,23,126,40,117,58,37,3,1,97,79,0,2,46,39,0,38,95,0,19,82,43,1,123,105,34,2,12,50,1,79,35,19,38,17,14,7,6,22,73,20,8,60,148,20,158,63,10,111,140,50,14,47,140,128,43,41,23,41,100

Organism: Arabidopsis thaliana (NCBI:txid3702)

GO terms:
  GO:0016020 membrane (C, EXP)
  GO:0015578 mannose transmembrane transporter activity (F, IDA)
  GO:0005354 galactose transmembrane transporter activity (F, IDA)
  GO:0005356 D-glucose:proton symporter activity (F, IDA)
  GO:0005886 plasma membrane (C, IDA)
  GO:0009679 hexose:proton symporter activity (F, IDA)
  GO:0071333 cellular response to glucose stimulus (P, IEP)
  GO:0008645 hexose transmembrane transport (P, IDA)

Secondary structure (DSSP, 8-state):
--HHHHHHHHHHHTTHHHHHHHHHHHHHHHT-HHHHHHH-HHHHHHHTT-TT--GGGG--SHHHHHHHHHHHHHHHHHHHHHHHHHHHH-HHHHHHHHHHHHHHHHHHHHT-SSHHHHHHHHHHHHHHHHHHHHHHHHHHHHHS-GGGHHHHHHHHHHHHHHHHHHHHHHHHHHTTSSS-HHHHHHHTTHHHHHHHHHHHHHS---HHHHHHTT-HHHHHHHHHHHHT-S--HHHHHHHHHHHHHHTT-S-GGGTTTSGGGHHHHHHHHHHHHHHHHT-HHHHTTHHHHHHHHTT-HHHHHHHHHHHHHHHHHHHHHHHHHHTTTT-HHHHHHHHHHHHHHHHHHHHHHHHHHHHH-SSSS--HHHHHHHHHHHHHHHHHHHTTHHHHHHHHHHHSS-GGGHHHHHHHHHHHHHHHHHHHHHHTHHHHHTT-THHHHHHHHHHHHHHHHHHHH----TT--GGGTHHHHHTSTTGGGG--GGG----

B-factor: mean 37.45, std 14.0, range [19.99, 120.64]

Nearest PDB structures (foldseek):
  6h7d-assembly1_A  TM=9.958E-01  e=1.210E-59  Arabidopsis thaliana
  7aar-assembly1_A  TM=8.366E-01  e=1.370E-48  Arabidopsis thaliana
  7spt-assembly1_A  TM=8.783E-01  e=2.384E-19  Homo sapiens
  6m20-assembly3_C  TM=8.400E-01  e=6.100E-19  Plasmodium falciparum
  6rw3-assembly2_B  TM=8.767E-01  e=2.048E-17  Plasmodium falciparum

Foldseek 3Di:
DDPVLLVLLLLLLLLLLLLLLVLQQPQLLQQQLQNCVQEPVVLSVVCVVVQQAGSVLPQQDPVSLCLVLLLLVLLLVLLQVLLVCCQQPHLLVLLLQLLVLQLVLLQLQLPPNYVVSPSSSSSSSSSSNNSSLLRSLLQQQQSDQQLQSLLSSLSNLLSSLVSNLVLLVLSVVLSPDPDSSSSVSSNCSNVSSVSSNVSSVPRDGGLLSCVLNPVLVVSVVSVCVSVVHPDPPQVVVLSVLLSVVLVVPPDCVVVCPALQNVLLLVCLQVLLLLLCLLVLSLLLQLLLSLCSNQSVGNSVSSVLNNVLSVLLNVLLVVLSVCCQPPFQLVLLQQLLVQLLVLLVCLLVLVVVCCVPPPPRHDDPVSSVVSSVSSSSNSSSSSNHSSSCLSNVSQQQGRPNCNSVSSSSSSSSNSVSNSVVCSVCSNVSNVSVSCSSVSSSVSSVVVSVVCVQRPFTSHSDRRSQNLVRLCPRPPSVVSHDPVSGGDD